Protein 7YZN (pdb70)

Foldseek 3Di:
DDFAAFEEEEFEAWPLQRVLLLCLLLVHPVQVPDVPSWDQFKWKFWAAVVSLCVLQPPVLVVFVDDQPHGTHIYIYFTNPVLLLVRLLVSLLLGLEYEYRAALVVADDDRSVSSVVSCVVNVHHYAYEHEDLVPQPPQDADASEEQVVRVVVDDPSSVVSSVVSQVVNQVVVVVVPAHEDDQSPDDDSVRHHHYFYYYSNRNYNSNVVSSCVSNVSVVSCVVVVNGDADDWWKWAWGDWDQDPPQGTKTKIWTRGHKYFQQFWKWAAFQVAIDTWTFNWKWAADHSAIPVHGPDGTHTDGMDHPGGIIMTGTPPRNGGAHGFMMTGARDPVSNVVNRVRRVVRVVPLDQDAPLLFAAEEEAHSSNQSSLSSVCVVVVGGYNYTGYAACDLVNLVSLLVSCVVPVLGSEYQYAHYHHDPNNVVVCVVSVHYYFYDPDSVVSVVVSVVVNVVVVD

Radius of gyration: 23.18 Å; Cα contacts (8 Å, |Δi|>4): 1107; chains: 1; bounding box: 35×67×63 Å

Solvent-accessible surface area: 20446 Å² total; per-residue (Å²): 184,159,44,19,18,0,0,0,0,0,0,0,28,44,97,6,11,11,11,45,0,2,13,67,6,10,176,20,69,15,36,84,155,41,46,36,53,21,19,17,47,8,5,2,1,36,1,20,17,115,34,0,80,179,62,2,30,95,20,41,167,67,21,210,53,148,8,110,3,59,0,0,2,1,0,5,0,0,3,27,49,1,1,40,32,20,0,25,62,0,0,52,19,13,15,2,0,0,0,0,0,8,4,50,113,10,22,54,82,16,0,50,26,0,0,94,12,2,114,138,75,186,9,49,18,0,0,0,0,4,58,0,30,183,3,133,46,22,69,74,77,98,93,17,20,0,45,84,0,25,173,90,17,77,140,133,0,32,106,46,0,32,76,43,0,165,116,2,23,41,73,0,153,111,38,64,48,101,8,40,25,4,62,96,17,173,57,55,86,178,33,10,2,0,0,0,0,0,1,131,55,3,0,0,7,6,0,1,0,0,2,0,0,0,17,0,5,79,45,1,83,108,103,167,114,18,78,18,124,48,77,1,79,1,10,2,14,31,47,105,124,32,131,84,42,37,58,0,0,4,0,0,0,52,64,2,24,0,71,92,89,24,40,0,0,0,0,5,92,116,146,33,23,70,12,114,1,193,21,1,6,59,10,74,70,41,3,5,2,60,58,58,132,119,206,24,62,146,38,89,61,3,34,0,0,4,7,0,5,0,10,10,85,53,0,104,84,3,6,5,17,0,16,2,11,8,2,94,63,119,109,44,24,107,104,1,80,105,63,3,76,101,40,42,112,136,36,132,30,91,57,96,131,49,0,0,0,0,8,0,42,12,9,6,1,4,37,1,0,1,58,15,0,79,87,91,155,16,27,2,45,61,22,67,20,12,67,0,38,84,78,4,0,68,29,0,22,62,3,48,130,134,64,78,75,39,1,0,0,0,0,5,74,13,161,43,60,115,69,0,100,104,32,9,164,70,104,107,7,94,36,17,71,21,78,15,0,84,108,1,3,89,43,5,63,106,37,23,143,96,115,129,181

Secondary structure (DSSP, 8-state):
-PBP--EEEEE-STTSSHHHHHHHHHT--HHHHSGGGS--S-EEEEEEHHHHHHHHGGGGGGSSSPP---EEEEEE---SGGGHHHHHHHHHH-SEEEEEEETTT---HHHHHHHHHHHHHT--EEEEEE-GGGSTT----TT--HHHHGGGS-HHHHHHHHHHHHHHHHHHHHTT-EEEEGGG-S-TTTEEEEEE-BTTTTBTHHHHHHHHHHHHHHHHHHHT--B--SB-EEEEEEEEEETTTEEEEEEEEEESEEETT-EEEE-BSSS-EEEE--EEEEPPTT--TTS-SS--EEESEEESSEEEEEE-TTGGGB-TTSEEEE--SHHHHHHHHHHHHHHHHH------SSSEEEEESSHHHHHHHHHHHHHTT--EEEEEESSBPHHHHHHHHHHHHH-GGG-EEEEES--B-HHHHHHHHHHT-EEEEESSHHHHHHHHHHHHHHHH-

B-factor: mean 44.67, std 25.59, range [15.28, 231.4]

Sequence (453 aa):
KRIRQPIIAVLGHVDHGKTTLLDRIRKTNVAAKEAGGITQHIGATEVPIEVVKKIAGPLIKLWKAEIKLPGLLFIDTPGHEAFTTSSLRARGGSLADLAVLVVVDINEGFQPQTIEESIEILRRKYRTPFVVVAANKIDRIKGWVIEEDEPFLMNIKKQDQRAVQELETKLWELIGKFYEFGFQANRFDRVQNFTRELLAIVPISAKYGIGIAELLVLIAGLSQRYLEEKLLKIEVEGPARGTTILEVREEPGLGHTIDVIIYDDGTLHKDDTIVVGGKDKAIVTKIRALLKPKPLDEIRDPRFRFDYVDEVTTAAAGVKIAAPGLEEALAGSPVIAAPTPEDVEKAKQQEILEQIERVVISTDKVGVIVKADTLGSSLEALSKELQEKEIPIRKADVGNVSKTDVMEALSVKEEEPKYGVILGFNNVKVNEDAEEVAKAKDVKIFVVGNVIYKLIEDYEEWVKEEEE

Nearest PDB structures (foldseek):
  7yzn-assembly1_A  TM=1.002E+00  e=1.350E-95  Pyrococcus abyssi GE5
  7zah-assembly1_7  TM=8.990E-01  e=1.841E-78  Pyrococcus abyssi GE5
  5fg3-assembly1_A  TM=7.135E-01  e=3.279E-57  Aeropyrum pernix K1
  4n3s-assembly2_B  TM=7.354E-01  e=9.373E-46  Saccharomyces cerevisiae S288C
  5yt0-assembly1_A  TM=8.709E-01  e=7.473E-40  Aeropyrum pernix K1

InterPro domains:
  IPR000795 Translational (tr)-type GTP-binding domain [PF00009] (425-609)
  IPR000795 Translational (tr)-type GTP-binding domain [PS51722] (399-616)
  IPR003586 Hint domain C-terminal [SM00305] (375-420)
  IPR003587 Hint domain N-terminal [SM00306] (19-131)
  IPR004042 Intein DOD homing endonuclease, central region [PS50819] (173-220)
  IPR004161 Translation elongation factor EFTu-like, domain 2 [PF03144] (642-719)
  IPR004544 Translation initiation factor aIF-2, archaea [MF_00100_A] (397-991)
  IPR004544 Translation initiation factor aIF-2, archaea [TIGR00491] (4-989)
  IPR005225 Small GTP-binding domain [TIGR00231] (415-546)
  IPR006141 Intein N-terminal splicing region [PS50817] (21-111)
  IPR006141 Intein N-terminal splicing region [TIGR01445] (21-111)
  IPR009000 Translation protein, beta-barrel domain superfamily [SSF50447] (860-987)
  IPR015760 Translation initiation factor IF- 2 [PTHR43381] (4-975)
  IPR023115 Translation initiation factor IF- 2, domain 3 [PF11987] (730-841)
  IPR027417 P-loop containing nucleoside triphosphate hydrolase [G3DSA:3.40.50.300] (415-622)
  IPR027417 P-loop containing nucleoside triphosphate hydrolase [SSF52540] (415-683)
  IPR027434 Homing endonuclease [G3DSA:3.10.28.10] (171-265)
  IPR029459 Elongation factor Tu-type domain [PF14578] (862-948)
  IPR030934 Intein C-terminal splicing region [PS50818] (394-415)
  IPR030934 Intein C-terminal splicing region [TIGR01443] (394-415)

Organism: Pyrococcus abyssi (strain GE5 / Orsay) (NCBI:txid272844)

CATH classification: 3.40.50.300

Structure (mmCIF, N/CA/C/O backbone):
data_7YZN
#
_entry.id   7YZN
#
_cell.length_a   72.260
_cell.length_b   72.260
_cell.length_c   205.820
_cell.angle_alpha   90.000
_cell.angle_beta   90.000
_cell.angle_gamma   90.000
#
_symmetry.space_group_name_H-M   'P 41 21 2'
#
loop_
_entity.id
_entity.type
_entity.pdbx_description
1 polymer 'Probable translation initiation factor IF-2'
2 non-polymer 'MAGNESIUM ION'
3 non-polymer "GUANOSINE-5'-TRIPHOSPHATE"
4 non-polymer 'SODIUM ION'
5 water water
#
loop_
_atom_site.group_PDB
_atom_site.id
_atom_site.type_symbol
_atom_site.label_atom_id
_atom_site.label_alt_id
_atom_site.label_comp_id
_atom_site.label_asym_id
_atom_site.label_entity_id
_atom_site.label_seq_id
_atom_site.pdbx_PDB_ins_code
_atom_site.Cartn_x
_atom_site.Cartn_y
_atom_site.Cartn_z
_atom_site.occupancy
_atom_site.B_iso_or_equiv
_atom_site.auth_seq_id
_atom_site.auth_comp_id
_atom_site.auth_asym_id
_atom_site.auth_atom_id
_atom_site.pdbx_PDB_model_num
ATOM 1 N N . LYS A 1 22 ? -14.52396 -38.36512 -39.49818 1.000 185.70572 3 LYS A N 1
ATOM 2 C CA . LYS A 1 22 ? -14.72401 -37.33325 -38.48298 1.000 166.54644 3 LYS A CA 1
ATOM 3 C C . LYS A 1 22 ? -13.56596 -37.29578 -37.47877 1.000 159.45964 3 LYS A C 1
ATOM 4 O O . LYS A 1 22 ? -13.44549 -38.17017 -36.61648 1.000 149.44161 3 LYS A O 1
ATOM 22 N N . ARG A 1 23 ? -12.73005 -36.26663 -37.58084 1.000 143.79778 4 ARG A N 1
ATOM 23 C CA . ARG A 1 23 ? -11.60973 -36.11179 -36.66440 1.000 99.21871 4 ARG A CA 1
ATOM 24 C C . ARG A 1 23 ? -12.05442 -35.47393 -35.34516 1.000 69.67637 4 ARG A C 1
ATOM 25 O O . ARG A 1 23 ? -13.00863 -34.69099 -35.29111 1.000 68.75058 4 ARG A O 1
ATOM 46 N N . ILE A 1 24 ? -11.38433 -35.88364 -34.25754 1.000 36.63129 5 ILE A N 1
ATOM 47 C CA . ILE A 1 24 ? -11.68702 -35.37864 -32.92877 1.000 30.39039 5 ILE A CA 1
ATOM 48 C C . ILE A 1 24 ? -11.08268 -33.98686 -32.79843 1.000 30.55416 5 ILE A C 1
ATOM 49 O O . ILE A 1 24 ? -9.92923 -33.73835 -33.19207 1.000 26.93772 5 ILE A O 1
ATOM 65 N N . ARG A 1 25 ? -11.88342 -33.07687 -32.25406 1.000 28.37468 6 ARG A N 1
ATOM 66 C CA . ARG A 1 25 ? -11.42668 -31.72616 -31.95467 1.000 22.42953 6 ARG A CA 1
ATOM 67 C C . ARG A 1 25 ? -10.26877 -31.71621 -30.96910 1.000 24.25451 6 ARG A C 1
ATOM 68 O O . ARG A 1 25 ? -10.28894 -32.39432 -29.93845 1.000 24.63769 6 ARG A O 1
ATOM 89 N N . GLN A 1 26 ? -9.28111 -30.87489 -31.25422 1.000 23.02615 7 GLN A N 1
ATOM 90 C CA . GLN A 1 26 ? -8.29429 -30.50096 -30.26421 1.000 21.40695 7 GLN A CA 1
ATOM 91 C C . GLN A 1 26 ? -8.78964 -29.22542 -29.57717 1.000 20.24482 7 GLN A C 1
ATOM 92 O O . GLN A 1 26 ? -8.91850 -28.18041 -30.25107 1.000 22.06369 7 GLN A O 1
ATOM 106 N N . PRO A 1 27 ? -9.15415 -29.27524 -28.28960 1.000 19.63525 8 PRO A N 1
ATOM 107 C CA . PRO A 1 27 ? -9.75736 -28.09856 -27.63834 1.000 20.99532 8 PRO A CA 1
ATOM 108 C C . PRO A 1 27 ? -8.77850 -26.95943 -27.45674 1.000 17.64774 8 PRO A C 1
ATOM 109 O O . PRO A 1 27 ? -7.57613 -27.16668 -27.30546 1.000 19.12903 8 PRO A O 1
ATOM 120 N N . ILE A 1 28 ? -9.32929 -25.74869 -27.44237 1.000 18.57674 9 ILE A N 1
ATOM 121 C CA . ILE A 1 28 ? -8.56756 -24.55102 -27.12014 1.000 16.49369 9 ILE A CA 1
ATOM 122 C C . ILE A 1 28 ? -8.63286 -24.36806 -25.61927 1.000 17.66689 9 ILE A C 1
ATOM 123 O O . ILE A 1 28 ? -9.71773 -24.30121 -25.03962 1.000 19.28152 9 ILE A O 1
ATOM 139 N N . ILE A 1 29 ? -7.46824 -24.26359 -25.00508 1.000 19.40578 10 ILE A N 1
ATOM 140 C CA . ILE A 1 29 ? -7.34566 -24.02184 -23.57742 1.000 18.26050 10 ILE A CA 1
ATOM 141 C C . ILE A 1 29 ? -6.71744 -22.64459 -23.42614 1.000 20.70912 10 ILE A C 1
ATOM 142 O O . ILE A 1 29 ? -5.51335 -22.50320 -23.63670 1.000 20.22965 10 ILE A O 1
ATOM 158 N N . ALA A 1 30 ? -7.49930 -21.62639 -23.05717 1.000 18.26918 11 ALA A N 1
ATOM 159 C CA . ALA A 1 30 ? -6.94909 -20.29114 -22.83089 1.000 17.66147 11 ALA A CA 1
ATOM 160 C C . ALA A 1 30 ? -6.40803 -20.15176 -21.41888 1.000 22.60948 11 ALA A C 1
ATOM 161 O O . ALA A 1 30 ? -7.02090 -20.62516 -20.46125 1.000 22.03949 11 ALA A O 1
ATOM 168 N N . VAL A 1 31 ? -5.25165 -19.49541 -21.29048 1.000 18.84484 12 VAL A N 1
ATOM 169 C CA . VAL A 1 31 ? -4.62217 -19.24179 -20.00258 1.000 18.75764 12 VAL A CA 1
ATOM 170 C C . VAL A 1 31 ? -4.79301 -17.75725 -19.70868 1.000 18.94603 12 VAL A C 1
ATOM 171 O O . VAL A 1 31 ? -4.30894 -16.91732 -20.47925 1.000 20.02284 12 VAL A O 1
ATOM 184 N N . LEU A 1 32 ? -5.48666 -17.43385 -18.60687 1.000 17.38145 13 LEU A N 1
ATOM 185 C CA . LEU A 1 32 ? -5.82576 -16.06157 -18.23232 1.000 19.21164 13 LEU A CA 1
ATOM 186 C C . LEU A 1 32 ? -5.38844 -15.79422 -16.80342 1.000 20.31480 13 LEU A C 1
ATOM 187 O O . LEU A 1 32 ? -5.29615 -16.71724 -15.99069 1.000 20.15848 13 LEU A O 1
ATOM 203 N N . GLY A 1 33 ? -5.19578 -14.51722 -16.49300 1.000 19.52807 14 GLY A N 1
ATOM 204 C CA . GLY A 1 33 ? -4.94939 -14.08950 -15.13138 1.000 20.03085 14 GLY A CA 1
ATOM 205 C C . GLY A 1 33 ? -4.15493 -12.80248 -15.08512 1.000 17.30673 14 GLY A C 1
ATOM 206 O O . GLY A 1 33 ? -3.69517 -12.27238 -16.09365 1.000 20.52493 14 GLY A O 1
ATOM 210 N N . HIS A 1 34 ? -3.97482 -12.32375 -13.86019 1.000 19.15692 15 HIS A N 1
ATOM 211 C CA . HIS A 1 34 ? -3.35933 -11.03686 -13.59536 1.000 19.76701 15 HIS A CA 1
ATOM 212 C C . HIS A 1 34 ? -1.88976 -11.03895 -14.01235 1.000 20.59443 15 HIS A C 1
ATOM 213 O O . HIS A 1 34 ? -1.23407 -12.08678 -14.10941 1.000 19.17562 15 HIS A O 1
ATOM 227 N N . VAL A 1 35 ? -1.38106 -9.82987 -14.26067 1.000 19.98011 16 VAL A N 1
ATOM 228 C CA . VAL A 1 35 ? -0.01453 -9.67277 -14.74394 1.000 19.97629 16 VAL A CA 1
ATOM 229 C C . VAL A 1 35 ? 0.96076 -10.32150 -13.77070 1.000 23.40396 16 VAL A C 1
ATOM 230 O O . VAL A 1 35 ? 0.83440 -10.20372 -12.54339 1.000 22.36110 16 VAL A O 1
ATOM 243 N N . ASP A 1 36 ? 1.90750 -11.07321 -14.33000 1.000 18.93941 17 ASP A N 1
ATOM 244 C CA . ASP A 1 36 ? 2.99887 -11.75457 -13.64122 1.000 20.37172 17 ASP A CA 1
ATOM 245 C C . ASP A 1 36 ? 2.55172 -12.96404 -12.80614 1.000 22.76761 17 ASP A C 1
ATOM 246 O O . ASP A 1 36 ? 3.37916 -13.52505 -12.07559 1.000 21.44085 17 ASP A O 1
ATOM 255 N N . HIS A 1 37 ? 1.27485 -13.34146 -12.80097 1.000 20.56295 18 HIS A N 1
ATOM 256 C CA . HIS A 1 37 ? 0.90164 -14.44245 -11.91470 1.000 17.20917 18 HIS A CA 1
ATOM 257 C C . HIS A 1 37 ? 1.40393 -15.79711 -12.39536 1.000 19.51650 18 HIS A C 1
ATOM 258 O O . HIS A 1 37 ? 1.39120 -16.74859 -11.60151 1.000 20.78125 18 HIS A O 1
ATOM 272 N N . GLY A 1 38 ? 1.92873 -15.88099 -13.62146 1.000 18.94115 19 GLY A N 1
ATOM 273 C CA . GLY A 1 38 ? 2.68770 -17.03769 -14.08122 1.000 18.46852 19 GLY A CA 1
ATOM 274 C C . GLY A 1 38 ? 2.23403 -17.83191 -15.28453 1.000 19.32258 19 GLY A C 1
ATOM 275 O O . GLY A 1 38 ? 2.65974 -18.98494 -15.46963 1.000 19.97348 19 GLY A O 1
ATOM 279 N N . LYS A 1 39 ? 1.37554 -17.21254 -16.09021 1.000 17.57710 20 LYS A N 1
ATOM 280 C CA . LYS A 1 39 ? 0.77443 -17.87076 -17.25374 1.000 17.94152 20 LYS A CA 1
ATOM 281 C C . LYS A 1 39 ? 1.82477 -18.43750 -18.21325 1.000 21.18476 20 LYS A C 1
ATOM 282 O O . LYS A 1 39 ? 1.78214 -19.61860 -18.58713 1.000 18.45052 20 LYS A O 1
ATOM 301 N N . THR A 1 40 ? 2.73818 -17.57916 -18.67654 1.000 19.04040 21 THR A N 1
ATOM 302 C CA . THR A 1 40 ? 3.73594 -18.00244 -19.66290 1.000 20.27715 21 THR A CA 1
ATOM 303 C C . THR A 1 40 ? 4.74914 -18.97913 -19.07483 1.000 16.57253 21 THR A C 1
ATOM 304 O O . THR A 1 40 ? 5.13974 -19.94403 -19.75141 1.000 21.73398 21 THR A O 1
ATOM 314 N N . THR A 1 41 ? 5.12788 -18.78641 -17.80714 1.000 20.63284 22 THR A N 1
ATOM 315 C CA . THR A 1 41 ? 5.98706 -19.75330 -17.12886 1.000 18.86193 22 THR A CA 1
ATOM 316 C C . THR A 1 41 ? 5.36615 -21.14621 -17.10964 1.000 17.64345 22 THR A C 1
ATOM 317 O O . THR A 1 41 ? 6.06188 -22.14284 -17.32586 1.000 19.97897 22 THR A O 1
ATOM 328 N N . LEU A 1 42 ? 4.07281 -21.23544 -16.80956 1.000 17.87193 23 LEU A N 1
ATOM 329 C CA . LEU A 1 42 ? 3.37796 -22.51955 -16.84333 1.000 19.82932 23 LEU A CA 1
ATOM 330 C C . LEU A 1 42 ? 3.53540 -23.18117 -18.20426 1.000 22.92806 23 LEU A C 1
ATOM 331 O O . LEU A 1 42 ? 3.95037 -24.33331 -18.28747 1.000 20.25610 23 LEU A O 1
ATOM 347 N N . LEU A 1 43 ? 3.22939 -22.45201 -19.28108 1.000 21.43104 24 LEU A N 1
ATOM 348 C CA . LEU A 1 43 ? 3.34679 -23.01707 -20.62380 1.000 21.92109 24 LEU A CA 1
ATOM 349 C C . LEU A 1 43 ? 4.79825 -23.35356 -20.95788 1.000 20.29953 24 LEU A C 1
ATOM 350 O O . LEU A 1 43 ? 5.06386 -24.40351 -21.55240 1.000 21.37030 24 LEU A O 1
ATOM 366 N N . ASP A 1 44 ? 5.75790 -22.50434 -20.54504 1.000 20.16619 25 ASP A N 1
ATOM 367 C CA . ASP A 1 44 ? 7.17355 -22.80206 -20.76187 1.000 20.38581 25 ASP A CA 1
ATOM 368 C C . ASP A 1 44 ? 7.60010 -24.09805 -20.07395 1.000 20.86422 25 ASP A C 1
ATOM 369 O O . ASP A 1 44 ? 8.45075 -24.82356 -20.59632 1.000 22.77000 25 ASP A O 1
ATOM 378 N N . ARG A 1 45 ? 7.04489 -24.38843 -18.89196 1.000 20.46817 26 ARG A N 1
ATOM 379 C CA . ARG A 1 45 ? 7.42826 -25.60055 -18.17622 1.000 20.11706 26 ARG A CA 1
ATOM 380 C C . ARG A 1 45 ? 6.90728 -26.82698 -18.90967 1.000 24.48347 26 ARG A C 1
ATOM 381 O O . ARG A 1 45 ? 7.59589 -27.85152 -18.99657 1.000 24.64914 26 ARG A O 1
ATOM 402 N N . ILE A 1 46 ? 5.68421 -26.72345 -19.44936 1.000 23.01937 27 ILE A N 1
ATOM 403 C CA . ILE A 1 46 ? 5.09009 -27.80400 -20.23745 1.000 22.03967 27 ILE A CA 1
ATOM 404 C C . ILE A 1 46 ? 5.84618 -28.02288 -21.55687 1.000 22.53992 27 ILE A C 1
ATOM 405 O O . ILE A 1 46 ? 6.09710 -29.16321 -21.97037 1.000 26.60194 27 ILE A O 1
ATOM 421 N N . ARG A 1 47 ? 6.23057 -26.93877 -22.23820 1.000 19.85082 28 ARG A N 1
ATOM 422 C CA . ARG A 1 47 ? 6.92118 -27.00031 -23.52323 1.000 23.82420 28 ARG A CA 1
ATOM 423 C C . ARG A 1 47 ? 8.42504 -27.26405 -23.39983 1.000 24.91525 28 ARG A C 1
ATOM 424 O O . ARG A 1 47 ? 9.05915 -27.67168 -24.38315 1.000 24.92647 28 ARG A O 1
ATOM 445 N N . LYS A 1 48 ? 9.00859 -26.98104 -22.23320 1.000 22.71417 29 LYS A N 1
ATOM 446 C CA . LYS A 1 48 ? 10.45742 -26.88784 -22.04709 1.000 21.59409 29 LYS A CA 1
ATOM 447 C C . LYS A 1 48 ? 11.03186 -25.78385 -22.93116 1.000 26.73132 29 LYS A C 1
ATOM 448 O O . LYS A 1 48 ? 12.01423 -25.96764 -23.66366 1.000 26.99355 29 LYS A O 1
ATOM 467 N N . THR A 1 49 ? 10.39168 -24.62183 -22.86027 1.000 24.01508 30 THR A N 1
ATOM 468 C CA . THR A 1 49 ? 10.79807 -23.45301 -23.62354 1.000 21.46387 30 THR A CA 1
ATOM 469 C C . THR A 1 49 ? 11.13062 -22.27143 -22.70706 1.000 24.44554 30 THR A C 1
ATOM 470 O O . THR A 1 49 ? 11.04877 -22.35647 -21.48342 1.000 23.41996 30 THR A O 1
ATOM 481 N N . ASN A 1 50 ? 11.53348 -21.15153 -23.31257 1.000 24.50219 31 ASN A N 1
ATOM 482 C CA . ASN A 1 50 ? 11.86412 -19.96206 -22.53272 1.000 22.89640 31 ASN A CA 1
ATOM 483 C C . ASN A 1 50 ? 11.24824 -18.71807 -23.17723 1.000 24.78678 31 ASN A C 1
ATOM 484 O O . ASN A 1 50 ? 11.89275 -17.67599 -23.31408 1.000 24.98643 31 ASN A O 1
ATOM 495 N N . VAL A 1 51 ? 9.97148 -18.82580 -23.56128 1.000 21.71336 32 VAL A N 1
ATOM 496 C CA . VAL A 1 51 ? 9.26240 -17.67819 -24.14325 1.000 21.33880 32 VAL A CA 1
ATOM 497 C C . VAL A 1 51 ? 9.30737 -16.48514 -23.18680 1.000 22.98938 32 VAL A C 1
ATOM 498 O O . VAL A 1 51 ? 9.59230 -15.34877 -23.58977 1.000 21.91410 32 VAL A O 1
ATOM 511 N N . ALA A 1 52 ? 9.05798 -16.72180 -21.90056 1.000 23.04698 33 ALA A N 1
ATOM 512 C CA . ALA A 1 52 ? 8.98647 -15.59674 -20.97064 1.000 22.11330 33 ALA A CA 1
ATOM 513 C C . ALA A 1 52 ? 10.33190 -14.86338 -20.90084 1.000 24.21416 33 ALA A C 1
ATOM 514 O O . ALA A 1 52 ? 10.37706 -13.62832 -20.88141 1.000 27.18995 33 ALA A O 1
ATOM 521 N N . ALA A 1 53 ? 11.44006 -15.59917 -20.93521 1.000 23.04164 34 ALA A N 1
ATOM 522 C CA . ALA A 1 53 ? 12.74187 -14.95355 -20.80478 1.000 27.74126 34 ALA A CA 1
ATOM 523 C C . ALA A 1 53 ? 13.05287 -14.02626 -21.97419 1.000 30.35014 34 ALA A C 1
ATOM 524 O O . ALA A 1 53 ? 13.88479 -13.12374 -21.82869 1.000 33.08267 34 ALA A O 1
ATOM 531 N N . LYS A 1 54 ? 12.39470 -14.20658 -23.11825 1.000 26.58194 35 LYS A N 1
ATOM 532 C CA . LYS A 1 54 ? 12.69903 -13.45733 -24.33360 1.000 28.68453 35 LYS A CA 1
ATOM 533 C C . LYS A 1 54 ? 11.64946 -12.41380 -24.67790 1.000 27.55142 35 LYS A C 1
ATOM 534 O O . LYS A 1 54 ? 11.79995 -11.69162 -25.67837 1.000 27.16320 35 LYS A O 1
ATOM 553 N N . GLU A 1 55 ? 10.59218 -12.30701 -23.88766 1.000 22.43871 36 GLU A N 1
ATOM 554 C CA . GLU A 1 55 ? 9.58191 -11.29892 -24.17182 1.000 24.35986 36 GLU A CA 1
ATOM 555 C C . GLU A 1 55 ? 10.12945 -9.89827 -23.94474 1.000 23.26975 36 GLU A C 1
ATOM 556 O O . GLU A 1 55 ? 10.63387 -9.57913 -22.86572 1.000 25.41148 36 GLU A O 1
ATOM 568 N N . ALA A 1 56 ? 9.93318 -9.03388 -24.93037 1.000 21.35662 37 ALA A N 1
ATOM 569 C CA . ALA A 1 56 ? 10.32008 -7.63147 -24.77936 1.000 23.73476 37 ALA A CA 1
ATOM 570 C C . ALA A 1 56 ? 9.57355 -6.98181 -23.62837 1.000 23.80774 37 ALA A C 1
ATOM 571 O O . ALA A 1 56 ? 8.36081 -7.16031 -23.49122 1.000 24.25727 37 ALA A O 1
ATOM 578 N N . GLY A 1 57 ? 10.31386 -6.27987 -22.75960 1.000 21.70885 38 GLY A N 1
ATOM 579 C CA . GLY A 1 57 ? 9.71579 -5.65542 -21.58943 1.000 26.76172 38 GLY A CA 1
ATOM 580 C C . GLY A 1 57 ? 9.20469 -6.59913 -20.52641 1.000 25.36753 38 GLY A C 1
ATOM 581 O O . GLY A 1 57 ? 8.58367 -6.14564 -19.54952 1.000 24.63331 38 GLY A O 1
ATOM 585 N N . GLY A 1 58 ? 9.49835 -7.89044 -20.64969 1.000 25.01673 39 GLY A N 1
ATOM 586 C CA . GLY A 1 58 ? 9.17853 -8.82859 -19.59114 1.000 25.44974 39 GLY A CA 1
ATOM 587 C C . GLY A 1 58 ? 7.70405 -9.05311 -19.32152 1.000 22.52114 39 GLY A C 1
ATOM 588 O O . GLY A 1 58 ? 7.33589 -9.44765 -18.20538 1.000 24.17159 39 GLY A O 1
ATOM 592 N N . ILE A 1 59 ? 6.85664 -8.80513 -20.32481 1.000 22.22371 40 ILE A N 1
ATOM 593 C CA . ILE A 1 59 ? 5.41614 -9.03755 -20.27972 1.000 21.08673 40 ILE A CA 1
ATOM 594 C C . ILE A 1 59 ? 4.92723 -9.64067 -21.60078 1.000 23.17819 40 ILE A C 1
ATOM 595 O O . ILE A 1 59 ? 5.41947 -9.30869 -22.6789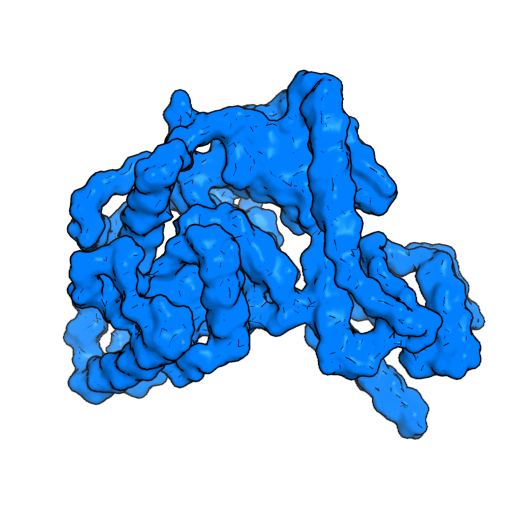1 1.000 21.89472 40 ILE A O 1
ATOM 611 N N . THR A 1 60 ? 3.86140 -10.43717 -21.52240 1.000 18.92844 41 THR A N 1
ATOM 612 C CA . THR A 1 60 ? 3.15776 -10.86919 -22.70945 1.000 19.30271 41 THR A CA 1
ATOM 613 C C . THR A 1 60 ? 2.32297 -9.71940 -23.26330 1.000 19.87451 41 THR A C 1
ATOM 614 O O . THR A 1 60 ? 1.62347 -9.03744 -22.51599 1.000 22.43548 41 THR A O 1
ATOM 624 N N . GLN A 1 61 ? 2.36955 -9.54209 -24.59207 1.000 19.82241 42 GLN A N 1
ATOM 625 C CA . GLN A 1 61 ? 1.63641 -8.46845 -25.25866 1.000 20.89893 42 GLN A CA 1
ATOM 626 C C . GLN A 1 61 ? 0.82491 -8.97260 -26.44764 1.000 23.59006 42 GLN A C 1
ATOM 627 O O . GLN A 1 61 ? 0.32146 -8.15352 -27.20830 1.000 23.44386 42 GLN A O 1
ATOM 641 N N . HIS A 1 62 ? 0.70071 -10.28766 -26.64594 1.000 22.21570 43 HIS A N 1
ATOM 642 C CA . HIS A 1 62 ? 0.02359 -10.85691 -27.81282 1.000 22.56850 43 HIS A CA 1
ATOM 643 C C . HIS A 1 62 ? -0.57125 -12.18352 -27.37819 1.000 28.32253 43 HIS A C 1
ATOM 644 O O . HIS A 1 62 ? -0.19918 -12.73044 -26.34400 1.000 25.23820 43 HIS A O 1
ATOM 658 N N . ILE A 1 63 ? -1.47127 -12.70922 -28.17416 1.000 18.57693 44 ILE A N 1
ATOM 659 C CA . ILE A 1 63 ? -1.97670 -14.06631 -27.97879 1.000 19.55487 44 ILE A CA 1
ATOM 660 C C . ILE A 1 63 ? -1.01518 -15.05570 -28.61767 1.000 22.19266 44 ILE A C 1
ATOM 661 O O . ILE A 1 63 ? -0.47383 -14.81837 -29.70553 1.000 21.92014 44 ILE A O 1
ATOM 677 N N . GLY A 1 64 ? -0.76289 -16.16713 -27.92508 1.000 23.03200 45 GLY A N 1
ATOM 678 C CA . GLY A 1 64 ? 0.09747 -17.21132 -28.43265 1.000 21.97486 45 GLY A CA 1
ATOM 679 C C . GLY A 1 64 ? -0.69891 -18.49348 -28.59509 1.000 26.35930 45 GLY A C 1
ATOM 680 O O . GLY A 1 64 ? -1.82030 -18.62183 -28.10487 1.000 29.66240 45 GLY A O 1
ATOM 684 N N . ALA A 1 65 ? -0.11762 -19.43598 -29.32868 1.000 20.71142 46 ALA A N 1
ATOM 685 C CA . ALA A 1 65 ? -0.77182 -20.72709 -29.49844 1.000 22.24702 46 ALA A CA 1
ATOM 686 C C . ALA A 1 65 ? 0.27615 -21.82601 -29.51216 1.000 22.50227 46 ALA A C 1
ATOM 687 O O . ALA A 1 65 ? 1.26112 -21.73222 -30.25418 1.000 22.71282 46 ALA A O 1
ATOM 694 N N . THR A 1 66 ? 0.03472 -22.88277 -28.73280 1.000 19.49927 47 THR A N 1
ATOM 695 C CA . THR A 1 66 ? 0.93175 -24.03284 -28.66113 1.000 18.94928 47 THR A CA 1
ATOM 696 C C . THR A 1 66 ? 0.14631 -25.33231 -28.67998 1.000 18.61284 47 THR A C 1
ATOM 697 O O . THR A 1 66 ? -0.75100 -25.52916 -27.84760 1.000 20.07540 47 THR A O 1
ATOM 708 N N . GLU A 1 67 ? 0.53465 -26.24920 -29.57994 1.000 21.44139 48 GLU A N 1
ATOM 709 C CA . GLU A 1 67 ? 0.01494 -27.61567 -29.59564 1.000 19.24291 48 GLU A CA 1
ATOM 710 C C . GLU A 1 67 ? 0.72246 -28.48495 -28.56195 1.000 20.00595 48 GLU A C 1
ATOM 711 O O . GLU A 1 67 ? 1.95165 -28.61950 -28.58703 1.000 23.71272 48 GLU A O 1
ATOM 723 N N . VAL A 1 68 ? -0.04080 -29.09644 -27.67126 1.000 20.32506 49 VAL A N 1
ATOM 724 C CA . VAL A 1 68 ? 0.48611 -30.04166 -26.70098 1.000 19.32579 49 VAL A CA 1
ATOM 725 C C . VAL A 1 68 ? -0.15687 -31.38098 -26.99495 1.000 20.80531 49 VAL A C 1
ATOM 726 O O . VAL A 1 68 ? -1.33254 -31.59203 -26.69303 1.000 24.83679 49 VAL A O 1
ATOM 739 N N . PRO A 1 69 ? 0.56400 -32.30203 -27.63294 1.000 25.60527 50 PRO A N 1
ATOM 740 C CA . PRO A 1 69 ? -0.06798 -33.57591 -28.00275 1.000 23.22833 50 PRO A CA 1
ATOM 741 C C . PRO A 1 69 ? -0.47562 -34.37913 -26.77344 1.000 22.15067 50 PRO A C 1
ATOM 742 O O . PRO A 1 69 ? 0.08723 -34.24386 -25.68679 1.000 25.41022 50 PRO A O 1
ATOM 753 N N . ILE A 1 70 ? -1.48828 -35.23279 -26.94784 1.000 25.52604 51 ILE A N 1
ATOM 754 C CA . ILE A 1 70 ? -1.96790 -35.98965 -25.79600 1.000 25.54708 51 ILE A CA 1
ATOM 755 C C . ILE A 1 70 ? -0.88915 -36.93210 -25.26543 1.000 24.42763 51 ILE A C 1
ATOM 756 O O . ILE A 1 70 ? -0.86256 -37.22154 -24.06312 1.000 26.19363 51 ILE A O 1
ATOM 772 N N . GLU A 1 71 ? 0.02931 -37.39293 -26.12519 1.000 24.87440 52 GLU A N 1
ATOM 773 C CA . GLU A 1 71 ? 1.14643 -38.21017 -25.65247 1.000 31.61398 52 GLU A CA 1
ATOM 774 C C . GLU A 1 71 ? 1.97068 -37.45010 -24.61209 1.000 26.95091 52 GLU A C 1
ATOM 775 O O . GLU A 1 71 ? 2.46801 -38.05622 -23.64744 1.000 29.06165 52 GLU A O 1
ATOM 787 N N . VAL A 1 72 ? 2.08760 -36.12140 -24.76871 1.000 24.98937 53 VAL A N 1
ATOM 788 C CA . VAL A 1 72 ? 2.86023 -35.30980 -23.82453 1.000 29.00676 53 VAL A CA 1
ATOM 789 C C . VAL A 1 72 ? 2.10055 -35.19137 -22.51579 1.000 28.35955 53 VAL A C 1
ATOM 790 O O . VAL A 1 72 ? 2.66203 -35.37934 -21.43050 1.000 28.51247 53 VAL A O 1
ATOM 803 N N . VAL A 1 73 ? 0.80510 -34.87664 -22.60398 1.000 24.58492 54 VAL A N 1
ATOM 804 C CA . VAL A 1 73 ? -0.05602 -34.87077 -21.42934 1.000 26.04469 54 VAL A CA 1
ATOM 805 C C . VAL A 1 73 ? 0.09247 -36.16937 -20.65002 1.000 26.78968 54 VAL A C 1
ATOM 806 O O . VAL A 1 73 ? 0.22446 -36.15981 -19.42095 1.000 29.27389 54 VAL A O 1
ATOM 819 N N . LYS A 1 74 ? 0.03047 -37.31413 -21.34641 1.000 26.29712 55 LYS A N 1
ATOM 820 C CA . LYS A 1 74 ? 0.05535 -38.58402 -20.62997 1.000 28.74212 55 LYS A CA 1
ATOM 821 C C . LYS A 1 74 ? 1.42803 -38.86133 -20.04207 1.000 32.77823 55 LYS A C 1
ATOM 822 O O . LYS A 1 74 ? 1.52207 -39.46560 -18.96635 1.000 31.94525 55 LYS A O 1
ATOM 841 N N . LYS A 1 75 ? 2.49285 -38.37618 -20.69105 1.000 28.39419 56 LYS A N 1
ATOM 842 C CA . LYS A 1 75 ? 3.82568 -38.56556 -20.12813 1.000 30.38168 56 LYS A CA 1
ATOM 843 C C . LYS A 1 75 ? 4.00696 -37.72287 -18.87550 1.000 32.92374 56 LYS A C 1
ATOM 844 O O . LYS A 1 75 ? 4.54462 -38.20035 -17.86907 1.000 34.41534 56 LYS A O 1
ATOM 863 N N . ILE A 1 76 ? 3.58340 -36.46063 -18.92272 1.000 31.72509 57 ILE A N 1
ATOM 864 C CA . ILE A 1 76 ? 3.69926 -35.60401 -17.75146 1.000 28.99460 57 ILE A CA 1
ATOM 865 C C . ILE A 1 76 ? 2.84430 -36.14841 -16.61788 1.000 38.46190 57 ILE A C 1
ATOM 866 O O . ILE A 1 76 ? 3.27478 -36.19918 -15.46048 1.000 34.38746 57 ILE A O 1
ATOM 882 N N . ALA A 1 77 ? 1.62932 -36.58337 -16.93571 1.000 32.94630 58 ALA A N 1
ATOM 883 C CA . ALA A 1 77 ? 0.70399 -37.02137 -15.89974 1.000 31.97801 58 ALA A CA 1
ATOM 884 C C . ALA A 1 77 ? 1.12043 -38.35145 -15.28924 1.000 35.32746 58 ALA A C 1
ATOM 885 O O . ALA A 1 77 ? 0.92616 -38.56794 -14.08743 1.000 37.12850 58 ALA A O 1
ATOM 892 N N . GLY A 1 78 ? 1.65472 -39.26596 -16.09947 1.000 36.50984 59 GLY A N 1
ATOM 893 C CA . GLY A 1 78 ? 1.97647 -40.59708 -15.64112 1.000 36.00197 59 GLY A CA 1
ATOM 894 C C . GLY A 1 78 ? 0.78199 -41.29517 -15.00900 1.000 41.32990 59 GLY A C 1
ATOM 895 O O . GLY A 1 78 ? -0.33373 -41.29457 -15.54154 1.000 37.05444 59 GLY A O 1
ATOM 899 N N . PRO A 1 79 ? 0.98092 -41.89207 -13.83378 1.000 44.80211 60 PRO A N 1
ATOM 900 C CA . PRO A 1 79 ? -0.13031 -42.64030 -13.21762 1.000 42.97121 60 PRO A CA 1
ATOM 901 C C . PRO A 1 79 ? -1.27976 -41.75195 -12.74697 1.000 36.00815 60 PRO A C 1
ATOM 902 O O . PRO A 1 79 ? -2.38159 -42.26074 -12.46478 1.000 39.22515 60 PRO A O 1
ATOM 913 N N . LEU A 1 80 ? -1.05696 -40.44555 -12.63057 1.000 33.57748 61 LEU A N 1
ATOM 914 C CA . LEU A 1 80 ? -2.11857 -39.55873 -12.19074 1.000 40.32012 61 LEU A CA 1
ATOM 915 C C . LEU A 1 80 ? -3.19079 -39.37064 -13.24303 1.000 32.86242 61 LEU A C 1
ATOM 916 O O . LEU A 1 80 ? -4.20503 -38.73561 -12.94280 1.000 35.15787 61 LEU A O 1
ATOM 932 N N . ILE A 1 81 ? -3.02597 -39.94314 -14.43988 1.000 36.69772 62 ILE A N 1
ATOM 933 C CA . ILE A 1 81 ? -4.12521 -39.92807 -15.40381 1.000 33.49092 62 ILE A CA 1
ATOM 934 C C . ILE A 1 81 ? -5.36021 -40.62092 -14.82957 1.000 34.26104 62 ILE A C 1
ATOM 935 O O . ILE A 1 81 ? -6.49300 -40.32779 -15.23720 1.000 36.86727 62 ILE A O 1
ATOM 951 N N . LYS A 1 82 ? -5.16579 -41.56652 -13.90227 1.000 36.29424 63 LYS A N 1
ATOM 952 C CA . LYS A 1 82 ? -6.27073 -42.26600 -13.25253 1.000 36.96343 63 LYS A CA 1
ATOM 953 C C . LYS A 1 82 ? -7.06695 -41.35520 -12.33086 1.000 40.78609 63 LYS A C 1
ATOM 954 O O . LYS A 1 82 ? -8.16121 -41.72861 -11.89932 1.000 43.05777 63 LYS A O 1
ATOM 973 N N . LEU A 1 83 ? -6.54441 -40.16403 -12.04228 1.000 41.43737 64 LEU A N 1
ATOM 974 C CA . LEU A 1 83 ? -7.31264 -39.14844 -11.33644 1.000 40.30661 64 LEU A CA 1
ATOM 975 C C . LEU A 1 83 ? -8.66436 -38.91651 -11.99637 1.000 45.84196 64 LEU A C 1
ATOM 976 O O . LEU A 1 83 ? -9.64665 -38.60176 -11.32020 1.000 47.98189 64 LEU A O 1
ATOM 992 N N . TRP A 1 84 ? -8.71782 -39.01641 -13.32223 1.000 39.17096 65 TRP A N 1
ATOM 993 C CA . TRP A 1 84 ? -9.93119 -38.78813 -14.10136 1.000 35.45167 65 TRP A CA 1
ATOM 994 C C . TRP A 1 84 ? -10.45788 -40.14044 -14.57088 1.000 38.74907 65 TRP A C 1
ATOM 995 O O . TRP A 1 84 ? -9.75819 -40.86658 -15.28697 1.000 39.30122 65 TRP A O 1
ATOM 1016 N N . LYS A 1 85 ? -11.70362 -40.45088 -14.19416 1.000 41.11516 66 LYS A N 1
ATOM 1017 C CA . LYS A 1 85 ? -12.25834 -41.78056 -14.43033 1.000 47.12438 66 LYS A CA 1
ATOM 1018 C C . LYS A 1 85 ? -12.26499 -42.11928 -15.91206 1.000 44.61062 66 LYS A C 1
ATOM 1019 O O . LYS A 1 85 ? -11.83036 -43.20045 -16.32124 1.000 56.54322 66 LYS A O 1
ATOM 1038 N N . ALA A 1 86 ? -12.72754 -41.19492 -16.73364 1.000 41.42239 67 ALA A N 1
ATOM 1039 C CA . ALA A 1 86 ? -12.95910 -41.49440 -18.13276 1.000 33.75545 67 ALA A CA 1
ATOM 1040 C C . ALA A 1 86 ? -11.65531 -41.52362 -18.91321 1.000 33.23676 67 ALA A C 1
ATOM 1041 O O . ALA A 1 86 ? -10.73433 -40.74353 -18.65484 1.000 36.13539 67 ALA A O 1
ATOM 1048 N N . GLU A 1 87 ? -11.61607 -42.39164 -19.91845 1.000 35.30153 68 GLU A N 1
ATOM 1049 C CA . GLU A 1 87 ? -10.49669 -42.42986 -20.84393 1.000 37.51162 68 GLU A CA 1
ATOM 1050 C C . GLU A 1 87 ? -10.45277 -41.13681 -21.65635 1.000 33.40888 68 GLU A C 1
ATOM 1051 O O . GLU A 1 87 ? -11.47549 -40.68985 -22.17954 1.000 31.75266 68 GLU A O 1
ATOM 1063 N N . ILE A 1 88 ? -9.27505 -40.52521 -21.74352 1.000 27.10594 69 ILE A N 1
ATOM 1064 C CA . ILE A 1 88 ? -9.08688 -39.31398 -22.54277 1.000 28.69809 69 ILE A CA 1
ATOM 1065 C C . ILE A 1 88 ? -8.81486 -39.70188 -23.99116 1.000 33.41157 69 ILE A C 1
ATOM 1066 O O . ILE A 1 88 ? -7.80892 -40.35219 -24.28834 1.000 36.86827 69 ILE A O 1
ATOM 1082 N N . LYS A 1 89 ? -9.71226 -39.29891 -24.89268 1.000 28.61426 70 LYS A N 1
ATOM 1083 C CA . LYS A 1 89 ? -9.62403 -39.61653 -26.31362 1.000 33.85967 70 LYS A CA 1
ATOM 1084 C C . LYS A 1 89 ? -9.26432 -38.40912 -27.16650 1.000 29.12986 70 LYS A C 1
ATOM 1085 O O . LYS A 1 89 ? -9.24883 -38.51306 -28.39617 1.000 29.03511 70 LYS A O 1
ATOM 1104 N N . LEU A 1 90 ? -9.01792 -37.26243 -26.54323 1.000 26.69233 71 LEU A N 1
ATOM 1105 C CA . LEU A 1 90 ? -8.59020 -36.07835 -27.25893 1.000 22.90563 71 LEU A CA 1
ATOM 1106 C C . LEU A 1 90 ? -7.22876 -36.31205 -27.90914 1.000 27.45357 71 LEU A C 1
ATOM 1107 O O . LEU A 1 90 ? -6.40769 -37.07875 -27.38457 1.000 27.21793 71 LEU A O 1
ATOM 1123 N N . PRO A 1 91 ? -6.96280 -35.65446 -29.05443 1.000 24.55963 72 PRO A N 1
ATOM 1124 C CA . PRO A 1 91 ? -5.63842 -35.78824 -29.69733 1.000 27.98883 72 PRO A CA 1
ATOM 1125 C C . PRO A 1 91 ? -4.55870 -34.96145 -29.03049 1.000 25.10743 72 PRO A C 1
ATOM 1126 O O . PRO A 1 91 ? -3.37011 -35.24530 -29.23417 1.000 24.90456 72 PRO A O 1
ATOM 1137 N N . GLY A 1 92 ? -4.94475 -33.99355 -28.21543 1.000 24.10589 73 GLY A N 1
ATOM 1138 C CA . GLY A 1 92 ? -4.03173 -33.00930 -27.67842 1.000 21.34473 73 GLY A CA 1
ATOM 1139 C C . GLY A 1 92 ? -4.83372 -31.80780 -27.22088 1.000 24.10139 73 GLY A C 1
ATOM 1140 O O . GLY A 1 92 ? -6.06180 -31.81860 -27.22756 1.000 24.11027 73 GLY A O 1
ATOM 1144 N N . LEU A 1 93 ? -4.10526 -30.77545 -26.82993 1.000 21.74031 74 LEU A N 1
ATOM 1145 C CA . LEU A 1 93 ? -4.65316 -29.50976 -26.35908 1.000 22.28987 74 LEU A CA 1
ATOM 1146 C C . LEU A 1 93 ? -3.92302 -28.38488 -27.06216 1.000 22.74300 74 LEU A C 1
ATOM 1147 O O . LEU A 1 93 ? -2.69637 -28.43922 -27.20666 1.000 21.55330 74 LEU A O 1
ATOM 1163 N N . LEU A 1 94 ? -4.66471 -27.35636 -27.47732 1.000 20.24975 75 LEU A N 1
ATOM 1164 C CA . LEU A 1 94 ? -4.07952 -26.13921 -28.03719 1.000 19.49972 75 LEU A CA 1
ATOM 1165 C C . LEU A 1 94 ? -4.15742 -25.05224 -26.97051 1.000 21.41250 75 LEU A C 1
ATOM 1166 O O . LEU A 1 94 ? -5.23591 -24.52608 -26.67342 1.000 20.50469 75 LEU A O 1
ATOM 1182 N N . PHE A 1 95 ? -3.01614 -24.70342 -26.39930 1.000 19.21617 76 PHE A N 1
ATOM 1183 C CA . PHE A 1 95 ? -2.98632 -23.70092 -25.35356 1.000 18.73024 76 PHE A CA 1
ATOM 1184 C C . PHE A 1 95 ? -2.79605 -22.32260 -25.96011 1.000 22.67518 76 PHE A C 1
ATOM 1185 O O . PHE A 1 95 ? -1.86539 -22.09952 -26.74186 1.000 21.92698 76 PHE A O 1
ATOM 1202 N N . ILE A 1 96 ? -3.65751 -21.39576 -25.56230 1.000 17.05116 77 ILE A N 1
ATOM 1203 C CA . ILE A 1 96 ? -3.59160 -20.00559 -25.98098 1.000 19.56599 77 ILE A CA 1
ATOM 1204 C C . ILE A 1 96 ? -3.13452 -19.17015 -24.78533 1.000 23.89955 77 ILE A C 1
ATOM 1205 O O . ILE A 1 96 ? -3.82266 -19.09226 -23.76365 1.000 23.22757 77 ILE A O 1
ATOM 1221 N N . ASP A 1 97 ? -1.97264 -18.54564 -24.91296 1.000 17.69106 78 ASP A N 1
ATOM 1222 C CA . ASP A 1 97 ? -1.43814 -17.63092 -23.91290 1.000 18.82182 78 ASP A CA 1
ATOM 1223 C C . ASP A 1 97 ? -2.01318 -16.24983 -24.16167 1.000 21.17653 78 ASP A C 1
ATOM 1224 O O . ASP A 1 97 ? -2.30314 -15.89217 -25.30222 1.000 21.81652 78 ASP A O 1
ATOM 1233 N N . THR A 1 98 ? -2.23679 -15.49625 -23.08501 1.000 20.82719 79 THR A N 1
ATOM 1234 C CA . THR A 1 98 ? -2.82703 -14.16761 -23.17247 1.000 18.44128 79 THR A CA 1
ATOM 1235 C C . THR A 1 98 ? -2.07075 -13.20772 -22.27146 1.000 19.40015 79 THR A C 1
ATOM 1236 O O . THR A 1 98 ? -1.45517 -13.62225 -21.27384 1.000 19.81540 79 THR A O 1
ATOM 1247 N N . PRO A 1 99 ? -2.13526 -11.90853 -22.56439 1.000 19.87257 80 PRO A N 1
ATOM 1248 C CA . PRO A 1 99 ? -1.49742 -10.92207 -21.68641 1.000 19.75282 80 PRO A CA 1
ATOM 1249 C C . PRO A 1 99 ? -2.28101 -10.71798 -20.39704 1.000 18.98214 80 PRO A C 1
ATOM 1250 O O . PRO A 1 99 ? -3.51174 -10.71453 -20.39516 1.000 22.29812 80 PRO A O 1
ATOM 1261 N N . GLY A 1 100 ? -1.54450 -10.48430 -19.30658 1.000 21.00823 81 GLY A N 1
ATOM 1262 C CA . GLY A 1 100 ? -2.11519 -10.03044 -18.04537 1.000 21.02729 81 GLY A CA 1
ATOM 1263 C C . GLY A 1 100 ? -2.13533 -8.52545 -17.85032 1.000 19.78293 81 GLY A C 1
ATOM 1264 O O . GLY A 1 100 ? -2.94397 -8.00972 -17.07275 1.000 22.27413 81 GLY A O 1
ATOM 1268 N N . HIS A 1 101 ? -1.23258 -7.81625 -18.51771 1.000 20.15213 82 HIS A N 1
ATOM 1269 C CA . HIS A 1 101 ? -1.15737 -6.37452 -18.34919 1.000 20.86648 82 HIS A CA 1
ATOM 1270 C C . HIS A 1 101 ? -2.52657 -5.74535 -18.59447 1.000 23.15204 82 HIS A C 1
ATOM 1271 O O . HIS A 1 101 ? -3.22920 -6.09017 -19.54983 1.000 22.99231 82 HIS A O 1
ATOM 1285 N N . GLU A 1 102 ? -2.89058 -4.79234 -17.72369 1.000 24.25887 83 GLU A N 1
ATOM 1286 C CA . GLU A 1 102 ? -4.27638 -4.31942 -17.68649 1.000 21.69398 83 GLU A CA 1
ATOM 1287 C C . GLU A 1 102 ? -4.73611 -3.72811 -19.00480 1.000 25.07025 83 GLU A C 1
ATOM 1288 O O . GLU A 1 102 ? -5.93873 -3.71562 -19.28428 1.000 25.56647 83 GLU A O 1
ATOM 1300 N N . ALA A 1 103 ? -3.82645 -3.23713 -19.83339 1.000 24.63348 84 ALA A N 1
ATOM 1301 C CA . ALA A 1 103 ? -4.27812 -2.58044 -21.04953 1.000 27.23644 84 ALA A CA 1
ATOM 1302 C C . ALA A 1 103 ? -4.92027 -3.53717 -22.05058 1.000 25.03399 84 ALA A C 1
ATOM 1303 O O . ALA A 1 103 ? -5.70977 -3.08437 -22.88492 1.000 25.83936 84 ALA A O 1
ATOM 1310 N N . PHE A 1 104 ? -4.62257 -4.83676 -21.97198 1.000 26.82870 85 PHE A N 1
ATOM 1311 C CA . PHE A 1 104 ? -4.92285 -5.78614 -23.04726 1.000 21.32109 85 PHE A CA 1
ATOM 1312 C C . PHE A 1 104 ? -6.23968 -6.49659 -22.82764 1.000 21.23908 85 PHE A C 1
ATOM 1313 O O . PHE A 1 104 ? -6.35066 -7.68525 -23.08645 1.000 23.08948 85 PHE A O 1
ATOM 1330 N N . THR A 1 105 ? -7.25568 -5.77398 -22.36272 1.000 23.89680 86 THR A N 1
ATOM 1331 C CA A THR A 1 105 ? -8.56784 -6.37295 -22.13063 0.770 22.82229 86 THR A CA 1
ATOM 1332 C CA B THR A 1 105 ? -8.56104 -6.38090 -22.12954 0.230 27.44756 86 THR A CA 1
ATOM 1333 C C . THR A 1 105 ? -9.09753 -7.07269 -23.37917 1.000 22.74606 86 THR A C 1
ATOM 1334 O O . THR A 1 105 ? -9.65165 -8.17577 -23.29779 1.000 24.05314 86 THR A O 1
ATOM 1355 N N . SER A 1 106 ? -8.95381 -6.44522 -24.54037 1.000 25.91512 87 SER A N 1
ATOM 1356 C CA A SER A 1 106 ? -9.50907 -7.02966 -25.75724 0.500 23.66932 87 SER A CA 1
ATOM 1357 C CA B SER A 1 106 ? -9.52712 -7.04039 -25.74326 0.500 24.49559 87 SER A CA 1
ATOM 1358 C C . SER A 1 106 ? -8.82781 -8.34409 -26.12292 1.000 26.38520 87 SER A C 1
ATOM 1359 O O . SER A 1 106 ? -9.48905 -9.26312 -26.61549 1.000 23.78865 87 SER A O 1
ATOM 1374 N N . LEU A 1 107 ? -7.50765 -8.47278 -25.89333 1.000 22.23938 88 LEU A N 1
ATOM 1375 C CA . LEU A 1 107 ? -6.89857 -9.78609 -26.15178 1.000 24.82272 88 LEU A CA 1
ATOM 1376 C C . LEU A 1 107 ? -7.33459 -10.84940 -25.13331 1.000 24.64269 88 LEU A C 1
ATOM 1377 O O . LEU A 1 107 ? -7.44269 -12.03009 -25.49150 1.000 22.44787 88 LEU A O 1
ATOM 1393 N N . ARG A 1 108 ? -7.55008 -10.48442 -23.85660 1.000 21.65831 89 ARG A N 1
ATOM 1394 C CA . ARG A 1 108 ? -8.08379 -11.45961 -22.90221 1.000 19.49556 89 ARG A CA 1
ATOM 1395 C C . ARG A 1 108 ? -9.48708 -11.88357 -23.29548 1.000 22.84600 89 ARG A C 1
ATOM 1396 O O . ARG A 1 108 ? -9.84167 -13.06297 -23.19893 1.000 23.48284 89 ARG A O 1
ATOM 1417 N N . ALA A 1 109 ? -10.29342 -10.93195 -23.76233 1.000 22.24035 90 ALA A N 1
ATOM 1418 C CA . ALA A 1 109 ? -11.63412 -11.28357 -24.22731 1.000 21.64523 90 ALA A CA 1
ATOM 1419 C C . ALA A 1 109 ? -11.57770 -12.22219 -25.42300 1.000 23.39089 90 ALA A C 1
ATOM 1420 O O . ALA A 1 109 ? -12.36135 -13.18031 -25.49680 1.000 23.74821 90 ALA A O 1
ATOM 1427 N N . ARG A 1 110 ? -10.63575 -11.98018 -26.36021 1.000 20.94374 91 ARG A N 1
ATOM 1428 C CA . ARG A 1 110 ? -10.52311 -12.82917 -27.54325 1.000 22.20036 91 ARG A CA 1
ATOM 1429 C C . ARG A 1 110 ? -10.11626 -14.22873 -27.12162 1.000 25.13616 91 ARG A C 1
ATOM 1430 O O . ARG A 1 110 ? -10.67921 -15.22328 -27.58863 1.000 22.82104 91 ARG A O 1
ATOM 1451 N N . GLY A 1 111 ? -9.12470 -14.31606 -26.23190 1.000 24.04146 92 GLY A N 1
ATOM 1452 C CA . GLY A 1 111 ? -8.71843 -15.60985 -25.72337 1.000 24.05665 92 GLY A CA 1
ATOM 1453 C C . GLY A 1 111 ? -9.85698 -16.33623 -25.03001 1.000 24.50775 92 GLY A C 1
ATOM 1454 O O . GLY A 1 111 ? -10.06630 -17.52688 -25.25252 1.000 23.51619 92 GLY A O 1
ATOM 1458 N N . GLY A 1 112 ? -10.60319 -15.63234 -24.15549 1.000 23.02861 93 GLY A N 1
ATOM 1459 C CA . GLY A 1 112 ? -11.72626 -16.27033 -23.47281 1.000 24.10195 93 GLY A CA 1
ATOM 1460 C C . GLY A 1 112 ? -12.81396 -16.72115 -24.43573 1.000 22.94305 93 GLY A C 1
ATOM 1461 O O . GLY A 1 112 ? -13.43216 -17.77287 -24.24608 1.000 27.15243 93 GLY A O 1
ATOM 1465 N N . SER A 1 113 ? -13.04498 -15.93607 -25.49021 1.000 22.10648 94 SER A N 1
ATOM 1466 C CA . SER A 1 113 ? -14.08046 -16.25447 -26.47024 1.000 24.16787 94 SER A CA 1
ATOM 1467 C C . SER A 1 113 ? -13.70918 -17.45913 -27.31997 1.000 27.17920 94 SER A C 1
ATOM 1468 O O . SER A 1 113 ? -14.59111 -18.18592 -27.78152 1.000 27.19874 94 SER A O 1
ATOM 1476 N N . LEU A 1 114 ? -12.42773 -17.70563 -27.50488 1.000 21.37420 95 LEU A N 1
ATOM 1477 C CA . LEU A 1 114 ? -11.98624 -18.85055 -28.28629 1.000 21.45339 95 LEU A CA 1
ATOM 1478 C C . LEU A 1 114 ? -12.00879 -20.14775 -27.49334 1.000 25.09451 95 LEU A C 1
ATOM 1479 O O . LEU A 1 114 ? -12.09734 -21.23184 -28.08040 1.000 23.18129 95 LEU A O 1
ATOM 1495 N N . ALA A 1 115 ? -11.91386 -20.04967 -26.17416 1.000 23.38712 96 ALA A N 1
ATOM 1496 C CA . ALA A 1 115 ? -11.61826 -21.20566 -25.35107 1.000 20.33394 96 ALA A CA 1
ATOM 1497 C C . ALA A 1 115 ? -12.79599 -22.16855 -25.24561 1.000 20.11713 96 ALA A C 1
ATOM 1498 O O . ALA A 1 115 ? -13.94853 -21.78280 -25.01245 1.000 22.47836 96 ALA A O 1
ATOM 1505 N N . ASP A 1 116 ? -12.45980 -23.44716 -25.35073 1.000 20.21103 97 ASP A N 1
ATOM 1506 C CA . ASP A 1 116 ? -13.33209 -24.49818 -24.86647 1.000 18.63286 97 ASP A CA 1
ATOM 1507 C C . ASP A 1 116 ? -13.29031 -24.61274 -23.35968 1.000 20.18913 97 ASP A C 1
ATOM 1508 O O . ASP A 1 116 ? -14.30731 -24.91337 -22.74196 1.000 21.80632 97 ASP A O 1
ATOM 1517 N N . LEU A 1 117 ? -12.12026 -24.41370 -22.75918 1.000 17.49592 98 LEU A N 1
ATOM 1518 C CA . LEU A 1 117 ? -11.92663 -24.43988 -21.32668 1.000 19.16504 98 LEU A CA 1
ATOM 1519 C C . LEU A 1 117 ? -10.79139 -23.47975 -21.06666 1.000 20.35442 98 LEU A C 1
ATOM 1520 O O . LEU A 1 117 ? -9.93499 -23.29176 -21.93932 1.000 21.03708 98 LEU A O 1
ATOM 1536 N N . ALA A 1 118 ? -10.80093 -22.84210 -19.89307 1.000 19.55270 99 ALA A N 1
ATOM 1537 C CA . ALA A 1 118 ? -9.70842 -21.95385 -19.51107 1.000 17.13343 99 ALA A CA 1
ATOM 1538 C C . ALA A 1 118 ? -9.02635 -22.42530 -18.23812 1.000 18.51099 99 ALA A C 1
ATOM 1539 O O . ALA A 1 118 ? -9.58253 -23.17523 -17.43113 1.000 18.72626 99 ALA A O 1
ATOM 1546 N N . VAL A 1 119 ? -7.76538 -21.99812 -18.11640 1.000 19.13781 100 VAL A N 1
ATOM 1547 C CA . VAL A 1 119 ? -7.00056 -22.06260 -16.88202 1.000 18.68661 100 VAL A CA 1
ATOM 1548 C C . VAL A 1 119 ? -6.86712 -20.64723 -16.35955 1.000 18.64126 100 VAL A C 1
ATOM 1549 O O . VAL A 1 119 ? -6.26294 -19.78451 -17.01512 1.000 21.01279 100 VAL A O 1
ATOM 1562 N N . LEU A 1 120 ? -7.43185 -20.41042 -15.18271 1.000 19.24665 101 LEU A N 1
ATOM 1563 C CA . LEU A 1 120 ? -7.31130 -19.13348 -14.49820 1.000 17.08065 101 LEU A CA 1
ATOM 1564 C C . LEU A 1 120 ? -6.12716 -19.24539 -13.56014 1.000 16.44390 101 LEU A C 1
ATOM 1565 O O . LEU A 1 120 ? -6.17047 -20.00422 -12.58216 1.000 19.33029 101 LEU A O 1
ATOM 1581 N N . VAL A 1 121 ? -5.05063 -18.54770 -13.86769 1.000 20.86306 102 VAL A N 1
ATOM 1582 C CA . VAL A 1 121 ? -3.84835 -18.60719 -13.05041 1.000 18.79956 102 VAL A CA 1
ATOM 1583 C C . VAL A 1 121 ? -3.92877 -17.49127 -12.02689 1.000 21.55284 102 VAL A C 1
ATOM 1584 O O . VAL A 1 121 ? -4.14853 -16.32708 -12.38497 1.000 21.46992 102 VAL A O 1
ATOM 1597 N N . VAL A 1 122 ? -3.76192 -17.82762 -10.75298 1.000 21.13522 103 VAL A N 1
ATOM 1598 C CA A VAL A 1 122 ? -3.81312 -16.84843 -9.67542 0.520 22.46609 103 VAL A CA 1
ATOM 1599 C CA B VAL A 1 122 ? -3.79353 -16.83428 -9.68746 0.480 22.87849 103 VAL A CA 1
ATOM 1600 C C . VAL A 1 122 ? -2.67039 -17.14496 -8.70665 1.000 22.81148 103 VAL A C 1
ATOM 1601 O O . VAL A 1 122 ? -2.51745 -18.28551 -8.26408 1.000 22.45822 103 VAL A O 1
ATOM 1626 N N . ASP A 1 123 ? -1.85540 -16.13325 -8.40388 1.000 23.49161 104 ASP A N 1
ATOM 1627 C CA . ASP A 1 123 ? -0.78191 -16.24554 -7.41371 1.000 23.05218 104 ASP A CA 1
ATOM 1628 C C . ASP A 1 123 ? -1.38114 -16.52073 -6.02859 1.000 22.35501 104 ASP A C 1
ATOM 1629 O O . ASP A 1 123 ? -2.19376 -15.73892 -5.51905 1.000 25.18801 104 ASP A O 1
ATOM 1638 N N . ILE A 1 124 ? -1.06788 -17.68574 -5.45853 1.000 25.54849 105 ILE A N 1
ATOM 1639 C CA . ILE A 1 124 ? -1.61934 -18.04696 -4.14536 1.000 25.00121 105 ILE A CA 1
ATOM 1640 C C . ILE A 1 124 ? -1.20883 -17.06739 -3.05594 1.000 26.04582 105 ILE A C 1
ATOM 1641 O O . ILE A 1 124 ? -1.89902 -16.93621 -2.03042 1.000 26.48491 105 ILE A O 1
ATOM 1657 N N . ASN A 1 125 ? -0.07813 -16.39836 -3.22486 1.000 25.23108 106 ASN A N 1
ATOM 1658 C CA . ASN A 1 125 ? 0.40544 -15.47251 -2.20641 1.000 29.93777 106 ASN A CA 1
ATOM 1659 C C . ASN A 1 125 ? -0.19420 -14.08410 -2.35045 1.000 31.71020 106 ASN A C 1
ATOM 1660 O O . ASN A 1 125 ? -0.55046 -13.46146 -1.35211 1.000 35.25586 106 ASN A O 1
ATOM 1671 N N . GLU A 1 126 ? -0.38414 -13.60733 -3.57094 1.000 29.06757 107 GLU A N 1
ATOM 1672 C CA . GLU A 1 126 ? -0.96139 -12.28435 -3.80233 1.000 27.66099 107 GLU A CA 1
ATOM 1673 C C . GLU A 1 126 ? -2.47995 -12.31184 -3.88800 1.000 30.92716 107 GLU A C 1
ATOM 1674 O O . GLU A 1 126 ? -3.14793 -11.29096 -3.61313 1.000 32.21737 107 GLU A O 1
ATOM 1686 N N . GLY A 1 127 ? -3.03410 -13.46917 -4.20814 1.000 28.37013 108 GLY A N 1
ATOM 1687 C CA . GLY A 1 127 ? -4.47097 -13.60334 -4.28367 1.000 33.97195 108 GLY A CA 1
ATOM 1688 C C . GLY A 1 127 ? -5.07851 -12.83692 -5.45135 1.000 27.60731 108 GLY A C 1
ATOM 1689 O O . GLY A 1 127 ? -4.40251 -12.38388 -6.37616 1.000 26.59513 108 GLY A O 1
ATOM 1693 N N . PHE A 1 128 ? -6.39590 -12.65512 -5.37151 1.000 27.05240 109 PHE A N 1
ATOM 1694 C CA . PHE A 1 128 ? -7.11033 -11.97022 -6.43228 1.000 24.11515 109 PHE A CA 1
ATOM 1695 C C . PHE A 1 128 ? -6.60308 -10.54905 -6.62009 1.000 28.17447 109 PHE A C 1
ATOM 1696 O O . PHE A 1 128 ? -6.45999 -9.78255 -5.65563 1.000 28.67355 109 PHE A O 1
ATOM 1713 N N . GLN A 1 129 ? -6.42823 -10.17100 -7.87604 1.000 24.80809 110 GLN A N 1
ATOM 1714 C CA . GLN A 1 129 ? -6.09322 -8.81910 -8.28972 1.000 22.27430 110 GLN A CA 1
ATOM 1715 C C . GLN A 1 129 ? -6.97385 -8.40786 -9.45471 1.000 26.12258 110 GLN A C 1
ATOM 1716 O O . GLN A 1 129 ? -7.79540 -9.19403 -9.93512 1.000 25.26032 110 GLN A O 1
ATOM 1730 N N . PRO A 1 130 ? -6.87823 -7.15071 -9.89810 1.000 27.04086 111 PRO A N 1
ATOM 1731 C CA . PRO A 1 130 ? -7.88393 -6.64978 -10.85236 1.000 26.78582 111 PRO A CA 1
ATOM 1732 C C . PRO A 1 130 ? -8.08144 -7.48310 -12.11023 1.000 28.01276 111 PRO A C 1
ATOM 1733 O O . PRO A 1 130 ? -9.23215 -7.62783 -12.56095 1.000 24.68265 111 PRO A O 1
ATOM 1744 N N . GLN A 1 131 ? -7.01432 -8.04190 -12.68968 1.000 23.06215 112 GLN A N 1
ATOM 1745 C CA . GLN A 1 131 ? -7.20502 -8.83294 -13.90049 1.000 21.79733 112 GLN A CA 1
ATOM 1746 C C . GLN A 1 131 ? -7.57660 -10.27608 -13.59836 1.000 22.28308 112 GLN A C 1
ATOM 1747 O O . GLN A 1 131 ? -8.04655 -10.95998 -14.51642 1.000 24.08781 112 GLN A O 1
ATOM 1761 N N . THR A 1 132 ? -7.48369 -10.71753 -12.32865 1.000 21.53118 113 THR A N 1
ATOM 1762 C CA . THR A 1 132 ? -8.14093 -11.95644 -11.92482 1.000 23.82935 113 THR A CA 1
ATOM 1763 C C . THR A 1 132 ? -9.64495 -11.79273 -12.06801 1.000 24.10818 113 THR A C 1
ATOM 1764 O O . THR A 1 132 ? -10.32835 -12.63840 -12.64962 1.000 22.72281 113 THR A O 1
ATOM 1775 N N . ILE A 1 133 ? -10.16837 -10.69625 -11.50071 1.000 23.21905 114 ILE A N 1
ATOM 1776 C CA . ILE A 1 133 ? -11.58645 -10.37370 -11.55045 1.000 23.87517 114 ILE A CA 1
ATOM 1777 C C . ILE A 1 133 ? -12.04289 -10.16268 -12.98499 1.000 25.98768 114 ILE A C 1
ATOM 1778 O O . ILE A 1 133 ? -13.07769 -10.70036 -13.39354 1.000 21.75083 114 ILE A O 1
ATOM 1794 N N . GLU A 1 134 ? -11.28528 -9.39389 -13.77422 1.000 23.04391 115 GLU A N 1
ATOM 1795 C CA A GLU A 1 134 ? -11.65425 -9.16927 -15.16712 0.590 21.14464 115 GLU A CA 1
ATOM 1796 C CA B GLU A 1 134 ? -11.67740 -9.17397 -15.15888 0.410 23.07736 115 GLU A CA 1
ATOM 1797 C C . GLU A 1 134 ? -11.70660 -10.48256 -15.93773 1.000 22.74430 115 GLU A C 1
ATOM 1798 O O . GLU A 1 134 ? -12.58145 -10.68220 -16.78605 1.000 23.16356 115 GLU A O 1
ATOM 1821 N N . SER A 1 135 ? -10.73084 -11.36995 -15.69695 1.000 23.28413 116 SER A N 1
ATOM 1822 C CA . SER A 1 135 ? -10.72572 -12.66813 -16.37132 1.000 21.80502 116 SER A CA 1
ATOM 1823 C C . SER A 1 135 ? -11.96516 -13.48268 -16.01495 1.000 21.95768 116 SER A C 1
ATOM 1824 O O . SER A 1 135 ? -12.55228 -14.14573 -16.88415 1.000 20.99145 116 SER A O 1
ATOM 1832 N N . ILE A 1 136 ? -12.38245 -13.44380 -14.74507 1.000 22.34708 117 ILE A N 1
ATOM 1833 C CA . ILE A 1 136 ? -13.58691 -14.15783 -14.33737 1.000 22.61106 117 ILE A CA 1
ATOM 1834 C C . ILE A 1 136 ? -14.79341 -13.58842 -15.05263 1.000 21.09349 117 ILE A C 1
ATOM 1835 O O . ILE A 1 136 ? -15.68396 -14.33263 -15.47376 1.000 23.33622 117 ILE A O 1
ATOM 1851 N N . GLU A 1 137 ? -14.87132 -12.26546 -15.16449 1.000 22.66072 118 GLU A N 1
ATOM 1852 C CA . GLU A 1 137 ? -16.00128 -11.67315 -15.86742 1.000 23.84291 118 GLU A CA 1
ATOM 1853 C C . GLU A 1 137 ? -16.04065 -12.10468 -17.33609 1.000 23.08404 118 GLU A C 1
ATOM 1854 O O . GLU A 1 137 ? -17.12267 -12.30918 -17.89769 1.000 23.11355 118 GLU A O 1
ATOM 1866 N N . ILE A 1 138 ? -14.86909 -12.21226 -17.98228 1.000 22.65332 119 ILE A N 1
ATOM 1867 C CA . ILE A 1 138 ? -14.77965 -12.71429 -19.35968 1.000 20.78268 119 ILE A CA 1
ATOM 1868 C C . ILE A 1 138 ? -15.28031 -14.15366 -19.44606 1.000 20.69639 119 ILE A C 1
ATOM 1869 O O . ILE A 1 138 ? -16.01660 -14.51755 -20.37453 1.000 20.60921 119 ILE A O 1
ATOM 1885 N N . LEU A 1 139 ? -14.82643 -15.00843 -18.51615 1.000 20.50818 120 LEU A N 1
ATOM 1886 C CA . LEU A 1 139 ? -15.21770 -16.42026 -18.54363 1.000 21.40853 120 LEU A CA 1
ATOM 1887 C C . LEU A 1 139 ? -16.70804 -16.56478 -18.29466 1.000 22.55055 120 LEU A C 1
ATOM 1888 O O . LEU A 1 139 ? -17.36105 -17.41048 -18.91059 1.000 22.02323 120 LEU A O 1
ATOM 1904 N N . ARG A 1 140 ? -17.26811 -15.72805 -17.42306 1.000 23.82485 121 ARG A N 1
ATOM 1905 C CA A ARG A 1 140 ? -18.71250 -15.73249 -17.23396 0.460 24.78471 121 ARG A CA 1
ATOM 1906 C CA B ARG A 1 140 ? -18.71329 -15.74929 -17.23821 0.540 25.07900 121 ARG A CA 1
ATOM 1907 C C . ARG A 1 140 ? -19.42390 -15.29113 -18.50412 1.000 25.17546 121 ARG A C 1
ATOM 1908 O O . ARG A 1 140 ? -20.42109 -15.89951 -18.91697 1.000 24.52561 121 ARG A O 1
ATOM 1949 N N . LYS A 1 141 ? -18.90269 -14.23673 -19.14116 1.000 22.07987 122 LYS A N 1
ATOM 1950 C CA . LYS A 1 141 ? -19.50837 -13.68710 -20.34138 1.000 20.50857 122 LYS A CA 1
ATOM 1951 C C . LYS A 1 141 ? -19.56257 -14.70807 -21.46367 1.000 25.88613 122 LYS A C 1
ATOM 1952 O O . LYS A 1 141 ? -20.57771 -14.80712 -22.15088 1.000 22.12935 122 LYS A O 1
ATOM 1971 N N . TYR A 1 142 ? -18.48221 -15.45480 -21.69091 1.000 22.05029 123 TYR A N 1
ATOM 1972 C CA . TYR A 1 142 ? -18.45015 -16.45956 -22.74223 1.000 21.93820 123 TYR A CA 1
ATOM 1973 C C . TYR A 1 142 ? -18.86165 -17.85168 -22.26703 1.000 21.28224 123 TYR A C 1
ATOM 1974 O O . TYR A 1 142 ? -18.89358 -18.77944 -23.09708 1.000 22.46506 123 TYR A O 1
ATOM 1992 N N . ARG A 1 143 ? -19.33031 -17.97577 -21.01426 1.000 20.76495 124 ARG A N 1
ATOM 1993 C CA . ARG A 1 143 ? -19.77156 -19.24277 -20.44405 1.000 21.38183 124 ARG A CA 1
ATOM 1994 C C . ARG A 1 143 ? -18.74051 -20.32896 -20.73141 1.000 24.22856 124 ARG A C 1
ATOM 1995 O O . ARG A 1 143 ? -19.05377 -21.42958 -21.18368 1.000 24.66088 124 ARG A O 1
ATOM 2016 N N . THR A 1 144 ? -17.49002 -19.99160 -20.42017 1.000 21.69478 125 THR A N 1
ATOM 2017 C CA . THR A 1 144 ? -16.33912 -20.85642 -20.58469 1.000 21.33129 125 THR A CA 1
ATOM 2018 C C . THR A 1 144 ? -16.07025 -21.56826 -19.27121 1.000 23.22707 125 THR A C 1
ATOM 2019 O O . THR A 1 144 ? -15.79005 -20.88500 -18.27057 1.000 22.41498 125 THR A O 1
ATOM 2030 N N . PRO A 1 145 ? -16.14840 -22.89375 -19.19898 1.000 20.88635 126 PRO A N 1
ATOM 2031 C CA . PRO A 1 145 ? -15.70292 -23.58257 -17.97689 1.000 22.17676 126 PRO A CA 1
ATOM 2032 C C . PRO A 1 145 ? -14.21394 -23.36702 -17.74850 1.000 20.59841 126 PRO A C 1
ATOM 2033 O O . PRO A 1 145 ? -13.44681 -23.08503 -18.67820 1.000 20.86263 126 PRO A O 1
ATOM 2044 N N . PHE A 1 146 ? -13.80353 -23.46779 -16.48449 1.000 21.09471 127 PHE A N 1
ATOM 2045 C CA . PHE A 1 146 ? -12.39727 -23.25281 -16.18566 1.000 19.01904 127 PHE A CA 1
ATOM 2046 C C . PHE A 1 146 ? -11.96489 -24.00829 -14.94197 1.000 22.25480 127 PHE A C 1
ATOM 2047 O O . PHE A 1 146 ? -12.77424 -24.48192 -14.13657 1.000 21.82593 127 PHE A O 1
ATOM 2064 N N . VAL A 1 147 ? -10.65535 -24.20014 -14.89405 1.000 20.36452 128 VAL A N 1
ATOM 2065 C CA A VAL A 1 147 ? -9.95760 -24.72892 -13.74035 0.590 24.58969 128 VAL A CA 1
ATOM 2066 C CA B VAL A 1 147 ? -9.95178 -24.73651 -13.74661 0.410 24.89627 128 VAL A CA 1
ATOM 2067 C C . VAL A 1 147 ? -9.05320 -23.61829 -13.24571 1.000 23.04183 128 VAL A C 1
ATOM 2068 O O . VAL A 1 147 ? -8.65678 -22.72560 -14.00104 1.000 21.21053 128 VAL A O 1
ATOM 2093 N N . VAL A 1 148 ? -8.72724 -23.67034 -11.95477 1.000 20.60031 129 VAL A N 1
ATOM 2094 C CA . VAL A 1 148 ? -7.87242 -22.66614 -11.33174 1.000 19.69903 129 VAL A CA 1
ATOM 2095 C C . VAL A 1 148 ? -6.51044 -23.26471 -11.03640 1.000 23.66182 129 VAL A C 1
ATOM 2096 O O . VAL A 1 148 ? -6.40543 -24.33909 -10.42501 1.000 20.89677 129 VAL A O 1
ATOM 2109 N N . ALA A 1 149 ? -5.47751 -22.54486 -11.42705 1.000 22.39277 130 ALA A N 1
ATOM 2110 C CA . ALA A 1 149 ? -4.11867 -22.87956 -11.04800 1.000 20.24633 130 ALA A CA 1
ATOM 2111 C C . ALA A 1 149 ? -3.67714 -21.85506 -10.01432 1.000 22.91220 130 ALA A C 1
ATOM 2112 O O . ALA A 1 149 ? -3.45606 -20.69120 -10.36110 1.000 22.94211 130 ALA A O 1
ATOM 2119 N N . ALA A 1 150 ? -3.55177 -22.29209 -8.75410 1.000 22.07031 131 ALA A N 1
ATOM 2120 C CA . ALA A 1 150 ? -3.12757 -21.45102 -7.64107 1.000 20.74634 131 ALA A CA 1
ATOM 2121 C C . ALA A 1 150 ? -1.61448 -21.58330 -7.59990 1.000 23.78904 131 ALA A C 1
ATOM 2122 O O . ALA A 1 150 ? -1.07200 -22.55733 -7.06739 1.000 23.43482 131 ALA A O 1
ATOM 2129 N N . ASN A 1 151 ? -0.94537 -20.62795 -8.22509 1.000 24.08579 132 ASN A N 1
ATOM 2130 C CA . ASN A 1 151 ? 0.45758 -20.70639 -8.57341 1.000 19.00171 132 ASN A CA 1
ATOM 2131 C C . ASN A 1 151 ? 1.37530 -20.08408 -7.51072 1.000 20.04668 132 ASN A C 1
ATOM 2132 O O . ASN A 1 151 ? 0.96218 -19.30983 -6.64807 1.000 23.06908 132 ASN A O 1
ATOM 2143 N N . LYS A 1 152 ? 2.66119 -20.42697 -7.61494 1.000 21.36263 133 LYS A N 1
ATOM 2144 C CA . LYS A 1 152 ? 3.73494 -19.92279 -6.75080 1.000 24.30891 133 LYS A CA 1
ATOM 2145 C C . LYS A 1 152 ? 3.67822 -20.46750 -5.31736 1.000 22.70448 133 LYS A C 1
ATOM 2146 O O . LYS A 1 152 ? 4.12114 -19.80231 -4.37498 1.000 24.94411 133 LYS A O 1
ATOM 2165 N N . ILE A 1 153 ? 3.24045 -21.72368 -5.16227 1.000 25.95810 134 ILE A N 1
ATOM 2166 C CA . ILE A 1 153 ? 3.23207 -22.33801 -3.84599 1.000 23.48409 134 ILE A CA 1
ATOM 2167 C C . ILE A 1 153 ? 4.64129 -22.47555 -3.30324 1.000 23.02796 134 ILE A C 1
ATOM 2168 O O . ILE A 1 153 ? 4.81141 -22.52881 -2.08306 1.000 26.43712 134 ILE A O 1
ATOM 2184 N N . ASP A 1 154 ? 5.66346 -22.47881 -4.18058 1.000 25.94244 135 ASP A N 1
ATOM 2185 C CA . ASP A 1 154 ? 7.06286 -22.60184 -3.76728 1.000 28.26238 135 ASP A CA 1
ATOM 2186 C C . ASP A 1 154 ? 7.53821 -21.38100 -2.99389 1.000 28.00391 135 ASP A C 1
ATOM 2187 O O . ASP A 1 154 ? 8.61736 -21.42238 -2.39301 1.000 26.35443 135 ASP A O 1
ATOM 2196 N N . ARG A 1 155 ? 6.75153 -20.31001 -2.94877 1.000 25.47315 136 ARG A N 1
ATOM 2197 C CA . ARG A 1 155 ? 7.11663 -19.16286 -2.11922 1.000 30.18951 136 ARG A CA 1
ATOM 2198 C C . ARG A 1 155 ? 6.52181 -19.19949 -0.70898 1.000 34.49824 136 ARG A C 1
ATOM 2199 O O . ARG A 1 155 ? 6.86149 -18.33287 0.10476 1.000 34.96647 136 ARG A O 1
ATOM 2220 N N . ILE A 1 156 ? 5.66489 -20.17529 -0.39727 1.000 26.44455 137 ILE A N 1
ATOM 2221 C CA . ILE A 1 156 ? 5.22618 -20.39463 0.97518 1.000 28.56421 137 ILE A CA 1
ATOM 2222 C C . ILE A 1 156 ? 6.43838 -20.69796 1.83753 1.000 30.99006 137 ILE A C 1
ATOM 2223 O O . ILE A 1 156 ? 7.36718 -21.38980 1.40522 1.000 31.35161 137 ILE A O 1
ATOM 2239 N N . LYS A 1 157 ? 6.48058 -20.09788 3.02994 1.000 33.67797 138 LYS A N 1
ATOM 2240 C CA . LYS A 1 157 ? 7.67950 -20.17829 3.84803 1.000 43.98256 138 LYS A CA 1
ATOM 2241 C C . LYS A 1 157 ? 8.02810 -21.63364 4.10463 1.000 33.51152 138 LYS A C 1
ATOM 2242 O O . LYS A 1 157 ? 7.16605 -22.43027 4.49421 1.000 36.12492 138 LYS A O 1
ATOM 2261 N N . GLY A 1 158 ? 9.28401 -21.97748 3.83668 1.000 36.94434 139 GLY A N 1
ATOM 2262 C CA . GLY A 1 158 ? 9.81249 -23.29154 4.10139 1.000 36.62634 139 GLY A CA 1
ATOM 2263 C C . GLY A 1 158 ? 9.40593 -24.36694 3.13198 1.000 37.32377 139 GLY A C 1
ATOM 2264 O O . GLY A 1 158 ? 9.64072 -25.54375 3.42751 1.000 36.60431 139 GLY A O 1
ATOM 2268 N N . TRP A 1 159 ? 8.84354 -24.00210 1.97348 1.000 32.49175 140 TRP A N 1
ATOM 2269 C CA . TRP A 1 159 ? 8.38672 -25.00081 1.02128 1.000 30.13360 140 TRP A CA 1
ATOM 2270 C C . TRP A 1 159 ? 9.55269 -25.84909 0.54723 1.000 32.91533 140 TRP A C 1
ATOM 2271 O O . TRP A 1 159 ? 10.65562 -25.34374 0.30227 1.000 36.29145 140 TRP A O 1
ATOM 2292 N N . VAL A 1 160 ? 9.30901 -27.15203 0.44422 1.000 31.38177 141 VAL A N 1
ATOM 2293 C CA . VAL A 1 160 ? 10.30672 -28.10279 -0.02716 1.000 30.31297 141 VAL A CA 1
ATOM 2294 C C . VAL A 1 160 ? 10.03530 -28.32379 -1.51033 1.000 34.05984 141 VAL A C 1
ATOM 2295 O O . VAL A 1 160 ? 8.99767 -28.88953 -1.87487 1.000 33.93072 141 VAL A O 1
ATOM 2308 N N . ILE A 1 161 ? 10.95257 -27.87616 -2.37922 1.000 28.48055 142 ILE A N 1
ATOM 2309 C CA . ILE A 1 161 ? 10.74085 -27.95690 -3.81949 1.000 28.23510 142 ILE A CA 1
ATOM 2310 C C . ILE A 1 161 ? 11.34768 -29.25148 -4.34552 1.000 32.87764 142 ILE A C 1
ATOM 2311 O O . ILE A 1 161 ? 12.52278 -29.54244 -4.10224 1.000 33.97451 142 ILE A O 1
ATOM 2327 N N . GLU A 1 162 ? 10.57035 -29.99820 -5.12237 1.000 32.52767 143 GLU A N 1
ATOM 2328 C CA . GLU A 1 162 ? 11.09582 -31.07621 -5.95423 1.000 40.68225 143 GLU A CA 1
ATOM 2329 C C . GLU A 1 162 ? 10.55351 -30.86600 -7.35633 1.000 40.83539 143 GLU A C 1
ATOM 2330 O O . GLU A 1 162 ? 9.34227 -30.74054 -7.52852 1.000 34.59719 143 GLU A O 1
ATOM 2342 N N . GLU A 1 163 ? 11.42697 -30.79681 -8.35384 1.000 30.85648 144 GLU A N 1
ATOM 2343 C CA . GLU A 1 163 ? 10.97178 -30.35487 -9.66543 1.000 31.60432 144 GLU A CA 1
ATOM 2344 C C . GLU A 1 163 ? 10.12720 -31.42573 -10.35550 1.000 32.21669 144 GLU A C 1
ATOM 2345 O O . GLU A 1 163 ? 10.38242 -32.62453 -10.23200 1.000 35.13769 144 GLU A O 1
ATOM 2357 N N . ASP A 1 164 ? 9.10192 -30.96138 -11.07083 1.000 28.76333 145 ASP A N 1
ATOM 2358 C CA . ASP A 1 164 ? 8.19674 -31.78150 -11.88111 1.000 40.62191 145 ASP A CA 1
ATOM 2359 C C . ASP A 1 164 ? 7.53948 -32.90973 -11.09141 1.000 33.60302 145 ASP A C 1
ATOM 2360 O O . ASP A 1 164 ? 7.29857 -33.99144 -11.62346 1.000 40.60362 145 ASP A O 1
ATOM 2369 N N . GLU A 1 165 ? 7.26618 -32.67267 -9.82129 1.000 38.06339 146 GLU A N 1
ATOM 2370 C CA . GLU A 1 165 ? 6.59216 -33.62145 -8.95663 1.000 29.92699 146 GLU A CA 1
ATOM 2371 C C . GLU A 1 165 ? 5.10132 -33.31669 -8.88806 1.000 28.13544 146 GLU A C 1
ATOM 2372 O O . GLU A 1 165 ? 4.70372 -32.15099 -8.77628 1.000 28.98137 146 GLU A O 1
ATOM 2384 N N . PRO A 1 166 ? 4.25182 -34.32919 -8.94407 1.000 33.73309 147 PRO A N 1
ATOM 2385 C CA . PRO A 1 166 ? 2.82014 -34.07005 -8.75715 1.000 32.99584 147 PRO A CA 1
ATOM 2386 C C . PRO A 1 166 ? 2.56160 -33.39750 -7.41063 1.000 28.09639 147 PRO A C 1
ATOM 2387 O O . PRO A 1 166 ? 3.24991 -33.65824 -6.42261 1.000 30.24529 147 PRO A O 1
ATOM 2398 N N . PHE A 1 167 ? 1.54762 -32.52358 -7.36432 1.000 26.67459 148 PHE A N 1
ATOM 2399 C CA . PHE A 1 167 ? 1.23297 -31.85861 -6.09930 1.000 34.16912 148 PHE A CA 1
ATOM 2400 C C . PHE A 1 167 ? 0.96499 -32.87802 -4.99355 1.000 35.12127 148 PHE A C 1
ATOM 2401 O O . PHE A 1 167 ? 1.40318 -32.70653 -3.84780 1.000 31.50040 148 PHE A O 1
ATOM 2418 N N . LEU A 1 168 ? 0.22993 -33.94064 -5.31026 1.000 27.75148 149 LEU A N 1
ATOM 2419 C CA . LEU A 1 168 ? -0.16134 -34.85531 -4.24560 1.000 30.07141 149 LEU A CA 1
ATOM 2420 C C . LEU A 1 168 ? 1.02917 -35.63348 -3.71034 1.000 37.67957 149 LEU A C 1
ATOM 2421 O O . LEU A 1 168 ? 0.93830 -36.20772 -2.62069 1.000 35.77569 149 LEU A O 1
ATOM 2437 N N . MET A 1 169 ? 2.13627 -35.66366 -4.44779 1.000 33.15073 150 MET A N 1
ATOM 2438 C CA . MET A 1 169 ? 3.37731 -36.22425 -3.93081 1.000 31.32889 150 MET A CA 1
ATOM 2439 C C . MET A 1 169 ? 4.18479 -35.16551 -3.18751 1.000 37.86314 150 MET A C 1
ATOM 2440 O O . MET A 1 169 ? 4.67836 -35.41422 -2.07661 1.000 33.03934 150 MET A O 1
ATOM 2454 N N . ASN A 1 170 ? 4.26393 -33.95954 -3.75384 1.000 32.74875 151 ASN A N 1
ATOM 2455 C CA . ASN A 1 170 ? 5.05737 -32.89963 -3.14239 1.000 35.84735 151 ASN A CA 1
ATOM 2456 C C . ASN A 1 170 ? 4.47929 -32.44780 -1.79906 1.000 31.01130 151 ASN A C 1
ATOM 2457 O O . ASN A 1 170 ? 5.23327 -32.06017 -0.89858 1.000 31.75593 151 ASN A O 1
ATOM 2468 N N . ILE A 1 171 ? 3.15765 -32.46716 -1.63954 1.000 29.42313 152 ILE A N 1
ATOM 2469 C CA . ILE A 1 171 ? 2.56650 -31.95444 -0.40728 1.000 28.31849 152 ILE A CA 1
ATOM 2470 C C . ILE A 1 171 ? 3.00327 -32.78627 0.79719 1.000 33.14121 152 ILE A C 1
ATOM 2471 O O . ILE A 1 171 ? 3.06366 -32.29063 1.93318 1.000 34.55543 152 ILE A O 1
ATOM 2487 N N . LYS A 1 172 ? 3.31064 -34.05480 0.57288 1.000 32.89933 153 LYS A N 1
ATOM 2488 C CA . LYS A 1 172 ? 3.74675 -34.90979 1.66603 1.000 34.38079 153 LYS A CA 1
ATOM 2489 C C . LYS A 1 172 ? 5.11385 -34.53227 2.20769 1.000 49.06407 153 LYS A C 1
ATOM 2490 O O . LYS A 1 172 ? 5.49738 -35.04909 3.25800 1.000 39.22508 153 LYS A O 1
ATOM 2509 N N . LYS A 1 173 ? 5.86169 -33.67396 1.52378 1.000 41.48299 154 LYS A N 1
ATOM 2510 C CA . LYS A 1 173 ? 7.19489 -33.28438 1.96174 1.000 38.21375 154 LYS A CA 1
ATOM 2511 C C . LYS A 1 173 ? 7.18467 -32.01733 2.80288 1.000 34.74210 154 LYS A C 1
ATOM 2512 O O . LYS A 1 173 ? 8.23903 -31.59967 3.29098 1.000 39.31418 154 LYS A O 1
ATOM 2531 N N . GLN A 1 174 ? 6.02435 -31.38885 2.96061 1.000 34.19259 155 GLN A N 1
ATOM 2532 C CA . GLN A 1 174 ? 5.93285 -30.10637 3.63057 1.000 31.73334 155 GLN A CA 1
ATOM 2533 C C . GLN A 1 174 ? 5.70044 -30.27410 5.12725 1.000 38.55293 155 GLN A C 1
ATOM 2534 O O . GLN A 1 174 ? 5.01574 -31.20040 5.58062 1.000 38.56995 155 GLN A O 1
ATOM 2548 N N . ASP A 1 175 ? 6.27780 -29.36345 5.89317 1.000 39.34153 156 ASP A N 1
ATOM 2549 C CA . ASP A 1 175 ? 6.00347 -29.40058 7.31465 1.000 41.74065 156 ASP A CA 1
ATOM 2550 C C . ASP A 1 175 ? 4.64215 -28.77326 7.59238 1.000 43.25975 156 ASP A C 1
ATOM 2551 O O . ASP A 1 175 ? 4.02682 -28.12039 6.73528 1.000 38.76396 156 ASP A O 1
ATOM 2560 N N . GLN A 1 176 ? 4.16480 -28.99451 8.81942 1.000 39.09986 157 GLN A N 1
ATOM 2561 C CA . GLN A 1 176 ? 2.80259 -28.60152 9.14725 1.000 39.39087 157 GLN A CA 1
ATOM 2562 C C . GLN A 1 176 ? 2.60608 -27.10495 8.96938 1.000 35.09837 157 GLN A C 1
ATOM 2563 O O . GLN A 1 176 ? 1.50747 -26.65846 8.61515 1.000 38.23955 157 GLN A O 1
ATOM 2577 N N . ARG A 1 177 ? 3.62577 -26.30454 9.25342 1.000 37.41515 158 ARG A N 1
ATOM 2578 C CA . ARG A 1 177 ? 3.46089 -24.86724 9.06736 1.000 33.71163 158 ARG A CA 1
ATOM 2579 C C . ARG A 1 177 ? 3.20953 -24.50591 7.59941 1.000 33.97150 158 ARG A C 1
ATOM 2580 O O . ARG A 1 177 ? 2.38075 -23.63350 7.30219 1.000 35.39437 158 ARG A O 1
ATOM 2601 N N . ALA A 1 178 ? 3.92092 -25.15193 6.67346 1.000 39.73564 159 ALA A N 1
ATOM 2602 C CA . ALA A 1 178 ? 3.71732 -24.87730 5.24890 1.000 41.84187 159 ALA A CA 1
ATOM 2603 C C . ALA A 1 178 ? 2.35262 -25.36154 4.78316 1.000 32.94431 159 ALA A C 1
ATOM 2604 O O . ALA A 1 178 ? 1.67410 -24.67131 4.01338 1.000 30.58971 159 ALA A O 1
ATOM 2611 N N . VAL A 1 179 ? 1.93467 -26.53966 5.26009 1.000 31.56306 160 VAL A N 1
ATOM 2612 C CA . VAL A 1 179 ? 0.63364 -27.09202 4.90112 1.000 30.71544 160 VAL A CA 1
ATOM 2613 C C . VAL A 1 179 ? -0.47697 -26.18026 5.39633 1.000 33.49563 160 VAL A C 1
ATOM 2614 O O . VAL A 1 179 ? -1.45372 -25.90290 4.67901 1.000 32.06360 160 VAL A O 1
ATOM 2627 N N . GLN A 1 180 ? -0.33465 -25.68087 6.62394 1.000 31.73827 161 GLN A N 1
ATOM 2628 C CA . GLN A 1 180 ? -1.36216 -24.81406 7.17171 1.000 36.57933 161 GLN A CA 1
ATOM 2629 C C . GLN A 1 180 ? -1.39671 -23.48890 6.42723 1.000 35.95721 161 GLN A C 1
ATOM 2630 O O . GLN A 1 180 ? -2.47794 -22.94682 6.18211 1.000 33.13603 161 GLN A O 1
ATOM 2644 N N . GLU A 1 181 ? -0.23247 -22.98469 5.99596 1.000 33.76158 162 GLU A N 1
ATOM 2645 C CA . GLU A 1 181 ? -0.21420 -21.73026 5.24165 1.000 32.69096 162 GLU A CA 1
ATOM 2646 C C . GLU A 1 181 ? -0.87278 -21.88784 3.87155 1.000 28.23955 162 GLU A C 1
ATOM 2647 O O . GLU A 1 181 ? -1.63846 -21.01790 3.44036 1.000 30.31116 162 GLU A O 1
ATOM 2659 N N . LEU A 1 182 ? -0.59649 -22.99356 3.17941 1.000 30.75425 163 LEU A N 1
ATOM 2660 C CA . LEU A 1 182 ? -1.27964 -23.27011 1.92054 1.000 29.90423 163 LEU A CA 1
ATOM 2661 C C . LEU A 1 182 ? -2.79311 -23.32432 2.12007 1.000 28.17178 163 LEU A C 1
ATOM 2662 O O . LEU A 1 182 ? -3.55047 -22.72029 1.35400 1.000 27.36029 163 LEU A O 1
ATOM 2678 N N . GLU A 1 183 ? -3.26627 -24.02062 3.15722 1.000 27.65920 164 GLU A N 1
ATOM 2679 C CA . GLU A 1 183 ? -4.71687 -24.13374 3.30785 1.000 29.00183 164 GLU A CA 1
ATOM 2680 C C . GLU A 1 183 ? -5.33700 -22.77637 3.63228 1.000 26.26928 164 GLU A C 1
ATOM 2681 O O . GLU A 1 183 ? -6.44294 -22.45237 3.18208 1.000 27.74702 164 GLU A O 1
ATOM 2693 N N . THR A 1 184 ? -4.64375 -21.97501 4.43227 1.000 28.69484 165 THR A N 1
ATOM 2694 C CA . THR A 1 184 ? -5.14616 -20.64272 4.74486 1.000 27.48910 165 THR A CA 1
ATOM 2695 C C . THR A 1 184 ? -5.28413 -19.80343 3.48120 1.000 25.04046 165 THR A C 1
ATOM 2696 O O . THR A 1 184 ? -6.31475 -19.14789 3.25927 1.000 28.53340 165 THR A O 1
ATOM 2707 N N . LYS A 1 185 ? -4.24378 -19.80362 2.64891 1.000 26.28511 166 LYS A N 1
ATOM 2708 C CA . LYS A 1 185 ? -4.30358 -19.08029 1.37870 1.000 23.51078 166 LYS A CA 1
ATOM 2709 C C . LYS A 1 185 ? -5.35761 -19.66208 0.43426 1.000 26.84562 166 LYS A C 1
ATOM 2710 O O . LYS A 1 185 ? -6.01177 -18.90598 -0.30087 1.000 27.34438 166 LYS A O 1
ATOM 2729 N N . LEU A 1 186 ? -5.52196 -20.99228 0.40653 1.000 26.69312 167 LEU A N 1
ATOM 2730 C CA . LEU A 1 186 ? -6.57430 -21.58286 -0.42289 1.000 23.54293 167 LEU A CA 1
ATOM 2731 C C . LEU A 1 186 ? -7.95224 -21.11861 0.02635 1.000 23.86132 167 LEU A C 1
ATOM 2732 O O . LEU A 1 186 ? -8.81270 -20.82628 -0.80796 1.000 25.97031 167 LEU A O 1
ATOM 2748 N N . TRP A 1 187 ? -8.18444 -21.05307 1.34063 1.000 22.36164 168 TRP A N 1
ATOM 2749 C CA . TRP A 1 187 ? -9.48037 -20.58080 1.81373 1.000 21.92875 168 TRP A CA 1
ATOM 2750 C C . TRP A 1 187 ? -9.73800 -19.13666 1.38182 1.000 24.39192 168 TRP A C 1
ATOM 2751 O O . TRP A 1 187 ? -10.87790 -18.76769 1.08115 1.000 24.45548 168 TRP A O 1
ATOM 2772 N N . GLU A 1 188 ? -8.69731 -18.29572 1.37619 1.000 25.46568 169 GLU A N 1
ATOM 2773 C CA . GLU A 1 188 ? -8.88210 -16.93577 0.87678 1.000 26.80925 169 GLU A CA 1
ATOM 2774 C C . GLU A 1 188 ? -9.35565 -16.94965 -0.57015 1.000 24.59009 169 GLU A C 1
ATOM 2775 O O . GLU A 1 188 ? -10.29434 -16.22341 -0.93340 1.000 26.97745 169 GLU A O 1
ATOM 2787 N N . LEU A 1 189 ? -8.73973 -17.78959 -1.40803 1.000 26.02786 170 LEU A N 1
ATOM 2788 C CA . LEU A 1 189 ? -9.19063 -17.91504 -2.79282 1.000 25.92142 170 LEU A CA 1
ATOM 2789 C C . LEU A 1 189 ? -10.63264 -18.41173 -2.87769 1.000 23.16898 170 LEU A C 1
ATOM 2790 O O . LEU A 1 189 ? -11.42254 -17.90831 -3.68621 1.000 23.46447 170 LEU A O 1
ATOM 2806 N N . ILE A 1 190 ? -10.97589 -19.43941 -2.08488 1.000 22.23115 171 ILE A N 1
ATOM 2807 C CA . ILE A 1 190 ? -12.33366 -19.98436 -2.06716 1.000 22.38182 171 ILE A CA 1
ATOM 2808 C C . ILE A 1 190 ? -13.35012 -18.91017 -1.68302 1.000 22.64184 171 ILE A C 1
ATOM 2809 O O . ILE A 1 190 ? -14.42031 -18.82229 -2.28752 1.000 24.83115 171 ILE A O 1
ATOM 2825 N N . GLY A 1 191 ? -13.00544 -18.03337 -0.73463 1.000 23.51097 172 GLY A N 1
ATOM 2826 C CA . GLY A 1 191 ? -13.93599 -16.97534 -0.36364 1.000 24.59243 172 GLY A CA 1
ATOM 2827 C C . GLY A 1 191 ? -14.11480 -15.98282 -1.49170 1.000 23.02761 172 GLY A C 1
ATOM 2828 O O . GLY A 1 191 ? -15.23190 -15.53511 -1.78430 1.000 24.16778 172 GLY A O 1
ATOM 2832 N N . LYS A 1 192 ? -13.02142 -15.66274 -2.16620 1.000 25.65685 173 LYS A N 1
ATOM 2833 C CA . LYS A 1 192 ? -13.11146 -14.76355 -3.30561 1.000 25.27722 173 LYS A CA 1
ATOM 2834 C C . LYS A 1 192 ? -13.95471 -15.36113 -4.42317 1.000 27.68022 173 LYS A C 1
ATOM 2835 O O . LYS A 1 192 ? -14.76160 -14.65840 -5.04301 1.000 26.34954 173 LYS A O 1
ATOM 2854 N N . PHE A 1 193 ? -13.79852 -16.65896 -4.70180 1.000 22.91414 174 PHE A N 1
ATOM 2855 C CA . PHE A 1 193 ? -14.63625 -17.26531 -5.72051 1.000 23.80607 174 PHE A CA 1
ATOM 2856 C C . PHE A 1 193 ? -16.09888 -17.21357 -5.30780 1.000 26.61913 174 PHE A C 1
ATOM 2857 O O . PHE A 1 193 ? -16.97139 -17.01047 -6.15319 1.000 24.57394 174 PHE A O 1
ATOM 2874 N N . TYR A 1 194 ? -16.38612 -17.34479 -4.01267 1.000 24.03911 175 TYR A N 1
ATOM 2875 C CA . TYR A 1 194 ? -17.77772 -17.30068 -3.57550 1.000 23.90538 175 TYR A CA 1
ATOM 2876 C C . TYR A 1 194 ? -18.34262 -15.90202 -3.77128 1.000 23.32067 175 TYR A C 1
ATOM 2877 O O . TYR A 1 194 ? -19.50152 -15.74055 -4.16228 1.000 26.69851 175 TYR A O 1
ATOM 2895 N N . GLU A 1 195 ? -17.52797 -14.88309 -3.47278 1.000 27.83606 176 GLU A N 1
ATOM 2896 C CA . GLU A 1 195 ? -17.91397 -13.49936 -3.72408 1.000 28.64747 176 GLU A CA 1
ATOM 2897 C C . GLU A 1 195 ? -18.42080 -13.32807 -5.15241 1.000 27.75954 176 GLU A C 1
ATOM 2898 O O . GLU A 1 195 ? -19.38552 -12.59591 -5.38710 1.000 26.65439 176 GLU A O 1
ATOM 2910 N N . PHE A 1 196 ? -17.75541 -13.97089 -6.11979 1.000 25.72839 177 PH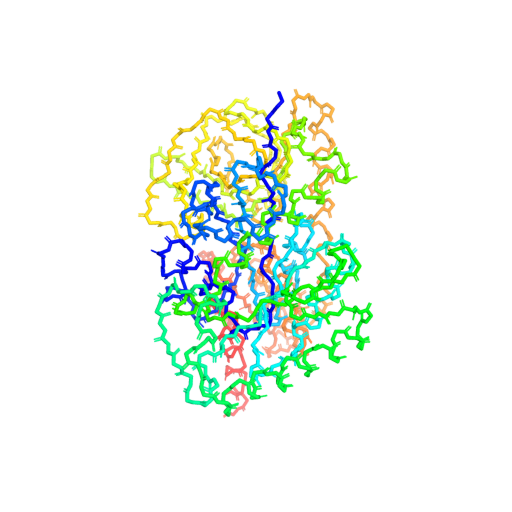E A N 1
ATOM 2911 C CA . PHE A 1 196 ? -18.09703 -13.89187 -7.54661 1.000 26.22475 177 PHE A CA 1
ATOM 2912 C C . PHE A 1 196 ? -19.02660 -14.99993 -8.02777 1.000 27.23044 177 PHE A C 1
ATOM 2913 O O . PHE A 1 196 ? -19.25042 -15.11338 -9.23889 1.000 29.67659 177 PHE A O 1
ATOM 2930 N N . GLY A 1 197 ? -19.66915 -15.72877 -7.11935 1.000 28.90499 178 GLY A N 1
ATOM 2931 C CA . GLY A 1 197 ? -20.69465 -16.67982 -7.47736 1.000 30.55872 178 GLY A CA 1
ATOM 2932 C C . GLY A 1 197 ? -20.25109 -18.07875 -7.83321 1.000 33.67266 178 GLY A C 1
ATOM 2933 O O . GLY A 1 197 ? -21.01696 -18.79706 -8.47136 1.000 31.83278 178 GLY A O 1
ATOM 2937 N N . PHE A 1 198 ? -19.07676 -18.51892 -7.41598 1.000 25.96558 179 PHE A N 1
ATOM 2938 C CA . PHE A 1 198 ? -18.62206 -19.87622 -7.69099 1.000 23.66560 179 PHE A CA 1
ATOM 2939 C C . PHE A 1 198 ? -18.39090 -20.64299 -6.39299 1.000 29.38486 179 PHE A C 1
ATOM 2940 O O . PHE A 1 198 ? -17.86149 -20.08956 -5.43461 1.000 30.36447 179 PHE A O 1
ATOM 2957 N N . GLN A 1 199 ? -18.74022 -21.92657 -6.38940 1.000 25.65056 180 GLN A N 1
ATOM 2958 C CA . GLN A 1 199 ? -18.30407 -22.89270 -5.38620 1.000 28.75135 180 GLN A CA 1
ATOM 2959 C C . GLN A 1 199 ? -16.97015 -23.51449 -5.79432 1.000 34.20692 180 GLN A C 1
ATOM 2960 O O . GLN A 1 199 ? -16.86199 -24.12203 -6.86842 1.000 42.02699 180 GLN A O 1
ATOM 2974 N N . ALA A 1 200 ? -15.94727 -23.32725 -4.96510 1.000 27.13861 181 ALA A N 1
ATOM 2975 C CA . ALA A 1 200 ? -14.60336 -23.78740 -5.29135 1.000 24.12610 181 ALA A CA 1
ATOM 2976 C C . ALA A 1 200 ? -13.98337 -24.61977 -4.17530 1.000 25.49438 181 ALA A C 1
ATOM 2977 O O . ALA A 1 200 ? -14.28568 -24.45156 -2.98231 1.000 27.69098 181 ALA A O 1
ATOM 2984 N N . ASN A 1 201 ? -13.10525 -25.53749 -4.57168 1.000 24.45333 182 ASN A N 1
ATOM 2985 C CA . ASN A 1 201 ? -12.37291 -26.31709 -3.57591 1.000 26.08707 182 ASN A CA 1
ATOM 2986 C C . ASN A 1 201 ? -11.04947 -26.78066 -4.17036 1.000 25.93406 182 ASN A C 1
ATOM 2987 O O . ASN A 1 201 ? -10.85163 -26.73493 -5.38595 1.000 23.47189 182 ASN A O 1
ATOM 2998 N N . ARG A 1 202 ? -10.14058 -27.22892 -3.30509 1.000 26.96830 183 ARG A N 1
ATOM 2999 C CA . ARG A 1 202 ? -8.96116 -27.93118 -3.80786 1.000 24.72098 183 ARG A CA 1
ATOM 3000 C C . ARG A 1 202 ? -9.43125 -29.10347 -4.66915 1.000 26.25340 183 ARG A C 1
ATOM 3001 O O . ARG A 1 202 ? -10.40130 -29.79109 -4.32678 1.000 26.76125 183 ARG A O 1
ATOM 3022 N N . PHE A 1 203 ? -8.73414 -29.32527 -5.79180 1.000 24.74622 184 PHE A N 1
ATOM 3023 C CA . PHE A 1 203 ? -9.22468 -30.23513 -6.82577 1.000 24.24389 184 PHE A CA 1
ATOM 3024 C C . PHE A 1 203 ? -9.48475 -31.63580 -6.28131 1.000 25.66923 184 PHE A C 1
ATOM 3025 O O . PHE A 1 203 ? -10.39443 -32.31247 -6.75447 1.000 26.55691 184 PHE A O 1
ATOM 3042 N N . ASP A 1 204 ? -8.66900 -32.11520 -5.32641 1.000 25.90043 185 ASP A N 1
ATOM 3043 C CA . ASP A 1 204 ? -8.84369 -33.47765 -4.82082 1.000 28.66201 185 ASP A CA 1
ATOM 3044 C C . ASP A 1 204 ? -9.95038 -33.59855 -3.77689 1.000 31.46239 185 ASP A C 1
ATOM 3045 O O . ASP A 1 204 ? -10.19684 -34.70616 -3.27792 1.000 31.79509 185 ASP A O 1
ATOM 3054 N N . ARG A 1 205 ? -10.68050 -32.52133 -3.51486 1.000 28.23697 186 ARG A N 1
ATOM 3055 C CA . ARG A 1 205 ? -11.80150 -32.54219 -2.59584 1.000 31.16627 186 ARG A CA 1
ATOM 3056 C C . ARG A 1 205 ? -13.11278 -32.25214 -3.28884 1.000 26.95166 186 ARG A C 1
ATOM 3057 O O . ARG A 1 205 ? -14.16251 -32.31151 -2.64930 1.000 29.43778 186 ARG A O 1
ATOM 3078 N N . VAL A 1 206 ? -13.06742 -31.92812 -4.58229 1.000 26.99158 187 VAL A N 1
ATOM 3079 C CA . VAL A 1 206 ? -14.26843 -31.59187 -5.32431 1.000 27.00631 187 VAL A CA 1
ATOM 3080 C C . VAL A 1 206 ? -15.15285 -32.81591 -5.42469 1.000 24.46111 187 VAL A C 1
ATOM 3081 O O . VAL A 1 206 ? -14.68065 -33.92681 -5.69804 1.000 29.95548 187 VAL A O 1
ATOM 3094 N N . GLN A 1 207 ? -16.45055 -32.61178 -5.22237 1.000 28.58105 188 GLN A N 1
ATOM 3095 C CA . GLN A 1 207 ? -17.42476 -33.68484 -5.34234 1.000 33.54669 188 GLN A CA 1
ATOM 3096 C C . GLN A 1 207 ? -18.18269 -33.63812 -6.65919 1.000 33.46840 188 GLN A C 1
ATOM 3097 O O . GLN A 1 207 ? -18.60209 -34.68614 -7.15980 1.000 46.09566 188 GLN A O 1
ATOM 3111 N N . ASN A 1 208 ? -18.36194 -32.46131 -7.24086 1.000 31.38448 189 ASN A N 1
ATOM 3112 C CA . ASN A 1 208 ? -19.10841 -32.33343 -8.48888 1.000 32.42101 189 ASN A CA 1
ATOM 3113 C C . ASN A 1 208 ? -18.34965 -31.36829 -9.37605 1.000 29.72686 189 ASN A C 1
ATOM 3114 O O . ASN A 1 208 ? -18.37150 -30.15639 -9.13523 1.000 32.17793 189 ASN A O 1
ATOM 3125 N N . PHE A 1 209 ? -17.68080 -31.90643 -10.40037 1.000 31.11650 190 PHE A N 1
ATOM 3126 C CA . PHE A 1 209 ? -16.83409 -31.11962 -11.28604 1.000 30.38313 190 PHE A CA 1
ATOM 3127 C C . PHE A 1 209 ? -17.58888 -30.28412 -12.31039 1.000 29.20298 190 PHE A C 1
ATOM 3128 O O . PHE A 1 209 ? -16.93721 -29.54640 -13.06120 1.000 39.89315 190 PHE A O 1
ATOM 3145 N N . THR A 1 210 ? -18.91465 -30.37653 -12.37871 1.000 37.64435 191 THR A N 1
ATOM 3146 C CA . THR A 1 210 ? -19.67130 -29.43612 -13.19295 1.000 47.34332 191 THR A CA 1
ATOM 3147 C C . THR A 1 210 ? -20.12421 -28.21932 -12.39534 1.000 43.53211 191 THR A C 1
ATOM 3148 O O . THR A 1 210 ? -20.15599 -27.10753 -12.93254 1.000 65.19985 191 THR A O 1
ATOM 3159 N N . ARG A 1 211 ? -20.43985 -28.39677 -11.11818 1.000 36.37637 192 ARG A N 1
ATOM 3160 C CA . ARG A 1 211 ? -20.93067 -27.30840 -10.28449 1.000 49.36690 192 ARG A CA 1
ATOM 3161 C C . ARG A 1 211 ? -19.84787 -26.66161 -9.43091 1.000 52.27822 192 ARG A C 1
ATOM 3162 O O . ARG A 1 211 ? -20.06707 -25.56630 -8.90286 1.000 40.75002 192 ARG A O 1
ATOM 3183 N N . GLU A 1 212 ? -18.70402 -27.30670 -9.25870 1.000 31.43094 193 GLU A N 1
ATOM 3184 C CA . GLU A 1 212 ? -17.64853 -26.75766 -8.42389 1.000 27.40324 193 GLU A CA 1
ATOM 3185 C C . GLU A 1 212 ? -16.42673 -26.43980 -9.26398 1.000 30.51076 193 GLU A C 1
ATOM 3186 O O . GLU A 1 212 ? -16.15468 -27.10438 -10.26291 1.000 33.42179 193 GLU A O 1
ATOM 3198 N N . LEU A 1 213 ? -15.71851 -25.39365 -8.85813 1.000 24.27624 194 LEU A N 1
ATOM 3199 C CA A LEU A 1 213 ? -14.44855 -25.02289 -9.45047 0.490 23.77020 194 LEU A CA 1
ATOM 3200 C CA B LEU A 1 213 ? -14.44538 -25.02647 -9.45953 0.510 21.90793 194 LEU A CA 1
ATOM 3201 C C . LEU A 1 213 ? -13.33191 -25.76376 -8.73050 1.000 25.96810 194 LEU A C 1
ATOM 3202 O O . LEU A 1 213 ? -13.25663 -25.72352 -7.49938 1.000 25.11089 194 LEU A O 1
ATOM 3233 N N . ALA A 1 214 ? -12.46014 -26.40956 -9.50229 1.000 22.36276 195 ALA A N 1
ATOM 3234 C CA . ALA A 1 214 ? -11.31641 -27.14358 -8.97719 1.000 22.42709 195 ALA A CA 1
ATOM 3235 C C . ALA A 1 214 ? -10.11402 -26.21364 -8.95256 1.000 22.50527 195 ALA A C 1
ATOM 3236 O O . ALA A 1 214 ? -9.80536 -25.55311 -9.95400 1.000 24.13073 195 ALA A O 1
ATOM 3243 N N . ILE A 1 215 ? -9.44597 -26.16059 -7.80999 1.000 21.77575 196 ILE A N 1
ATOM 3244 C CA . ILE A 1 215 ? -8.20725 -25.40557 -7.64132 1.000 23.95020 196 ILE A CA 1
ATOM 3245 C C . ILE A 1 215 ? -7.04338 -26.37286 -7.48725 1.000 20.52283 196 ILE A C 1
ATOM 3246 O O . ILE A 1 215 ? -7.00053 -27.14135 -6.51630 1.000 23.42388 196 ILE A O 1
ATOM 3262 N N . VAL A 1 216 ? -6.06170 -26.26973 -8.37871 1.000 20.80226 197 VAL A N 1
ATOM 3263 C CA . VAL A 1 216 ? -4.82427 -27.04590 -8.29460 1.000 21.86806 197 VAL A CA 1
ATOM 3264 C C . VAL A 1 216 ? -3.72164 -26.12544 -7.78236 1.000 22.23920 197 VAL A C 1
ATOM 3265 O O . VAL A 1 216 ? -3.40290 -25.12660 -8.45888 1.000 22.17920 197 VAL A O 1
ATOM 3278 N N . PRO A 1 217 ? -3.12818 -26.40850 -6.61270 1.000 22.88918 198 PRO A N 1
ATOM 3279 C CA . PRO A 1 217 ? -1.94124 -25.66696 -6.17512 1.000 25.09914 198 PRO A CA 1
ATOM 3280 C C . PRO A 1 217 ? -0.76413 -26.11606 -7.01799 1.000 23.91651 198 PRO A C 1
ATOM 3281 O O . PRO A 1 217 ? -0.50771 -27.31907 -7.15535 1.000 24.86502 198 PRO A O 1
ATOM 3292 N N . ILE A 1 218 ? -0.07799 -25.14792 -7.62507 1.000 22.12559 199 ILE A N 1
ATOM 3293 C CA . ILE A 1 218 ? 1.05996 -25.47055 -8.47382 1.000 24.83688 199 ILE A CA 1
ATOM 3294 C C . ILE A 1 218 ? 2.23392 -24.53519 -8.19851 1.000 23.68834 199 ILE A C 1
ATOM 3295 O O . ILE A 1 218 ? 2.09262 -23.43660 -7.64824 1.000 21.99622 199 ILE A O 1
ATOM 3311 N N . SER A 1 219 ? 3.40333 -24.98910 -8.64969 1.000 22.96007 200 SER A N 1
ATOM 3312 C CA . SER A 1 219 ? 4.54859 -24.13470 -8.94171 1.000 24.23536 200 SER A CA 1
ATOM 3313 C C . SER A 1 219 ? 4.83251 -24.27416 -10.43934 1.000 22.82145 200 SER A C 1
ATOM 3314 O O . SER A 1 219 ? 5.37727 -25.28718 -10.88762 1.000 23.65536 200 SER A O 1
ATOM 3322 N N . ALA A 1 220 ? 4.39793 -23.28484 -11.22673 1.000 23.45216 201 ALA A N 1
ATOM 3323 C CA . ALA A 1 220 ? 4.69776 -23.29582 -12.65659 1.000 22.50734 201 ALA A CA 1
ATOM 3324 C C . ALA A 1 220 ? 6.19247 -23.30897 -12.88874 1.000 25.40078 201 ALA A C 1
ATOM 3325 O O . ALA A 1 220 ? 6.67804 -23.95140 -13.82053 1.000 23.06136 201 ALA A O 1
ATOM 3332 N N . LYS A 1 221 ? 6.94050 -22.59805 -12.04633 1.000 21.13544 202 LYS A N 1
ATOM 3333 C CA . LYS A 1 221 ? 8.36269 -22.40591 -12.30710 1.000 22.01100 202 LYS A CA 1
ATOM 3334 C C . LYS A 1 221 ? 9.15381 -23.68726 -12.06216 1.000 28.20175 202 LYS A C 1
ATOM 3335 O O . LYS A 1 221 ? 10.08063 -23.98790 -12.83424 1.000 27.57398 202 LYS A O 1
ATOM 3354 N N . TYR A 1 222 ? 8.73923 -24.50011 -11.08358 1.000 25.71488 203 TYR A N 1
ATOM 3355 C CA . TYR A 1 222 ? 9.43389 -25.74221 -10.73390 1.000 24.90313 203 TYR A CA 1
ATOM 3356 C C . TYR A 1 222 ? 8.67349 -27.00213 -11.14661 1.000 26.30585 203 TYR A C 1
ATOM 3357 O O . TYR A 1 222 ? 9.18896 -28.11729 -10.97554 1.000 31.75600 203 TYR A O 1
ATOM 3375 N N . GLY A 1 223 ? 7.51945 -26.84955 -11.78280 1.000 23.57117 204 GLY A N 1
ATOM 3376 C CA . GLY A 1 223 ? 6.76865 -27.97520 -12.30910 1.000 26.96582 204 GLY A CA 1
ATOM 3377 C C . GLY A 1 223 ? 5.98734 -28.78210 -11.29024 1.000 28.96462 204 GLY A C 1
ATOM 3378 O O . GLY A 1 223 ? 5.58117 -29.91261 -11.58895 1.000 34.71345 204 GLY A O 1
ATOM 3382 N N . ILE A 1 224 ? 5.68807 -28.21909 -10.12565 1.000 22.96779 205 ILE A N 1
ATOM 3383 C CA . ILE A 1 224 ? 4.92045 -28.94411 -9.12540 1.000 22.37083 205 ILE A CA 1
ATOM 3384 C C . ILE A 1 224 ? 3.44517 -28.82883 -9.46138 1.000 25.39506 205 ILE A C 1
ATOM 3385 O O . ILE A 1 224 ? 2.93725 -27.71982 -9.62915 1.000 25.01641 205 ILE A O 1
ATOM 3401 N N . GLY A 1 225 ? 2.73875 -29.96235 -9.47764 1.000 25.08271 206 GLY A N 1
ATOM 3402 C CA . GLY A 1 225 ? 1.30067 -29.96620 -9.68401 1.000 22.11655 206 GLY A CA 1
ATOM 3403 C C . GLY A 1 225 ? 0.88008 -29.82603 -11.12973 1.000 26.00327 206 GLY A C 1
ATOM 3404 O O . GLY A 1 225 ? -0.31995 -29.79071 -11.41310 1.000 24.62779 206 GLY A O 1
ATOM 3408 N N . ILE A 1 226 ? 1.82264 -29.71857 -12.06327 1.000 26.17371 207 ILE A N 1
ATOM 3409 C CA . ILE A 1 226 ? 1.42727 -29.65188 -13.46992 1.000 23.73977 207 ILE A CA 1
ATOM 3410 C C . ILE A 1 226 ? 0.77119 -30.95628 -13.91952 1.000 26.42289 207 ILE A C 1
ATOM 3411 O O . ILE A 1 226 ? -0.15261 -30.94044 -14.74699 1.000 24.15219 207 ILE A O 1
ATOM 3427 N N . ALA A 1 227 ? 1.19846 -32.08926 -13.36938 1.000 26.11572 208 ALA A N 1
ATOM 3428 C CA . ALA A 1 227 ? 0.57181 -33.36175 -13.71073 1.000 25.29256 208 ALA A CA 1
ATOM 3429 C C . ALA A 1 227 ? -0.93323 -33.33004 -13.45204 1.000 28.57956 208 ALA A C 1
ATOM 3430 O O . ALA A 1 227 ? -1.73027 -33.64315 -14.34172 1.000 24.48471 208 ALA A O 1
ATOM 3437 N N . GLU A 1 228 ? -1.34742 -32.98074 -12.22995 1.000 24.68601 209 GLU A N 1
ATOM 3438 C CA . GLU A 1 228 ? -2.77504 -32.99525 -11.90654 1.000 26.06712 209 GLU A CA 1
ATOM 3439 C C . GLU A 1 228 ? -3.52683 -31.93550 -12.70149 1.000 24.72462 209 GLU A C 1
ATOM 3440 O O . GLU A 1 228 ? -4.65173 -32.16441 -13.17710 1.000 24.81835 209 GLU A O 1
ATOM 3452 N N . LEU A 1 229 ? -2.91535 -30.76824 -12.86252 1.000 22.75088 210 LEU A N 1
ATOM 3453 C CA . LEU A 1 229 ? -3.54882 -29.71933 -13.65000 1.000 21.75237 210 LEU A CA 1
ATOM 3454 C C . LEU A 1 229 ? -3.84557 -30.19644 -15.07642 1.000 22.96206 210 LEU A C 1
ATOM 3455 O O . LEU A 1 229 ? -4.92747 -29.94353 -15.60974 1.000 22.84651 210 LEU A O 1
ATOM 3471 N N . LEU A 1 230 ? -2.88042 -30.83323 -15.73855 1.000 22.25579 211 LEU A N 1
ATOM 3472 C CA . LEU A 1 230 ? -3.10614 -31.28305 -17.11450 1.000 22.95043 211 LEU A CA 1
ATOM 3473 C C . LEU A 1 230 ? -4.16372 -32.37988 -17.20483 1.000 23.61071 211 LEU A C 1
ATOM 3474 O O . LEU A 1 230 ? -4.95002 -32.41521 -18.15867 1.000 22.85420 211 LEU A O 1
ATOM 3490 N N . VAL A 1 231 ? -4.17054 -33.30951 -16.25211 1.000 23.55034 212 VAL A N 1
ATOM 3491 C CA . VAL A 1 231 ? -5.20961 -34.33986 -16.24531 1.000 26.30442 212 VAL A CA 1
ATOM 3492 C C . VAL A 1 231 ? -6.58322 -33.69046 -16.18036 1.000 27.30369 212 VAL A C 1
ATOM 3493 O O . VAL A 1 231 ? -7.50390 -34.04948 -16.93179 1.000 26.16888 212 VAL A O 1
ATOM 3506 N N . LEU A 1 232 ? -6.73698 -32.70962 -15.28812 1.000 23.86933 213 LEU A N 1
ATOM 3507 C CA . LEU A 1 232 ? -8.03157 -32.04862 -15.15453 1.000 21.68198 213 LEU A CA 1
ATOM 3508 C C . LEU A 1 232 ? -8.37999 -31.24956 -16.40300 1.000 20.82520 213 LEU A C 1
ATOM 3509 O O . LEU A 1 232 ? -9.53376 -31.24973 -16.82660 1.000 22.74504 213 LEU A O 1
ATOM 3525 N N . ILE A 1 233 ? -7.41469 -30.53358 -16.98135 1.000 19.41370 214 ILE A N 1
ATOM 3526 C CA . ILE A 1 233 ? -7.68775 -29.80123 -18.21576 1.000 21.15399 214 ILE A CA 1
ATOM 3527 C C . ILE A 1 233 ? -8.19466 -30.74802 -19.28932 1.000 22.17505 214 ILE A C 1
ATOM 3528 O O . ILE A 1 233 ? -9.17401 -30.45285 -19.98116 1.000 20.41577 214 ILE A O 1
ATOM 3544 N N . ALA A 1 234 ? -7.49210 -31.86098 -19.50041 1.000 21.37202 215 ALA A N 1
ATOM 3545 C CA . ALA A 1 234 ? -7.92002 -32.81240 -20.52308 1.000 21.03582 215 ALA A CA 1
ATOM 3546 C C . ALA A 1 234 ? -9.27944 -33.40994 -20.19304 1.000 24.62828 215 ALA A C 1
ATOM 3547 O O . ALA A 1 234 ? -10.16018 -33.49108 -21.05506 1.000 22.51941 215 ALA A O 1
ATOM 3554 N N . GLY A 1 235 ? -9.47886 -33.82280 -18.94007 1.000 24.20308 216 GLY A N 1
ATOM 3555 C CA . GLY A 1 235 ? -10.74109 -34.44956 -18.57870 1.000 23.90594 216 GLY A CA 1
ATOM 3556 C C . GLY A 1 235 ? -11.91510 -33.49992 -18.70033 1.000 22.22305 216 GLY A C 1
ATOM 3557 O O . GLY A 1 235 ? -12.96166 -33.85575 -19.25038 1.000 24.66531 216 GLY A O 1
ATOM 3561 N N . LEU A 1 236 ? -11.75089 -32.27787 -18.20375 1.000 21.18437 217 LEU A N 1
ATOM 3562 C CA . LEU A 1 236 ? -12.86502 -31.33809 -18.16927 1.000 21.64610 217 LEU A CA 1
ATOM 3563 C C . LEU A 1 236 ? -13.15866 -30.77270 -19.54845 1.000 25.26255 217 LEU A C 1
ATOM 3564 O O . LEU A 1 236 ? -14.32541 -30.51140 -19.87343 1.000 22.55600 217 LEU A O 1
ATOM 3580 N N . SER A 1 237 ? -12.12259 -30.57182 -20.37085 1.000 23.27635 218 SER A N 1
ATOM 3581 C CA . SER A 1 237 ? -12.37726 -30.05224 -21.70494 1.000 23.16371 218 SER A CA 1
ATOM 3582 C C . SER A 1 237 ? -13.03157 -31.11898 -22.55373 1.000 27.90931 218 SER A C 1
ATOM 3583 O O . SER A 1 237 ? -13.95337 -30.82628 -23.31906 1.000 25.00970 218 SER A O 1
ATOM 3591 N N . GLN A 1 238 ? -12.61519 -32.37566 -22.38660 1.000 23.64733 219 GLN A N 1
ATOM 3592 C CA . GLN A 1 238 ? -13.32394 -33.45106 -23.06048 1.000 24.18924 219 GLN A CA 1
ATOM 3593 C C . GLN A 1 238 ? -14.77906 -33.49995 -22.63296 1.000 23.85190 219 GLN A C 1
ATOM 3594 O O . GLN A 1 238 ? -15.66609 -33.67166 -23.48077 1.000 25.08606 219 GLN A O 1
ATOM 3608 N N . ARG A 1 239 ? -15.03833 -33.38178 -21.31823 1.000 23.41483 220 ARG A N 1
ATOM 3609 C CA . ARG A 1 239 ? -16.40732 -33.45888 -20.80884 1.000 25.80439 220 ARG A CA 1
ATOM 3610 C C . ARG A 1 239 ? -17.25862 -32.33119 -21.38489 1.000 24.17538 220 ARG A C 1
ATOM 3611 O O . ARG A 1 239 ? -18.41092 -32.55352 -21.78434 1.000 27.64374 220 ARG A O 1
ATOM 3632 N N . TYR A 1 240 ? -16.69130 -31.12213 -21.46408 1.000 25.29740 221 TYR A N 1
ATOM 3633 C CA . TYR A 1 240 ? -17.41070 -29.99412 -22.04554 1.000 24.65035 221 TYR A CA 1
ATOM 3634 C C . TYR A 1 240 ? -17.80157 -30.30366 -23.48120 1.000 27.01214 221 TYR A C 1
ATOM 3635 O O . TYR A 1 240 ? -18.95994 -30.11813 -23.88337 1.000 24.62433 221 TYR A O 1
ATOM 3653 N N . LEU A 1 241 ? -16.84556 -30.80104 -24.26934 1.000 25.55638 222 LEU A N 1
ATOM 3654 C CA . LEU A 1 241 ? -17.11950 -31.08466 -25.66956 1.000 25.32824 222 LEU A CA 1
ATOM 3655 C C . LEU A 1 241 ? -18.13816 -32.20796 -25.81449 1.000 24.48344 222 LEU A C 1
ATOM 3656 O O . LEU A 1 241 ? -18.98440 -32.16181 -26.71428 1.000 24.91024 222 LEU A O 1
ATOM 3672 N N . GLU A 1 242 ? -18.09665 -33.20535 -24.92388 1.000 24.64044 223 GLU A N 1
ATOM 3673 C CA . GLU A 1 242 ? -19.10344 -34.25723 -24.98353 1.000 24.02537 223 GLU A CA 1
ATOM 3674 C C . GLU A 1 242 ? -20.47363 -33.71899 -24.61580 1.000 20.72575 223 GLU A C 1
ATOM 3675 O O . GLU A 1 242 ? -21.47111 -34.11712 -25.21945 1.000 27.18659 223 GLU A O 1
ATOM 3687 N N . GLU A 1 243 ? -20.53423 -32.84549 -23.60894 1.000 25.91081 224 GLU A N 1
ATOM 3688 C CA . GLU A 1 243 ? -21.81612 -32.32463 -23.15302 1.000 26.48359 224 GLU A CA 1
ATOM 3689 C C . GLU A 1 243 ? -22.44532 -31.46568 -24.23550 1.000 26.80131 224 GLU A C 1
ATOM 3690 O O . GLU A 1 243 ? -23.67136 -31.43528 -24.39305 1.000 31.43188 224 GLU A O 1
ATOM 3702 N N . LYS A 1 244 ? -21.61999 -30.76761 -24.99512 1.000 24.82173 225 LYS A N 1
ATOM 3703 C CA . LYS A 1 244 ? -22.13891 -29.93248 -26.06750 1.000 30.33121 225 LYS A CA 1
ATOM 3704 C C . LYS A 1 244 ? -22.31435 -30.66032 -27.39550 1.000 32.43952 225 LYS A C 1
ATOM 3705 O O . LYS A 1 244 ? -22.90384 -30.07078 -28.31523 1.000 27.44937 225 LYS A O 1
ATOM 3724 N N . LEU A 1 245 ? -21.86877 -31.92733 -27.51380 1.000 29.30599 226 LEU A N 1
ATOM 3725 C CA A LEU A 1 245 ? -21.81338 -32.63085 -28.80046 0.440 27.42039 226 LEU A CA 1
ATOM 3726 C CA B LEU A 1 245 ? -21.81781 -32.62768 -28.79778 0.560 27.47543 226 LEU A CA 1
ATOM 3727 C C . LEU A 1 245 ? -20.99925 -31.82834 -29.81633 1.000 32.40017 226 LEU A C 1
ATOM 3728 O O . LEU A 1 245 ? -21.41540 -31.61227 -30.95777 1.000 29.41292 226 LEU A O 1
ATOM 3759 N N . LYS A 1 246 ? -19.80831 -31.38864 -29.38928 1.000 31.19937 227 LYS A N 1
ATOM 3760 C CA . LYS A 1 246 ? -18.87854 -30.60234 -30.19275 1.000 25.41025 227 LYS A CA 1
ATOM 3761 C C . LYS A 1 246 ? -17.52964 -31.30034 -30.24840 1.000 32.33908 227 LYS A C 1
ATOM 3762 O O . LYS A 1 246 ? -16.50599 -30.68422 -30.53848 1.000 29.97828 227 LYS A O 1
ATOM 3781 N N . ILE A 1 247 ? -17.51509 -32.60776 -30.02963 1.000 28.31356 228 ILE A N 1
ATOM 3782 C CA . ILE A 1 247 ? -16.22097 -33.25893 -30.03498 1.000 32.53899 228 ILE A CA 1
ATOM 3783 C C . ILE A 1 247 ? -15.72136 -33.58950 -31.44139 1.000 31.32675 228 ILE A C 1
ATOM 3784 O O . ILE A 1 247 ? -14.51682 -33.79118 -31.62336 1.000 31.34635 228 ILE A O 1
ATOM 3800 N N . GLU A 1 248 ? -16.60824 -33.71324 -32.43293 1.000 27.75167 229 GLU A N 1
ATOM 3801 C CA . GLU A 1 248 ? -16.19734 -33.96971 -33.81174 1.000 30.99111 229 GLU A CA 1
ATOM 3802 C C . GLU A 1 248 ? -16.11379 -32.65394 -34.56109 1.000 37.45570 229 GLU A C 1
ATOM 3803 O O . GLU A 1 248 ? -16.96061 -31.77688 -34.38439 1.000 35.38614 229 GLU A O 1
ATOM 3815 N N . VAL A 1 249 ? -15.07499 -32.51502 -35.37274 1.000 30.13334 230 VAL A N 1
ATOM 3816 C CA . VAL A 1 249 ? -14.85263 -31.31892 -36.17873 1.000 37.70331 230 VAL A CA 1
ATOM 3817 C C . VAL A 1 249 ? -15.64810 -31.41197 -37.47716 1.000 29.34294 230 VAL A C 1
ATOM 3818 O O . VAL A 1 249 ? -15.59028 -32.42756 -38.18313 1.000 32.71048 230 VAL A O 1
ATOM 383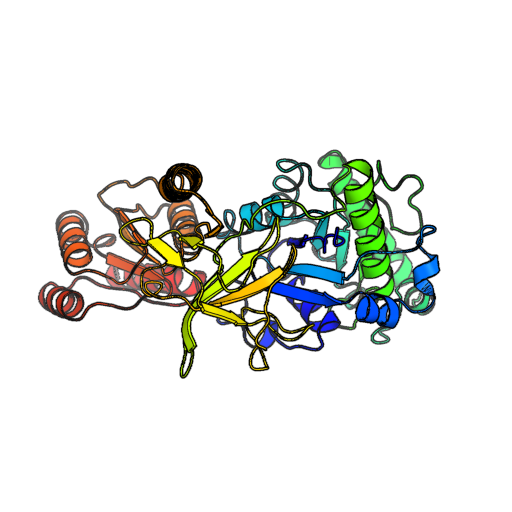1 N N . GLU A 1 250 ? -16.33487 -30.32644 -37.83171 1.000 32.19971 231 GLU A N 1
ATOM 3832 C CA . GLU A 1 250 ? -17.11520 -30.25426 -39.06131 1.000 34.05124 231 GLU A CA 1
ATOM 3833 C C . GLU A 1 250 ? -16.99172 -28.87733 -39.69696 1.000 29.04945 231 GLU A C 1
ATOM 3834 O O . GLU A 1 250 ? -16.75126 -27.88062 -39.01366 1.000 33.08767 231 GLU A O 1
ATOM 3846 N N . GLY A 1 251 ? -17.19616 -28.83461 -41.01010 1.000 29.77550 232 GLY A N 1
ATOM 3847 C CA . GLY A 1 251 ? -17.37240 -27.59276 -41.72167 1.000 41.30935 232 GLY A CA 1
ATOM 3848 C C . GLY A 1 251 ? -16.08875 -26.93463 -42.18203 1.000 35.59381 232 GLY A C 1
ATOM 3849 O O . GLY A 1 251 ? -14.97424 -27.41204 -41.93432 1.000 29.14972 232 GLY A O 1
ATOM 3853 N N . PRO A 1 252 ? -16.23133 -25.79951 -42.85631 1.000 36.95860 233 PRO A N 1
ATOM 3854 C CA . PRO A 1 252 ? -15.04382 -25.08624 -43.34016 1.000 30.40374 233 PRO A CA 1
ATOM 3855 C C . PRO A 1 252 ? -14.32522 -24.35735 -42.21517 1.000 28.91276 233 PRO A C 1
ATOM 3856 O O . PRO A 1 252 ? -14.85142 -24.07519 -41.13452 1.000 28.04867 233 PRO A O 1
ATOM 3867 N N . ALA A 1 253 ? -13.09155 -24.01143 -42.51923 1.000 26.11539 234 ALA A N 1
ATOM 3868 C CA . ALA A 1 253 ? -12.22739 -23.44683 -41.50653 1.000 23.66961 234 ALA A CA 1
ATOM 3869 C C . ALA A 1 253 ? -12.62729 -22.02241 -41.16888 1.000 21.92845 234 ALA A C 1
ATOM 3870 O O . ALA A 1 253 ? -13.00257 -21.23188 -42.04319 1.000 24.07947 234 ALA A O 1
ATOM 3877 N N . ARG A 1 254 ? -12.52358 -21.71145 -39.87975 1.000 21.61292 235 ARG A N 1
ATOM 3878 C CA . ARG A 1 254 ? -12.68040 -20.36772 -39.33476 1.000 22.79410 235 ARG A CA 1
ATOM 3879 C C . ARG A 1 254 ? -11.54326 -20.13204 -38.36061 1.000 22.34670 235 ARG A C 1
ATOM 3880 O O . ARG A 1 254 ? -11.22597 -21.01360 -37.55192 1.000 24.11485 235 ARG A O 1
ATOM 3901 N N . GLY A 1 255 ? -10.93494 -18.94734 -38.42866 1.000 22.88182 236 GLY A N 1
ATOM 3902 C CA . GLY A 1 255 ? -9.77306 -18.64511 -37.61889 1.000 20.59178 236 GLY A CA 1
ATOM 3903 C C . GLY A 1 255 ? -9.61502 -17.15621 -37.38202 1.000 24.28222 236 GLY A C 1
ATOM 3904 O O . GLY A 1 255 ? -10.41652 -16.33272 -37.82892 1.000 24.26106 236 GLY A O 1
ATOM 3908 N N . THR A 1 256 ? -8.57869 -16.83757 -36.62270 1.000 21.74325 237 THR A N 1
ATOM 3909 C CA A THR A 1 256 ? -8.19743 -15.46467 -36.33353 0.730 22.39525 237 THR A CA 1
ATOM 3910 C CA B THR A 1 256 ? -8.18882 -15.47086 -36.30663 0.270 23.27656 237 THR A CA 1
ATOM 3911 C C . THR A 1 256 ? -6.70917 -15.32403 -36.60927 1.000 24.40074 237 THR A C 1
ATOM 3912 O O . THR A 1 256 ? -5.92529 -16.23390 -36.33252 1.000 23.25171 237 THR A O 1
ATOM 3933 N N . ILE A 1 257 ? -6.33357 -14.19099 -37.15851 1.000 23.77611 238 ILE A N 1
ATOM 3934 C CA . ILE A 1 257 ? -4.95192 -13.98271 -37.57831 1.000 21.11931 238 ILE A CA 1
ATOM 3935 C C . ILE A 1 257 ? -4.14402 -13.45556 -36.40222 1.000 28.33133 238 ILE A C 1
ATOM 3936 O O . ILE A 1 257 ? -4.51181 -12.45080 -35.78377 1.000 24.17220 238 ILE A O 1
ATOM 3952 N N . LEU A 1 258 ? -3.01914 -14.10321 -36.11985 1.000 24.92997 239 LEU A N 1
ATOM 3953 C CA . LEU A 1 258 ? -2.15882 -13.67671 -35.02292 1.000 23.15402 239 LEU A CA 1
ATOM 3954 C C . LEU A 1 258 ? -1.06840 -12.71942 -35.47025 1.000 29.58719 239 LEU A C 1
ATOM 3955 O O . LEU A 1 258 ? -0.75305 -11.77107 -34.74019 1.000 26.76964 239 LEU A O 1
ATOM 3971 N N . GLU A 1 259 ? -0.48910 -12.95525 -36.65253 1.000 21.23876 240 GLU A N 1
ATOM 3972 C CA . GLU A 1 259 ? 0.69361 -12.23395 -37.09803 1.000 29.95454 240 GLU A CA 1
ATOM 3973 C C . GLU A 1 259 ? 0.83220 -12.32308 -38.60744 1.000 28.68474 240 GLU A C 1
ATOM 3974 O O . GLU A 1 259 ? 0.51041 -13.35021 -39.21139 1.000 31.33310 240 GLU A O 1
ATOM 3986 N N . VAL A 1 260 ? 1.31746 -11.22825 -39.19681 1.000 24.96841 241 VAL A N 1
ATOM 3987 C CA . VAL A 1 260 ? 1.52438 -11.07416 -40.62566 1.000 24.64989 241 VAL A CA 1
ATOM 3988 C C . VAL A 1 260 ? 3.02498 -10.96838 -40.82554 1.000 42.49482 241 VAL A C 1
ATOM 3989 O O . VAL A 1 260 ? 3.67245 -10.13092 -40.19199 1.000 34.73113 241 VAL A O 1
ATOM 4002 N N . ARG A 1 261 ? 3.59274 -11.85449 -41.64189 1.000 30.55008 242 ARG A N 1
ATOM 4003 C CA . ARG A 1 261 ? 5.04423 -11.91929 -41.77127 1.000 37.82894 242 ARG A CA 1
ATOM 4004 C C . ARG A 1 261 ? 5.43543 -12.15944 -43.22290 1.000 39.70535 242 ARG A C 1
ATOM 4005 O O . ARG A 1 261 ? 4.64908 -12.67966 -44.01244 1.000 36.22773 242 ARG A O 1
ATOM 4026 N N . GLU A 1 262 ? 6.64785 -11.73385 -43.57702 1.000 42.74258 243 GLU A N 1
ATOM 4027 C CA . GLU A 1 262 ? 7.26843 -12.04617 -44.86121 1.000 37.34567 243 GLU A CA 1
ATOM 4028 C C . GLU A 1 262 ? 8.50360 -12.87110 -44.54913 1.000 51.00618 243 GLU A C 1
ATOM 4029 O O . GLU A 1 262 ? 9.37599 -12.41574 -43.80226 1.000 50.49109 243 GLU A O 1
ATOM 4041 N N . GLU A 1 263 ? 8.55775 -14.09544 -45.07224 1.000 41.45065 244 GLU A N 1
ATOM 4042 C CA . GLU A 1 263 ? 9.60872 -15.01295 -44.66656 1.000 35.25906 244 GLU A CA 1
ATOM 4043 C C . GLU A 1 263 ? 10.37358 -15.59443 -45.84758 1.000 33.11691 244 GLU A C 1
ATOM 4044 O O . GLU A 1 263 ? 9.76970 -16.01971 -46.83911 1.000 35.23948 244 GLU A O 1
ATOM 4056 N N . PRO A 1 264 ? 11.70378 -15.64260 -45.76427 1.000 36.08607 245 PRO A N 1
ATOM 4057 C CA . PRO A 1 264 ? 12.48629 -16.15740 -46.89781 1.000 41.17068 245 PRO A CA 1
ATOM 4058 C C . PRO A 1 264 ? 12.03304 -17.55539 -47.30912 1.000 37.15338 245 PRO A C 1
ATOM 4059 O O . PRO A 1 264 ? 11.91122 -18.46338 -46.48434 1.000 46.56992 245 PRO A O 1
ATOM 4070 N N . GLY A 1 265 ? 11.76431 -17.71470 -48.60485 1.000 31.23761 246 GLY A N 1
ATOM 4071 C CA . GLY A 1 265 ? 11.35069 -18.96580 -49.18227 1.000 41.32625 246 GLY A CA 1
ATOM 4072 C C . GLY A 1 265 ? 9.86962 -19.25989 -49.08984 1.000 41.02309 246 GLY A C 1
ATOM 4073 O O . GLY A 1 265 ? 9.39794 -20.16761 -49.77563 1.000 36.77802 246 GLY A O 1
ATOM 4077 N N . LEU A 1 266 ? 9.12631 -18.52903 -48.25171 1.000 33.21718 247 LEU A N 1
ATOM 4078 C CA . LEU A 1 266 ? 7.69107 -18.74737 -48.06219 1.000 29.27238 247 LEU A CA 1
ATOM 4079 C C . LEU A 1 266 ? 6.83766 -17.61954 -48.61764 1.000 29.87505 247 LEU A C 1
ATOM 4080 O O . LEU A 1 266 ? 5.63575 -17.81707 -48.84963 1.000 32.83141 247 LEU A O 1
ATOM 4096 N N . GLY A 1 267 ? 7.41119 -16.43850 -48.77267 1.000 29.18415 248 GLY A N 1
ATOM 4097 C CA . GLY A 1 267 ? 6.66259 -15.29628 -49.24320 1.000 35.76716 248 GLY A CA 1
ATOM 4098 C C . GLY A 1 267 ? 5.96723 -14.60579 -48.07880 1.000 28.79085 248 GLY A C 1
ATOM 4099 O O . GLY A 1 267 ? 6.34506 -14.75577 -46.91343 1.000 28.15047 248 GLY A O 1
ATOM 4103 N N . HIS A 1 268 ? 4.92940 -13.83242 -48.41782 1.000 27.99993 249 HIS A N 1
ATOM 4104 C CA . HIS A 1 268 ? 4.08416 -13.18328 -47.42003 1.000 30.59225 249 HIS A CA 1
ATOM 4105 C C . HIS A 1 268 ? 3.12712 -14.21001 -46.82770 1.000 27.00582 249 HIS A C 1
ATOM 4106 O O . HIS A 1 268 ? 2.39335 -14.89012 -47.56774 1.000 30.57429 249 HIS A O 1
ATOM 4120 N N . THR A 1 269 ? 3.17109 -14.35045 -45.50123 1.000 25.29880 250 THR A N 1
ATOM 4121 C CA . THR A 1 269 ? 2.40750 -15.37143 -44.80924 1.000 24.32761 250 THR A CA 1
ATOM 4122 C C . THR A 1 269 ? 1.58515 -14.76296 -43.67821 1.000 27.61282 250 THR A C 1
ATOM 4123 O O . THR A 1 269 ? 1.78035 -13.61677 -43.26593 1.000 28.09160 250 THR A O 1
ATOM 4134 N N . ILE A 1 270 ? 0.67176 -15.56319 -43.14497 1.000 23.07559 251 ILE A N 1
ATOM 4135 C CA . ILE A 1 270 ? -0.00894 -15.22336 -41.90476 1.000 23.46754 251 ILE A CA 1
ATOM 4136 C C . ILE A 1 270 ? 0.00383 -16.42564 -40.96987 1.000 21.59972 251 ILE A C 1
ATOM 4137 O O . ILE A 1 270 ? -0.14440 -17.56671 -41.42327 1.000 25.21225 251 ILE A O 1
ATOM 4153 N N . ASP A 1 271 ? 0.22363 -16.16636 -39.67092 1.000 21.20442 252 ASP A N 1
ATOM 4154 C CA . ASP A 1 271 ? 0.16103 -17.17455 -38.61543 1.000 19.98805 252 ASP A CA 1
ATOM 4155 C C . ASP A 1 271 ? -1.21835 -17.00613 -38.00645 1.000 23.32418 252 ASP A C 1
ATOM 4156 O O . ASP A 1 271 ? -1.62412 -15.88215 -37.72315 1.000 23.92076 252 ASP A O 1
ATOM 4165 N N . VAL A 1 272 ? -1.96036 -18.10036 -37.86844 1.000 20.49967 253 VAL A N 1
ATOM 4166 C CA . VAL A 1 272 ? -3.34785 -18.01647 -37.44366 1.000 18.94711 253 VAL A CA 1
ATOM 4167 C C . VAL A 1 272 ? -3.68926 -19.09555 -36.42483 1.000 22.92673 253 VAL A C 1
ATOM 4168 O O . VAL A 1 272 ? -2.99538 -20.10718 -36.29354 1.000 21.26881 253 VAL A O 1
ATOM 4181 N N . ILE A 1 273 ? -4.79679 -18.87863 -35.70844 1.000 18.36301 254 ILE A N 1
ATOM 4182 C CA . ILE A 1 273 ? -5.44475 -19.95058 -34.97287 1.000 19.08480 254 ILE A CA 1
ATOM 4183 C C . ILE A 1 273 ? -6.69542 -20.34266 -35.73333 1.000 24.36980 254 ILE A C 1
ATOM 4184 O O . ILE A 1 273 ? -7.59213 -19.51254 -35.92473 1.000 23.43353 254 ILE A O 1
ATOM 4200 N N . ILE A 1 274 ? -6.77100 -21.60451 -36.13286 1.000 21.25825 255 ILE A N 1
ATOM 4201 C CA . ILE A 1 274 ? -7.99490 -22.16673 -36.69969 1.000 21.22070 255 ILE A CA 1
ATOM 4202 C C . ILE A 1 274 ? -8.79457 -22.75731 -35.55105 1.000 23.61006 255 ILE A C 1
ATOM 4203 O O . ILE A 1 274 ? -8.33741 -23.69347 -34.87997 1.000 22.65213 255 ILE A O 1
ATOM 4219 N N . TYR A 1 275 ? -9.96164 -22.17664 -35.27484 1.000 22.07146 256 TYR A N 1
ATOM 4220 C CA . TYR A 1 275 ? -10.72518 -22.58268 -34.11084 1.000 22.94049 256 TYR A CA 1
ATOM 4221 C C . TYR A 1 275 ? -11.95442 -23.39275 -34.45674 1.000 25.75992 256 TYR A C 1
ATOM 4222 O O . TYR A 1 275 ? -12.59087 -23.91773 -33.53970 1.000 25.48935 256 TYR A O 1
ATOM 4240 N N . ASP A 1 276 ? -12.30426 -23.51188 -35.73443 1.000 22.56270 257 ASP A N 1
ATOM 4241 C CA A ASP A 1 276 ? -13.37644 -24.41320 -36.13841 0.490 22.14873 257 ASP A CA 1
ATOM 4242 C CA B ASP A 1 276 ? -13.36708 -24.42804 -36.13127 0.510 21.52592 257 ASP A CA 1
ATOM 4243 C C . ASP A 1 276 ? -13.09807 -24.93463 -37.54104 1.000 24.85489 257 ASP A C 1
ATOM 4244 O O . ASP A 1 276 ? -12.41887 -24.28011 -38.33392 1.000 25.20710 257 ASP A O 1
ATOM 4261 N N . GLY A 1 277 ? -13.64902 -26.11956 -37.84088 1.000 24.21986 258 GLY A N 1
ATOM 4262 C CA . GLY A 1 277 ? -13.49469 -26.72456 -39.15121 1.000 25.06185 258 GLY A CA 1
ATOM 4263 C C . GLY A 1 277 ? -12.11272 -27.26971 -39.46834 1.000 23.74965 258 GLY A C 1
ATOM 4264 O O . GLY A 1 277 ? -11.25746 -27.50827 -38.60529 1.000 25.28896 258 GLY A O 1
ATOM 4268 N N . THR A 1 278 ? -11.92939 -27.52646 -40.75966 1.000 23.27573 259 THR A N 1
ATOM 4269 C CA . THR A 1 278 ? -10.69073 -28.07917 -41.28296 1.000 22.28761 259 THR A CA 1
ATOM 4270 C C . THR A 1 278 ? -10.19298 -27.15905 -42.37666 1.000 24.17594 259 THR A C 1
ATOM 4271 O O . THR A 1 278 ? -10.92259 -26.89086 -43.33355 1.000 28.04141 259 THR A O 1
ATOM 4282 N N . LEU A 1 279 ? -8.94128 -26.72341 -42.25683 1.000 24.37479 260 LEU A N 1
ATOM 4283 C CA . LEU A 1 279 ? -8.29113 -25.89363 -43.26966 1.000 23.57297 260 LEU A CA 1
ATOM 4284 C C . LEU A 1 279 ? -7.44556 -26.76744 -44.19588 1.000 23.43365 260 LEU A C 1
ATOM 4285 O O . LEU A 1 279 ? -6.67028 -27.61353 -43.73983 1.000 28.06944 260 LEU A O 1
ATOM 4301 N N . HIS A 1 280 ? -7.61066 -26.58541 -45.50174 1.000 24.87989 261 HIS A N 1
ATOM 4302 C CA . HIS A 1 280 ? -6.87066 -27.36321 -46.48048 1.000 26.47710 261 HIS A CA 1
ATOM 4303 C C . HIS A 1 280 ? -5.94598 -26.44394 -47.27005 1.000 27.75136 261 HIS A C 1
ATOM 4304 O O . HIS A 1 280 ? -6.25772 -25.27417 -47.49102 1.000 28.15411 261 HIS A O 1
ATOM 4318 N N . LYS A 1 281 ? -4.83501 -26.99995 -47.75221 1.000 24.63054 262 LYS A N 1
ATOM 4319 C CA . LYS A 1 281 ? -3.83075 -26.21366 -48.45874 1.000 30.95003 262 LYS A CA 1
ATOM 4320 C C . LYS A 1 281 ? -4.26680 -25.65317 -49.81254 1.000 33.43718 262 LYS A C 1
ATOM 4321 O O . LYS A 1 281 ? -3.50077 -24.86230 -50.38021 1.000 44.17108 262 LYS A O 1
ATOM 4340 N N . ASP A 1 282 ? -5.43915 -26.02280 -50.35389 1.000 25.06316 263 ASP A N 1
ATOM 4341 C CA . ASP A 1 282 ? -5.95400 -25.36670 -51.56002 1.000 31.56978 263 ASP A CA 1
ATOM 4342 C C . ASP A 1 282 ? -7.26445 -24.60893 -51.34738 1.000 26.35933 263 ASP A C 1
ATOM 4343 O O . ASP A 1 282 ? -7.95069 -24.27570 -52.31753 1.000 32.18065 263 ASP A O 1
ATOM 4352 N N . ASP A 1 283 ? -7.60438 -24.29841 -50.11047 1.000 29.89972 264 ASP A N 1
ATOM 4353 C CA . ASP A 1 283 ? -8.84123 -23.58641 -49.81860 1.000 29.05455 264 ASP A CA 1
ATOM 4354 C C . ASP A 1 283 ? -8.80935 -22.13817 -50.31511 1.000 33.62067 264 ASP A C 1
ATOM 4355 O O . ASP A 1 283 ? -7.81755 -21.41854 -50.15597 1.000 28.29350 264 ASP A O 1
ATOM 4364 N N . THR A 1 284 ? -9.94114 -21.67097 -50.80429 1.000 31.10467 265 THR A N 1
ATOM 4365 C CA . THR A 1 284 ? -10.15213 -20.24078 -50.94360 1.000 25.62536 265 THR A CA 1
ATOM 4366 C C . THR A 1 284 ? -10.44860 -19.65632 -49.56541 1.000 29.51304 265 THR A C 1
ATOM 4367 O O . THR A 1 284 ? -11.25086 -20.20781 -48.79634 1.000 29.12269 265 THR A O 1
ATOM 4378 N N . ILE A 1 285 ? -9.80235 -18.53853 -49.24488 1.000 24.28043 266 ILE A N 1
ATOM 4379 C CA . ILE A 1 285 ? -10.02723 -17.89193 -47.96172 1.000 22.42807 266 ILE A CA 1
ATOM 4380 C C . ILE A 1 285 ? -10.25469 -16.39928 -48.15702 1.000 21.81559 266 ILE A C 1
ATOM 4381 O O . ILE A 1 285 ? -9.79996 -15.79148 -49.13004 1.000 25.73881 266 ILE A O 1
ATOM 4397 N N . VAL A 1 286 ? -10.90278 -15.80370 -47.16218 1.000 24.57339 267 VAL A N 1
ATOM 4398 C CA . VAL A 1 286 ? -11.07035 -14.36212 -47.06810 1.000 31.89162 267 VAL A CA 1
ATOM 4399 C C . VAL A 1 286 ? -10.41717 -13.92856 -45.76742 1.000 24.08992 267 VAL A C 1
ATOM 4400 O O . VAL A 1 286 ? -10.61530 -14.56260 -44.72517 1.000 24.06503 267 VAL A O 1
ATOM 4413 N N . VAL A 1 287 ? -9.61325 -12.88397 -45.82462 1.000 24.71489 268 VAL A N 1
ATOM 4414 C CA . VAL A 1 287 ? -8.92795 -12.44553 -44.61880 1.000 23.76095 268 VAL A CA 1
ATOM 4415 C C . VAL A 1 287 ? -9.07951 -10.94357 -44.49756 1.000 27.18295 268 VAL A C 1
ATOM 4416 O O . VAL A 1 287 ? -9.22664 -10.22874 -45.49122 1.000 27.88904 268 VAL A O 1
ATOM 4429 N N . GLY A 1 288 ? -9.01882 -10.45948 -43.26655 1.000 26.66138 269 GLY A N 1
ATOM 4430 C CA . GLY A 1 288 ? -9.08041 -9.03124 -43.07288 1.000 28.00670 269 GLY A CA 1
ATOM 4431 C C . GLY A 1 288 ? -7.82828 -8.37227 -43.61586 1.000 32.25073 269 GLY A C 1
ATOM 4432 O O . GLY A 1 288 ? -6.72078 -8.90186 -43.49656 1.000 32.61272 269 GLY A O 1
ATOM 4436 N N . GLY A 1 289 ? -8.01102 -7.20297 -44.21113 1.000 35.73085 270 GLY A N 1
ATOM 4437 C CA . GLY A 1 289 ? -6.91938 -6.44928 -44.78598 1.000 44.45535 270 GLY A CA 1
ATOM 4438 C C . GLY A 1 289 ? -6.89725 -5.03342 -44.25414 1.000 47.73166 270 GLY A C 1
ATOM 4439 O O . GLY A 1 289 ? -7.89751 -4.55684 -43.71166 1.000 50.74021 270 GLY A O 1
ATOM 4443 N N . LYS A 1 290 ? -5.75768 -4.35393 -44.38750 1.000 57.87217 271 LYS A N 1
ATOM 4444 C CA . LYS A 1 290 ? -5.64795 -3.00723 -43.83985 1.000 66.74082 271 LYS A CA 1
ATOM 4445 C C . LYS A 1 290 ? -6.54158 -2.03300 -44.59638 1.000 68.18046 271 LYS A C 1
ATOM 4446 O O . LYS A 1 290 ? -7.15831 -1.14968 -43.99008 1.000 70.86797 271 LYS A O 1
ATOM 4465 N N . ASP A 1 291 ? -6.63898 -2.19138 -45.91473 1.000 71.60078 272 ASP A N 1
ATOM 4466 C CA . ASP A 1 291 ? -7.50848 -1.36064 -46.73654 1.000 82.02519 272 ASP A CA 1
ATOM 4467 C C . ASP A 1 291 ? -8.86915 -2.00862 -46.96215 1.000 86.11472 272 ASP A C 1
ATOM 4468 O O . ASP A 1 291 ? -9.90222 -1.34623 -46.81597 1.000 92.49244 272 ASP A O 1
ATOM 4477 N N . LYS A 1 292 ? -8.88882 -3.29346 -47.30705 1.000 54.16401 273 LYS A N 1
ATOM 4478 C CA . LYS A 1 292 ? -10.11780 -3.97151 -47.69701 1.000 51.34655 273 LYS A CA 1
ATOM 4479 C C . LYS A 1 292 ? -9.91536 -5.47192 -47.55721 1.000 56.01649 273 LYS A C 1
ATOM 4480 O O . LYS A 1 292 ? -8.79001 -5.95218 -47.42807 1.000 42.18664 273 LYS A O 1
ATOM 4499 N N . ALA A 1 293 ? -11.02010 -6.21283 -47.59476 1.000 43.93462 274 ALA A N 1
ATOM 4500 C CA . ALA A 1 293 ? -10.92721 -7.65958 -47.44752 1.000 42.97859 274 ALA A CA 1
ATOM 4501 C C . ALA A 1 293 ? -10.13341 -8.26132 -48.60506 1.000 41.10039 274 ALA A C 1
ATOM 4502 O O . ALA A 1 293 ? -10.14734 -7.76655 -49.73688 1.000 39.69624 274 ALA A O 1
ATOM 4509 N N . ILE A 1 294 ? -9.40573 -9.32683 -48.29879 1.000 31.46164 275 ILE A N 1
ATOM 4510 C CA . ILE A 1 294 ? -8.51849 -9.98222 -49.24238 1.000 32.96451 275 ILE A CA 1
ATOM 4511 C C . ILE A 1 294 ? -9.08747 -11.36303 -49.51216 1.000 29.51369 275 ILE A C 1
ATOM 4512 O O . ILE A 1 294 ? -9.33014 -12.12681 -48.57245 1.000 29.80925 275 ILE A O 1
ATOM 4528 N N . VAL A 1 295 ? -9.30143 -11.67785 -50.78391 1.000 31.70793 276 VAL A N 1
ATOM 4529 C CA . VAL A 1 295 ? -9.76955 -12.99205 -51.20626 1.000 24.57296 276 VAL A CA 1
ATOM 4530 C C . VAL A 1 295 ? -8.61075 -13.66199 -51.92056 1.000 26.42649 276 VAL A C 1
ATOM 4531 O O . VAL A 1 295 ? -8.11064 -13.13995 -52.92519 1.000 32.24806 276 VAL A O 1
ATOM 4544 N N . THR A 1 296 ? -8.21193 -14.82992 -51.42491 1.000 26.40044 277 THR A N 1
ATOM 4545 C CA . THR A 1 296 ? -7.06030 -15.52396 -51.98242 1.000 27.05158 277 THR A CA 1
ATOM 4546 C C . THR A 1 296 ? -7.23206 -17.03466 -51.84296 1.000 34.20846 277 THR A C 1
ATOM 4547 O O . THR A 1 296 ? -8.19228 -17.52325 -51.24689 1.000 32.85761 277 THR A O 1
ATOM 4558 N N . LYS A 1 297 ? -6.34614 -17.77313 -52.50746 1.000 31.59987 278 LYS A N 1
ATOM 4559 C CA . LYS A 1 297 ? -6.36547 -19.22969 -52.49882 1.000 27.60154 278 LYS A CA 1
ATOM 4560 C C . LYS A 1 297 ? -5.04154 -19.73815 -51.95279 1.000 25.89093 278 LYS A C 1
ATOM 4561 O O . LYS A 1 297 ? -3.98054 -19.32950 -52.43072 1.000 29.87875 278 LYS A O 1
ATOM 4580 N N . ILE A 1 298 ? -5.12131 -20.63038 -50.96090 1.000 26.92977 279 ILE A N 1
ATOM 4581 C CA . ILE A 1 298 ? -3.94303 -21.05663 -50.22213 1.000 25.99309 279 ILE A CA 1
ATOM 4582 C C . ILE A 1 298 ? -3.06116 -21.89787 -51.12925 1.000 25.87277 279 ILE A C 1
ATOM 4583 O O . ILE A 1 298 ? -3.54038 -22.67303 -51.96269 1.000 29.94683 279 ILE A O 1
ATOM 4599 N N . ARG A 1 299 ? -1.76010 -21.69879 -51.01618 1.000 24.12655 280 ARG A N 1
ATOM 4600 C CA . ARG A 1 299 ? -0.84466 -22.52193 -51.77454 1.000 28.08759 280 ARG A CA 1
ATOM 4601 C C . ARG A 1 299 ? 0.01919 -23.40695 -50.90002 1.000 27.66284 280 ARG A C 1
ATOM 4602 O O . ARG A 1 299 ? 0.56737 -24.38863 -51.40668 1.000 30.64581 280 ARG A O 1
ATOM 4623 N N . ALA A 1 300 ? 0.19167 -23.07137 -49.62423 1.000 26.11228 281 ALA A N 1
ATOM 4624 C CA . ALA A 1 300 ? 0.91192 -23.93311 -48.70030 1.000 25.59377 281 ALA A CA 1
ATOM 4625 C C . ALA A 1 300 ? 0.44120 -23.66623 -47.27541 1.000 25.05809 281 ALA A C 1
ATOM 4626 O O . ALA A 1 300 ? 0.08668 -22.53704 -46.91746 1.000 26.37934 281 ALA A O 1
ATOM 4633 N N . LEU A 1 301 ? 0.41824 -24.73528 -46.47580 1.000 21.51604 282 LEU A N 1
ATOM 4634 C CA . LEU A 1 301 ? 0.22465 -24.67383 -45.03452 1.000 20.50126 282 LEU A CA 1
ATOM 4635 C C . LEU A 1 301 ? 1.46329 -25.21627 -44.33264 1.000 23.76518 282 LEU A C 1
ATOM 4636 O O . LEU A 1 301 ? 2.03412 -26.23011 -44.75173 1.000 22.44443 282 LEU A O 1
ATOM 4652 N N . LEU A 1 302 ? 1.89725 -24.52739 -43.28247 1.000 23.47724 283 LEU A N 1
ATOM 4653 C CA . LEU A 1 302 ? 3.04151 -24.97220 -42.49299 1.000 20.18581 283 LEU A CA 1
ATOM 4654 C C . LEU A 1 302 ? 2.68329 -24.94544 -41.01915 1.000 21.82383 283 LEU A C 1
ATOM 4655 O O . LEU A 1 302 ? 2.12702 -23.95812 -40.52652 1.000 24.64800 283 LEU A O 1
ATOM 4671 N N . LYS A 1 303 ? 2.95772 -26.04839 -40.33563 1.000 20.43039 284 LYS A N 1
ATOM 4672 C CA . LYS A 1 303 ? 2.52662 -26.20344 -38.96734 1.000 23.72615 284 LYS A CA 1
ATOM 4673 C C . LYS A 1 303 ? 3.72990 -26.17800 -38.03817 1.000 18.70166 284 LYS A C 1
ATOM 4674 O O . LYS A 1 303 ? 4.73356 -26.85371 -38.30702 1.000 23.29752 284 LYS A O 1
ATOM 4693 N N . PRO A 1 304 ? 3.68124 -25.37936 -36.97394 1.000 18.39824 285 PRO A N 1
ATOM 4694 C CA . PRO A 1 304 ? 4.77089 -25.41169 -35.99969 1.000 23.05662 285 PRO A CA 1
ATOM 4695 C C . PRO A 1 304 ? 4.94047 -26.80966 -35.44045 1.000 22.19814 285 PRO A C 1
ATOM 4696 O O . PRO A 1 304 ? 3.99503 -27.59885 -35.35461 1.000 22.96291 285 PRO A O 1
ATOM 4707 N N . LYS A 1 305 ? 6.16059 -27.10442 -35.02889 1.000 22.02373 286 LYS A N 1
ATOM 4708 C CA . LYS A 1 305 ? 6.37584 -28.33237 -34.28718 1.000 22.81158 286 LYS A CA 1
ATOM 4709 C C . LYS A 1 305 ? 5.51032 -28.37861 -33.02189 1.000 21.36762 286 LYS A C 1
ATOM 4710 O O . LYS A 1 305 ? 5.23992 -27.35178 -32.38739 1.000 23.54974 286 LYS A O 1
ATOM 4729 N N . PRO A 1 306 ? 5.08719 -29.57021 -32.60702 1.000 25.57347 287 PRO A N 1
ATOM 4730 C CA . PRO A 1 306 ? 4.43795 -29.68897 -31.29117 1.000 24.40436 287 PRO A CA 1
ATOM 4731 C C . PRO A 1 306 ? 5.35019 -29.11330 -30.22683 1.000 21.98479 287 PRO A C 1
ATOM 4732 O O . PRO A 1 306 ? 6.57603 -29.26087 -30.28904 1.000 21.93423 287 PRO A O 1
ATOM 4743 N N . LEU A 1 307 ? 4.72984 -28.45370 -29.25373 1.000 20.04190 288 LEU A N 1
ATOM 4744 C CA . LEU A 1 307 ? 5.35019 -27.79032 -28.10458 1.000 22.33494 288 LEU A CA 1
ATOM 4745 C C . LEU A 1 307 ? 6.12225 -26.53831 -28.49532 1.000 23.80126 288 LEU A C 1
ATOM 4746 O O . LEU A 1 307 ? 6.88080 -26.01353 -27.67251 1.000 23.28983 288 LEU A O 1
ATOM 4762 N N . ASP A 1 308 ? 5.96798 -26.04819 -29.72307 1.000 21.02361 289 ASP A N 1
ATOM 4763 C CA . ASP A 1 308 ? 6.57784 -24.78996 -30.14773 1.000 21.19764 289 ASP A CA 1
ATOM 4764 C C . ASP A 1 308 ? 5.50394 -23.70465 -30.16256 1.000 27.17950 289 ASP A C 1
ATOM 4765 O O . ASP A 1 308 ? 4.44818 -23.87016 -30.78984 1.000 28.98590 289 ASP A O 1
ATOM 4774 N N . GLU A 1 309 ? 5.78060 -22.60241 -29.47315 1.000 22.22790 290 GLU A N 1
ATOM 4775 C CA . GLU A 1 309 ? 4.89798 -21.43607 -29.48742 1.000 22.06829 290 GLU A CA 1
ATOM 4776 C C . GLU A 1 309 ? 4.94842 -20.77128 -30.86631 1.000 21.13423 290 GLU A C 1
ATOM 4777 O O . GLU A 1 309 ? 6.01818 -20.35844 -31.34154 1.000 21.67226 290 GLU A O 1
ATOM 4789 N N . ILE A 1 310 ? 3.79125 -20.67830 -31.51752 1.000 20.63184 291 ILE A N 1
ATOM 4790 C CA . ILE A 1 310 ? 3.77808 -20.16883 -32.88883 1.000 20.24933 291 ILE A CA 1
ATOM 4791 C C . ILE A 1 310 ? 4.28545 -18.72974 -32.95003 1.000 22.02063 291 ILE A C 1
ATOM 4792 O O . ILE A 1 310 ? 4.87126 -18.30689 -33.96369 1.000 23.59762 291 ILE A O 1
ATOM 4808 N N . ARG A 1 311 ? 4.09397 -17.96501 -31.87198 1.000 21.53256 292 ARG A N 1
ATOM 4809 C CA . ARG A 1 311 ? 4.55954 -16.58500 -31.84050 1.000 21.22058 292 ARG A CA 1
ATOM 4810 C C . ARG A 1 311 ? 6.03120 -16.44956 -31.50079 1.000 25.89315 292 ARG A C 1
ATOM 4811 O O . ARG A 1 311 ? 6.58182 -15.35387 -31.65875 1.000 26.79317 292 ARG A O 1
ATOM 4832 N N . ASP A 1 312 ? 6.70783 -17.51410 -31.07903 1.000 21.35770 293 ASP A N 1
ATOM 4833 C CA . ASP A 1 312 ? 8.12339 -17.42716 -30.70771 1.000 21.43900 293 ASP A 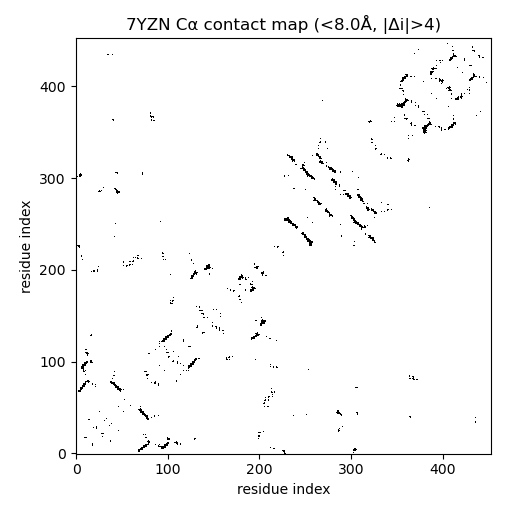CA 1
ATOM 4834 C C . ASP A 1 312 ? 8.74459 -18.79962 -30.88758 1.000 20.60867 293 ASP A C 1
ATOM 4835 O O . ASP A 1 312 ? 9.13318 -19.46908 -29.91790 1.000 23.17495 293 ASP A O 1
ATOM 4844 N N . PRO A 1 313 ? 8.81816 -19.26278 -32.13310 1.000 22.78942 294 PRO A N 1
ATOM 4845 C CA . PRO A 1 313 ? 9.19174 -20.65170 -32.40022 1.000 19.33763 294 PRO A CA 1
ATOM 4846 C C . PRO A 1 313 ? 10.69425 -20.85149 -32.38213 1.000 22.21823 294 PRO A C 1
ATOM 4847 O O . PRO A 1 313 ? 11.47063 -19.95869 -32.73061 1.000 23.00729 294 PRO A O 1
ATOM 4858 N N . ARG A 1 314 ? 11.09047 -22.03917 -31.94078 1.000 21.75775 295 ARG A N 1
ATOM 4859 C CA . ARG A 1 314 ? 12.48924 -22.45746 -31.96943 1.000 23.67792 295 ARG A CA 1
ATOM 4860 C C . ARG A 1 314 ? 12.86076 -23.17419 -33.25132 1.000 25.81197 295 ARG A C 1
ATOM 4861 O O . ARG A 1 314 ? 14.05133 -23.34636 -33.54321 1.000 23.70709 295 ARG A O 1
ATOM 4882 N N . PHE A 1 315 ? 11.86591 -23.69023 -33.96214 1.000 22.56311 296 PHE A N 1
ATOM 4883 C CA . PHE A 1 315 ? 12.09998 -24.53754 -35.11968 1.000 22.46927 296 PHE A CA 1
ATOM 4884 C C . PHE A 1 315 ? 11.33075 -24.04560 -36.33733 1.000 23.25506 296 PHE A C 1
ATOM 4885 O O . PHE A 1 315 ? 10.27099 -23.43027 -36.21926 1.000 24.14522 296 PHE A O 1
ATOM 4902 N N . ARG A 1 316 ? 11.84055 -24.38654 -37.52318 1.000 27.93177 297 ARG A N 1
ATOM 4903 C CA . ARG A 1 316 ? 11.07059 -24.12134 -38.73393 1.000 26.38214 297 ARG A CA 1
ATOM 4904 C C . ARG A 1 316 ? 9.79290 -24.96456 -38.76352 1.000 26.81882 297 ARG A C 1
ATOM 4905 O O . ARG A 1 316 ? 9.73108 -26.05398 -38.19752 1.000 27.20228 297 ARG A O 1
ATOM 4926 N N . PHE A 1 317 ? 8.78410 -24.47620 -39.47937 1.000 25.52193 298 PHE A N 1
ATOM 4927 C CA . PHE A 1 317 ? 7.51447 -25.19909 -39.47976 1.000 25.48158 298 PHE A CA 1
ATOM 4928 C C . PHE A 1 317 ? 7.55234 -26.28431 -40.55140 1.000 24.83824 298 PHE A C 1
ATOM 4929 O O . PHE A 1 317 ? 8.37692 -26.25361 -41.46762 1.000 26.42717 298 PHE A O 1
ATOM 4946 N N . ASP A 1 318 ? 6.65039 -27.25286 -40.43803 1.000 26.01917 299 ASP A N 1
ATOM 4947 C CA . ASP A 1 318 ? 6.55881 -28.34912 -41.39110 1.000 25.51514 299 ASP A CA 1
ATOM 4948 C C . ASP A 1 318 ? 5.37763 -28.19038 -42.34013 1.000 19.44526 299 ASP A C 1
ATOM 4949 O O . ASP A 1 318 ? 4.27541 -27.87425 -41.90410 1.000 24.43991 299 ASP A O 1
ATOM 4958 N N . TYR A 1 319 ? 5.60546 -28.44274 -43.63371 1.000 22.93518 300 TYR A N 1
ATOM 4959 C CA . TYR A 1 319 ? 4.48644 -28.40861 -44.57566 1.000 22.69071 300 TYR A CA 1
ATOM 4960 C C . TYR A 1 319 ? 3.47184 -29.48293 -44.24134 1.000 32.42184 300 TYR A C 1
ATOM 4961 O O . TYR A 1 319 ? 3.83642 -30.61992 -43.92239 1.000 26.41325 300 TYR A O 1
ATOM 4979 N N . VAL A 1 320 ? 2.19108 -29.11212 -44.31551 1.000 24.86513 301 VAL A N 1
ATOM 4980 C CA . VAL A 1 320 ? 1.09321 -30.04900 -44.12414 1.000 25.62919 301 VAL A CA 1
ATOM 4981 C C . VAL A 1 320 ? 0.03076 -29.81519 -45.18533 1.000 30.23848 301 VAL A C 1
ATOM 4982 O O . VAL A 1 320 ? -0.02870 -28.75915 -45.81365 1.000 26.84908 301 VAL A O 1
ATOM 4995 N N . ASP A 1 321 ? -0.81771 -30.82278 -45.37899 1.000 25.46739 302 ASP A N 1
ATOM 4996 C CA . ASP A 1 321 ? -1.89504 -30.69973 -46.34843 1.000 23.51087 302 ASP A CA 1
ATOM 4997 C C . ASP A 1 321 ? -3.15328 -30.07605 -45.75418 1.000 22.51173 302 ASP A C 1
ATOM 4998 O O . ASP A 1 321 ? -3.97555 -29.54301 -46.51228 1.000 27.42414 302 ASP A O 1
ATOM 5007 N N . GLU A 1 322 ? -3.33351 -30.17720 -44.43342 1.000 23.98974 303 GLU A N 1
ATOM 5008 C CA . GLU A 1 322 ? -4.52955 -29.71344 -43.73408 1.000 26.09250 303 GLU A CA 1
ATOM 5009 C C . GLU A 1 322 ? -4.25137 -29.67084 -42.23823 1.000 25.47970 303 GLU A C 1
ATOM 5010 O O . GLU A 1 322 ? -3.32382 -30.31996 -41.73394 1.000 27.73018 303 GLU A O 1
ATOM 5022 N N . VAL A 1 323 ? -5.04685 -28.86147 -41.54427 1.000 25.65821 304 VAL A N 1
ATOM 5023 C CA . VAL A 1 323 ? -5.11701 -28.89464 -40.09133 1.000 21.99167 304 VAL A CA 1
ATOM 5024 C C . VAL A 1 323 ? -6.57724 -28.93498 -39.67600 1.000 23.25993 304 VAL A C 1
ATOM 5025 O O . VAL A 1 323 ? -7.44377 -28.32956 -40.32331 1.000 25.48044 304 VAL A O 1
ATOM 5038 N N . THR A 1 324 ? -6.84561 -29.68714 -38.61005 1.000 26.27159 305 THR A N 1
ATOM 5039 C CA A THR A 1 324 ? -8.17687 -29.78486 -38.03316 0.550 24.58367 305 THR A CA 1
ATOM 5040 C CA B THR A 1 324 ? -8.17071 -29.79995 -38.02644 0.450 25.08282 305 THR A CA 1
ATOM 5041 C C . THR A 1 324 ? -8.23969 -28.99644 -36.73187 1.000 22.32400 305 THR A C 1
ATOM 5042 O O . THR A 1 324 ? -7.26232 -28.90315 -35.98074 1.000 24.73805 305 THR A O 1
ATOM 5063 N N . ALA A 1 325 ? -9.40029 -28.42703 -36.47529 1.000 24.37478 306 ALA A N 1
ATOM 5064 C CA . ALA A 1 325 ? -9.50399 -27.53984 -35.33254 1.000 21.88311 306 ALA A CA 1
ATOM 5065 C C . ALA A 1 325 ? -9.33269 -28.24944 -33.98959 1.000 23.45253 306 ALA A C 1
ATOM 5066 O O . ALA A 1 325 ? -9.65913 -29.42946 -33.81615 1.000 26.40834 306 ALA A O 1
ATOM 5073 N N . ALA A 1 326 ? -8.77663 -27.52134 -33.02177 1.000 22.20128 307 ALA A N 1
ATOM 5074 C CA . ALA A 1 326 ? -8.15964 -26.20719 -33.15036 1.000 19.53845 307 ALA A CA 1
ATOM 5075 C C . ALA A 1 326 ? -6.66429 -26.40523 -33.42385 1.000 23.24934 307 ALA A C 1
ATOM 5076 O O . ALA A 1 326 ? -6.06574 -27.33755 -32.88897 1.000 24.31611 307 ALA A O 1
ATOM 5083 N N . ALA A 1 327 ? -6.06313 -25.51221 -34.20144 1.000 19.74754 308 ALA A N 1
ATOM 5084 C CA . ALA A 1 327 ? -4.65050 -25.64639 -34.53851 1.000 20.63747 308 ALA A CA 1
ATOM 5085 C C . ALA A 1 327 ? -4.03094 -24.27475 -34.76298 1.000 21.05969 308 ALA A C 1
ATOM 5086 O O . ALA A 1 327 ? -4.66907 -23.38070 -35.31288 1.000 21.56276 308 ALA A O 1
ATOM 5093 N N . GLY A 1 328 ? -2.73978 -24.15008 -34.47477 1.000 21.20098 309 GLY A N 1
ATOM 5094 C CA . GLY A 1 328 ? -1.98626 -23.02338 -34.98421 1.000 19.92423 309 GLY A CA 1
ATOM 5095 C C . GLY A 1 328 ? -1.35603 -23.41897 -36.31279 1.000 22.28642 309 GLY A C 1
ATOM 5096 O O . GLY A 1 328 ? -0.88524 -24.53863 -36.47837 1.000 22.50554 309 GLY A O 1
ATOM 5100 N N . VAL A 1 329 ? -1.37205 -22.50904 -37.27875 1.000 21.25219 310 VAL A N 1
ATOM 5101 C CA . VAL A 1 329 ? -0.82670 -22.86531 -38.58357 1.000 21.31127 310 VAL A CA 1
ATOM 5102 C C . VAL A 1 329 ? -0.41895 -21.59083 -39.28977 1.000 20.54581 310 VAL A C 1
ATOM 51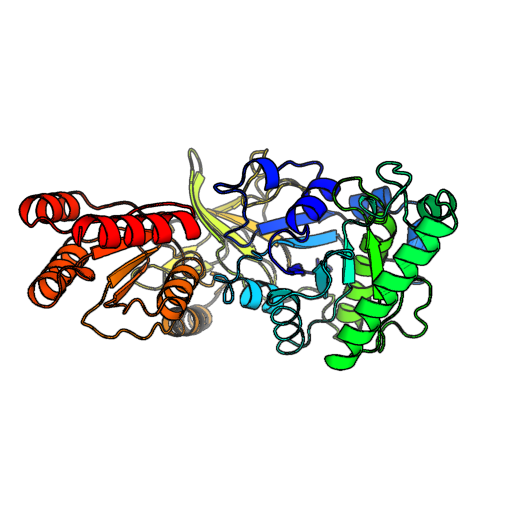03 O O . VAL A 1 329 ? -0.99270 -20.52056 -39.06217 1.000 21.17802 310 VAL A O 1
ATOM 5116 N N . LYS A 1 330 ? 0.57800 -21.70975 -40.13992 1.000 20.81562 311 LYS A N 1
ATOM 5117 C CA . LYS A 1 330 ? 1.00697 -20.65387 -41.03736 1.000 20.44871 311 LYS A CA 1
ATOM 5118 C C . LYS A 1 330 ? 0.45229 -20.90264 -42.43625 1.000 22.67870 311 LYS A C 1
ATOM 5119 O O . LYS A 1 330 ? 0.55840 -22.01286 -42.97439 1.000 24.37354 311 LYS A O 1
ATOM 5138 N N . ILE A 1 331 ? -0.04897 -19.83266 -43.05556 1.000 20.52631 312 ILE A N 1
ATOM 5139 C CA . ILE A 1 331 ? -0.68505 -19.87521 -44.36487 1.000 20.52475 312 ILE A CA 1
ATOM 5140 C C . ILE A 1 331 ? 0.12495 -19.04608 -45.35412 1.000 22.14560 312 ILE A C 1
ATOM 5141 O O . ILE A 1 331 ? 0.41133 -17.86422 -45.10873 1.000 25.17968 312 ILE A O 1
ATOM 5157 N N . ALA A 1 332 ? 0.47860 -19.67667 -46.47807 1.000 20.06023 313 ALA A N 1
ATOM 5158 C CA . ALA A 1 332 ? 1.09899 -19.03251 -47.62011 1.000 23.11969 313 ALA A CA 1
ATOM 5159 C C . ALA A 1 332 ? 0.07920 -18.94522 -48.73922 1.000 25.87363 313 ALA A C 1
ATOM 5160 O O . ALA A 1 332 ? -0.49111 -19.95867 -49.16118 1.000 27.02043 313 ALA A O 1
ATOM 5167 N N . ALA A 1 333 ? -0.08863 -17.74418 -49.25172 1.000 25.40344 314 ALA A N 1
ATOM 5168 C CA . ALA A 1 333 ? -1.00991 -17.48103 -50.33877 1.000 24.41609 314 ALA A CA 1
ATOM 5169 C C . ALA A 1 333 ? -0.63898 -16.14166 -50.92477 1.000 24.62205 314 ALA A C 1
ATOM 5170 O O . ALA A 1 333 ? -0.07199 -15.29532 -50.21273 1.000 28.75256 314 ALA A O 1
ATOM 5177 N N . PRO A 1 334 ? -0.99216 -15.89886 -52.18939 1.000 28.67448 315 PRO A N 1
ATOM 5178 C CA . PRO A 1 334 ? -0.78262 -14.57208 -52.78556 1.000 32.05643 315 PRO A CA 1
ATOM 5179 C C . PRO A 1 334 ? -1.64789 -13.52183 -52.10912 1.000 28.85026 315 PRO A C 1
ATOM 5180 O O . PRO A 1 334 ? -2.70814 -13.82166 -51.55714 1.000 31.61030 315 PRO A O 1
ATOM 5191 N N . GLY A 1 335 ? -1.14075 -12.29112 -52.10548 1.000 38.46077 316 GLY A N 1
ATOM 5192 C CA . GLY A 1 335 ? -1.91356 -11.15273 -51.64942 1.000 37.41902 316 GLY A CA 1
ATOM 5193 C C . GLY A 1 335 ? -1.97891 -10.91674 -50.16209 1.000 35.69540 316 GLY A C 1
ATOM 5194 O O . GLY A 1 335 ? -2.73096 -10.02885 -49.74072 1.000 39.54123 316 GLY A O 1
ATOM 5198 N N . LEU A 1 336 ? -1.21495 -11.65290 -49.35158 1.000 29.66467 317 LEU A N 1
ATOM 5199 C CA . LEU A 1 336 ? -1.26840 -11.54711 -47.90133 1.000 27.34739 317 LEU A CA 1
ATOM 5200 C C . LEU A 1 336 ? -0.40234 -10.43710 -47.32221 1.000 25.08041 317 LEU A C 1
ATOM 5201 O O . LEU A 1 336 ? -0.40916 -10.26659 -46.09712 1.000 28.96805 317 LEU A O 1
ATOM 5217 N N . GLU A 1 337 ? 0.31632 -9.67307 -48.15494 1.000 34.09260 318 GLU A N 1
ATOM 5218 C CA . GLU A 1 337 ? 1.14925 -8.60335 -47.61541 1.000 42.64613 318 GLU A CA 1
ATOM 5219 C C . GLU A 1 337 ? 0.32825 -7.59214 -46.83016 1.000 40.92769 318 GLU A C 1
ATOM 5220 O O . GLU A 1 337 ? 0.81162 -7.06544 -45.82114 1.000 37.37747 318 GLU A O 1
ATOM 5232 N N . GLU A 1 338 ? -0.91520 -7.33198 -47.25044 1.000 39.67739 319 GLU A N 1
ATOM 5233 C CA . GLU A 1 338 ? -1.77847 -6.34572 -46.60555 1.000 36.83810 319 GLU A CA 1
ATOM 5234 C C . GLU A 1 338 ? -2.73759 -6.95154 -45.58959 1.000 34.39802 319 GLU A C 1
ATOM 5235 O O . GLU A 1 338 ? -3.62028 -6.24792 -45.08764 1.000 32.96822 319 GLU A O 1
ATOM 5247 N N . ALA A 1 339 ? -2.55412 -8.21285 -45.22172 1.000 28.33242 320 ALA A N 1
ATOM 5248 C CA . ALA A 1 339 ? -3.41405 -8.79770 -44.21322 1.000 28.43343 320 ALA A CA 1
ATOM 5249 C C . ALA A 1 339 ? -3.28242 -8.05919 -42.87963 1.000 36.84157 320 ALA A C 1
ATOM 5250 O O . ALA A 1 339 ? -2.24220 -7.48004 -42.54792 1.000 32.68308 320 ALA A O 1
ATOM 5257 N N . LEU A 1 340 ? -4.35773 -8.09494 -42.10808 1.000 29.63347 321 LEU A N 1
ATOM 5258 C CA . LEU A 1 340 ? -4.44562 -7.37634 -40.83632 1.000 36.83603 321 LEU A CA 1
ATOM 5259 C C . LEU A 1 340 ? -4.46169 -8.35395 -39.66330 1.000 30.39783 321 LEU A C 1
ATOM 5260 O O . LEU A 1 340 ? -5.43538 -9.08689 -39.46309 1.000 27.30927 321 LEU A O 1
ATOM 5276 N N . ALA A 1 341 ? -3.42670 -8.30784 -38.82510 1.000 28.44946 322 ALA A N 1
ATOM 5277 C CA . ALA A 1 341 ? -3.44780 -9.13044 -37.62357 1.000 28.69132 322 ALA A CA 1
ATOM 5278 C C . ALA A 1 341 ? -4.57570 -8.71982 -36.68378 1.000 28.36757 322 ALA A C 1
ATOM 5279 O O . ALA A 1 341 ? -4.86580 -7.53378 -36.50179 1.000 29.19144 322 ALA A O 1
ATOM 5286 N N . GLY A 1 342 ? -5.22871 -9.72582 -36.10916 1.000 24.60920 323 GLY A N 1
ATOM 5287 C CA . GLY A 1 342 ? -6.35965 -9.55662 -35.22865 1.000 28.18421 323 GLY A CA 1
ATOM 5288 C C . GLY A 1 342 ? -7.69431 -9.72511 -35.90982 1.000 24.10345 323 GLY A C 1
ATOM 5289 O O . GLY A 1 342 ? -8.72136 -9.74792 -35.21832 1.000 30.23026 323 GLY A O 1
ATOM 5293 N N . SER A 1 343 ? -7.69542 -9.87496 -37.21943 1.000 28.58311 324 SER A N 1
ATOM 5294 C CA . SER A 1 343 ? -8.89193 -10.00275 -38.02968 1.000 28.87152 324 SER A CA 1
ATOM 5295 C C . SER A 1 343 ? -9.10526 -11.45554 -38.40288 1.000 26.17881 324 SER A C 1
ATOM 5296 O O . SER A 1 343 ? -8.21048 -12.29610 -38.25576 1.000 24.65330 324 SER A O 1
ATOM 5304 N N . PRO A 1 344 ? -10.30170 -11.79732 -38.86705 1.000 25.83851 325 PRO A N 1
ATOM 5305 C CA . PRO A 1 344 ? -10.61233 -13.20506 -39.15791 1.000 23.48875 325 PRO A CA 1
ATOM 5306 C C . PRO A 1 344 ? -9.91896 -13.72128 -40.41130 1.000 21.29176 325 PRO A C 1
ATOM 5307 O O . PRO A 1 344 ? -9.54939 -12.98300 -41.32622 1.000 22.76043 325 PRO A O 1
ATOM 5318 N N . VAL A 1 345 ? -9.79888 -15.04621 -40.45248 1.000 24.49437 326 VAL A N 1
ATOM 5319 C CA . VAL A 1 345 ? -9.54371 -15.78808 -41.67441 1.000 22.93478 326 VAL A CA 1
ATOM 5320 C C . VAL A 1 345 ? -10.67483 -16.79973 -41.80397 1.000 26.28384 326 VAL A C 1
ATOM 5321 O O . VAL A 1 345 ? -10.96252 -17.53807 -40.85784 1.000 25.56722 326 VAL A O 1
ATOM 5334 N N . ILE A 1 346 ? -11.35310 -16.79171 -42.94587 1.000 26.36632 327 ILE A N 1
ATOM 5335 C CA . ILE A 1 346 ? -12.56466 -17.58135 -43.13726 1.000 23.94276 327 ILE A CA 1
ATOM 5336 C C . ILE A 1 346 ? -12.45126 -18.29519 -44.47233 1.000 26.40076 327 ILE A C 1
ATOM 5337 O O . ILE A 1 346 ? -12.31144 -17.64514 -45.51566 1.000 24.19458 327 ILE A O 1
ATOM 5353 N N . ALA A 1 347 ? -12.49645 -19.62679 -44.44213 1.000 24.43002 328 ALA A N 1
ATOM 5354 C CA . ALA A 1 347 ? -12.55199 -20.40378 -45.67360 1.000 22.85906 328 ALA A CA 1
ATOM 5355 C C . ALA A 1 347 ? -13.92841 -20.24712 -46.32312 1.000 24.71393 328 ALA A C 1
ATOM 5356 O O . ALA A 1 347 ? -14.96624 -20.37353 -45.65511 1.000 29.37015 328 ALA A O 1
ATOM 5363 N N . ALA A 1 348 ? -13.92184 -19.99794 -47.63637 1.000 24.43983 329 ALA A N 1
ATOM 5364 C CA . ALA A 1 348 ? -15.10759 -19.55900 -48.38262 1.000 25.95608 329 ALA A CA 1
ATOM 5365 C C . ALA A 1 348 ? -15.12347 -20.26056 -49.73555 1.000 27.67977 329 ALA A C 1
ATOM 5366 O O . ALA A 1 348 ? -14.59697 -19.75537 -50.74027 1.000 31.23930 329 ALA A O 1
ATOM 5373 N N . PRO A 1 349 ? -15.68942 -21.46824 -49.78424 1.000 37.26521 330 PRO A N 1
ATOM 5374 C CA . PRO A 1 349 ? -15.57820 -22.27643 -51.00769 1.000 41.76188 330 PRO A CA 1
ATOM 5375 C C . PRO A 1 349 ? -16.51550 -21.87695 -52.13709 1.000 42.90531 330 PRO A C 1
ATOM 5376 O O . PRO A 1 349 ? -16.33673 -22.37706 -53.24652 1.000 40.03656 330 PRO A O 1
ATOM 5387 N N . THR A 1 350 ? -17.50266 -21.02906 -51.91321 1.000 34.85271 331 THR A N 1
ATOM 5388 C CA . THR A 1 350 ? -18.38862 -20.54483 -52.95744 1.000 39.19112 331 THR A CA 1
ATOM 5389 C C . THR A 1 350 ? -18.42919 -19.02814 -52.93975 1.000 40.92081 331 THR A C 1
ATOM 5390 O O . THR A 1 350 ? -18.11942 -18.40558 -51.91951 1.000 33.24119 331 THR A O 1
ATOM 5401 N N . PRO A 1 351 ? -18.90491 -18.40744 -54.02438 1.000 34.93695 332 PRO A N 1
ATOM 5402 C CA . PRO A 1 351 ? -19.11489 -16.94354 -54.00431 1.000 37.63598 332 PRO A CA 1
ATOM 5403 C C . PRO A 1 351 ? -20.03538 -16.47821 -52.88369 1.000 34.97508 332 PRO A C 1
ATOM 5404 O O . PRO A 1 351 ? -19.78191 -15.44527 -52.24786 1.000 34.89724 332 PRO A O 1
ATOM 5415 N N . GLU A 1 352 ? -21.11943 -17.20749 -52.62836 1.000 35.57306 333 GLU A N 1
ATOM 5416 C CA . GLU A 1 352 ? -21.97592 -16.83951 -51.50220 1.000 35.59049 333 GLU A CA 1
ATOM 5417 C C . GLU A 1 352 ? -21.16177 -16.75049 -50.21495 1.000 34.50858 333 GLU A C 1
ATOM 5418 O O . GLU A 1 352 ? -21.35212 -15.83314 -49.40573 1.000 34.18462 333 GLU A O 1
ATOM 5430 N N . ASP A 1 353 ? -20.28567 -17.72890 -49.99088 1.000 33.97685 334 ASP A N 1
ATOM 5431 C CA . ASP A 1 353 ? -19.49982 -17.74075 -48.76360 1.000 32.96937 334 ASP A CA 1
ATOM 5432 C C . ASP A 1 353 ? -18.53477 -16.56882 -48.73474 1.000 32.23793 334 ASP A C 1
ATOM 5433 O O . ASP A 1 353 ? -18.26424 -16.00854 -47.66768 1.000 31.56689 334 ASP A O 1
ATOM 5442 N N . VAL A 1 354 ? -17.97143 -16.20858 -49.89984 1.000 32.35161 335 VAL A N 1
ATOM 5443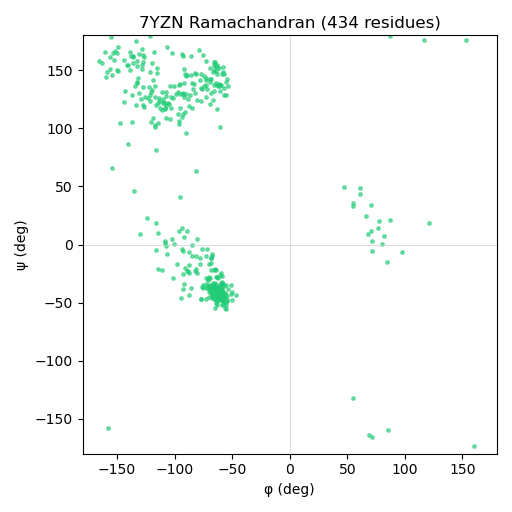 C CA . VAL A 1 354 ? -17.05537 -15.07591 -49.94417 1.000 31.70814 335 VAL A CA 1
ATOM 5444 C C . VAL A 1 354 ? -17.77546 -13.82034 -49.47984 1.000 31.83022 335 VAL A C 1
ATOM 5445 O O . VAL A 1 354 ? -17.24587 -13.03557 -48.68814 1.000 31.12219 335 VAL A O 1
ATOM 5458 N N . GLU A 1 355 ? -19.00723 -13.61710 -49.96108 1.000 32.76093 336 GLU A N 1
ATOM 5459 C CA . GLU A 1 355 ? -19.76823 -12.41991 -49.60262 1.000 32.98732 336 GLU A CA 1
ATOM 5460 C C . GLU A 1 355 ? -20.05108 -12.38049 -48.11531 1.000 32.53451 336 GLU A C 1
ATOM 5461 O O . GLU A 1 355 ? -19.94715 -11.32877 -47.48010 1.000 32.13880 336 GLU A O 1
ATOM 5473 N N . LYS A 1 356 ? -20.42267 -13.52251 -47.54887 1.000 32.60866 337 LYS A N 1
ATOM 5474 C CA . LYS A 1 356 ? -20.69251 -13.58641 -46.12002 1.000 32.17801 337 LYS A CA 1
ATOM 5475 C C . LYS A 1 356 ? -19.43839 -13.30950 -45.32536 1.000 31.05633 337 LYS A C 1
ATOM 5476 O O . LYS A 1 356 ? -19.46084 -12.55141 -44.35018 1.000 30.61102 337 LYS A O 1
ATOM 5495 N N . ALA A 1 357 ? -18.33062 -13.90664 -45.74901 1.000 30.61311 338 ALA A N 1
ATOM 5496 C CA . ALA A 1 357 ? -17.08001 -13.75078 -45.02254 1.000 32.12007 338 ALA A CA 1
ATOM 5497 C C . ALA A 1 357 ? -16.64031 -12.29272 -44.98235 1.000 29.18623 338 ALA A C 1
ATOM 5498 O O . ALA A 1 357 ? -16.13952 -11.81504 -43.95424 1.000 28.44770 338 ALA A O 1
ATOM 5505 N N . LYS A 1 358 ? -16.77640 -11.57985 -46.10660 1.000 29.68254 339 LYS A N 1
ATOM 5506 C CA . LYS A 1 358 ? -16.40877 -10.17044 -46.11834 1.000 31.82763 339 LYS A CA 1
ATOM 5507 C C . LYS A 1 358 ? -17.17784 -9.38593 -45.05796 1.000 31.63741 339 LYS A C 1
ATOM 5508 O O . LYS A 1 358 ? -16.60361 -8.52788 -44.38327 1.000 30.79202 339 LYS A O 1
ATOM 5527 N N . GLN A 1 359 ? -18.48385 -9.63743 -44.90239 1.000 30.52530 340 GLN A N 1
ATOM 5528 C CA A GLN A 1 359 ? -19.25010 -8.87140 -43.92197 0.550 35.47314 340 GLN A CA 1
ATOM 5529 C CA B GLN A 1 359 ? -19.24523 -8.86526 -43.92403 0.450 36.07182 340 GLN A CA 1
ATOM 5530 C C . GLN A 1 359 ? -18.85241 -9.23953 -42.49818 1.000 40.73479 340 GLN A C 1
ATOM 5531 O O . GLN A 1 359 ? -18.85663 -8.38758 -41.60350 1.000 34.09789 340 GLN A O 1
ATOM 5558 N N . GLU A 1 360 ? -18.51010 -10.50314 -42.26497 1.000 29.07060 341 GLU A N 1
ATOM 5559 C CA . GLU A 1 360 ? -18.11079 -10.91295 -40.92092 1.000 34.41679 341 GLU A CA 1
ATOM 5560 C C . GLU A 1 360 ? -16.77347 -10.29658 -40.55083 1.000 33.46708 341 GLU A C 1
ATOM 5561 O O . GLU A 1 360 ? -16.55440 -9.91485 -39.39248 1.000 33.92529 341 GLU A O 1
ATOM 5573 N N . ILE A 1 361 ? -15.88812 -10.16411 -41.53764 1.000 29.41008 342 ILE A N 1
ATOM 5574 C CA . ILE A 1 361 ? -14.61420 -9.48721 -41.33825 1.000 30.25177 342 ILE A CA 1
ATOM 5575 C C . ILE A 1 361 ? -14.82081 -7.99791 -41.08717 1.000 35.20912 342 ILE A C 1
ATOM 5576 O O . ILE A 1 361 ? -14.18964 -7.41251 -40.19816 1.000 37.28759 342 ILE A O 1
ATOM 5592 N N . LEU A 1 362 ? -15.66889 -7.35290 -41.88482 1.000 31.26841 343 LEU A N 1
ATOM 5593 C CA . LEU A 1 362 ? -15.93575 -5.93419 -41.67342 1.000 35.64701 343 LEU A CA 1
ATOM 5594 C C . LEU A 1 362 ? -16.52155 -5.67597 -40.28600 1.000 43.11588 343 LEU A C 1
ATOM 5595 O O . LEU A 1 362 ? -16.18184 -4.67749 -39.63660 1.000 36.79052 343 LEU A O 1
ATOM 5611 N N . GLU A 1 363 ? -17.41448 -6.55434 -39.81712 1.000 37.68230 344 GLU A N 1
ATOM 5612 C CA . GLU A 1 363 ? -18.02270 -6.34856 -38.50552 1.000 37.43162 344 GLU A CA 1
ATOM 5613 C C . GLU A 1 363 ? -16.97657 -6.41196 -37.40360 1.000 54.40978 344 GLU A C 1
ATOM 5614 O O . GLU A 1 363 ? -17.02354 -5.63479 -36.44455 1.000 46.07618 344 GLU A O 1
ATOM 5626 N N . GLN A 1 364 ? -16.03188 -7.34403 -37.51723 1.000 40.30199 345 GLN A N 1
ATOM 5627 C CA . GLN A 1 364 ? -14.96976 -7.45321 -36.52597 1.000 43.60608 345 GLN A CA 1
ATOM 5628 C C . GLN A 1 364 ? -14.06537 -6.22797 -36.54199 1.000 56.07211 345 GLN A C 1
ATOM 5629 O O . GLN A 1 364 ? -13.74747 -5.66433 -35.48781 1.000 63.51728 345 GLN A O 1
ATOM 5643 N N . ILE A 1 365 ? -13.64251 -5.79704 -37.73017 1.000 43.90456 346 ILE A N 1
ATOM 5644 C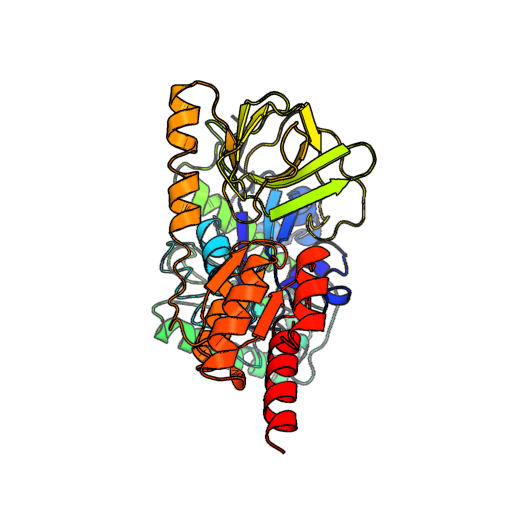 CA . ILE A 1 365 ? -12.76480 -4.63254 -37.83152 1.000 44.05277 346 ILE A CA 1
ATOM 5645 C C . ILE A 1 365 ? -13.47437 -3.38426 -37.32494 1.000 59.84478 346 ILE A C 1
ATOM 5646 O O . ILE A 1 365 ? -12.94859 -2.64717 -36.48460 1.000 68.30684 346 ILE A O 1
ATOM 5662 N N . GLU A 1 366 ? -14.67018 -3.11446 -37.84885 1.000 76.55627 347 GLU A N 1
ATOM 5663 C CA . GLU A 1 366 ? -15.35551 -1.87461 -37.50873 1.000 74.25567 347 GLU A CA 1
ATOM 5664 C C . GLU A 1 366 ? -15.61560 -1.75978 -36.01474 1.000 81.72405 347 GLU A C 1
ATOM 5665 O O . GLU A 1 366 ? -15.59953 -0.65187 -35.46668 1.000 92.35368 347 GLU A O 1
ATOM 5677 N N . ARG A 1 367 ? -15.85930 -2.88258 -35.34007 1.000 76.53797 348 ARG A N 1
ATOM 5678 C CA . ARG A 1 367 ? -16.28696 -2.82903 -33.94854 1.000 88.57595 348 ARG A CA 1
ATOM 5679 C C . ARG A 1 367 ? -15.21866 -2.27407 -33.01546 1.000 87.73121 348 ARG A C 1
ATOM 5680 O O . ARG A 1 367 ? -15.56040 -1.82251 -31.91895 1.000 98.26553 348 ARG A O 1
ATOM 5701 N N . VAL A 1 368 ? -13.94172 -2.30710 -33.39566 1.000 69.38981 349 VAL A N 1
ATOM 5702 C CA . VAL A 1 368 ? -12.93865 -1.59703 -32.60848 1.000 83.90649 349 VAL A CA 1
ATOM 5703 C C . VAL A 1 368 ? -13.36419 -0.13427 -32.64285 1.000 98.25621 349 VAL A C 1
ATOM 5704 O O . VAL A 1 368 ? -13.20205 0.54917 -33.65888 1.000 98.72222 349 VAL A O 1
ATOM 5717 N N . VAL A 1 369 ? -13.98448 0.33783 -31.56525 1.000 97.48743 350 VAL A N 1
ATOM 5718 C CA . VAL A 1 369 ? -14.41246 1.72924 -31.44987 1.000 83.30479 350 VAL A CA 1
ATOM 5719 C C . VAL A 1 369 ? -13.57864 2.38737 -30.36003 1.000 82.62639 350 VAL A C 1
ATOM 5720 O O . VAL A 1 369 ? -13.63226 1.98478 -29.19132 1.000 84.65525 350 VAL A O 1
ATOM 5733 N N . ILE A 1 370 ? -12.80288 3.39240 -30.75139 1.000 88.19072 351 ILE A N 1
ATOM 5734 C CA . ILE A 1 370 ? -11.89538 4.10977 -29.86672 1.000 88.86189 351 ILE A CA 1
ATOM 5735 C C . ILE A 1 370 ? -12.32075 5.57177 -29.89698 1.000 84.98953 351 ILE A C 1
ATOM 5736 O O . ILE A 1 370 ? -12.07541 6.27585 -30.88417 1.000 80.14227 351 ILE A O 1
ATOM 5752 N N . SER A 1 371 ? -12.97002 6.02614 -28.82791 1.000 84.01585 352 SER A N 1
ATOM 5753 C CA . SER A 1 371 ? -13.47271 7.39198 -28.79122 1.000 88.48579 352 SER A CA 1
ATOM 5754 C C . SER A 1 371 ? -12.32133 8.38337 -28.89694 1.000 81.55121 352 SER A C 1
ATOM 5755 O O . SER A 1 371 ? -11.27762 8.21979 -28.25864 1.000 72.64627 352 SER A O 1
ATOM 5763 N N . THR A 1 372 ? -12.52022 9.41377 -29.71879 1.000 101.36360 353 THR A N 1
ATOM 5764 C CA . THR A 1 372 ? -11.51571 10.43149 -29.99150 1.000 104.21271 353 THR A CA 1
ATOM 5765 C C . THR A 1 372 ? -12.06177 11.80932 -29.63849 1.000 107.96235 353 THR A C 1
ATOM 5766 O O . THR A 1 372 ? -13.20782 12.13782 -29.96143 1.000 99.01468 353 THR A O 1
ATOM 5777 N N . ASP A 1 373 ? -11.23263 12.61150 -28.97171 1.000 117.90780 354 ASP A N 1
ATOM 5778 C CA . ASP A 1 373 ? -11.61207 13.96040 -28.57610 1.000 110.48576 354 ASP A CA 1
ATOM 5779 C C . ASP A 1 373 ? -11.31819 14.99480 -29.65486 1.000 117.25920 354 ASP A C 1
ATOM 5780 O O . ASP A 1 373 ? -11.86681 16.10301 -29.59605 1.000 124.87598 354 ASP A O 1
ATOM 5789 N N . LYS A 1 374 ? -10.46315 14.65612 -30.62232 1.000 105.10582 355 LYS A N 1
ATOM 5790 C CA . LYS A 1 374 ? -10.09569 15.44438 -31.79681 1.000 113.56110 355 LYS A CA 1
ATOM 5791 C C . LYS A 1 374 ? -9.21506 16.65289 -31.48372 1.000 97.80021 355 LYS A C 1
ATOM 5792 O O . LYS A 1 374 ? -8.77964 17.32797 -32.41393 1.000 94.45871 355 LYS A O 1
ATOM 5811 N N . VAL A 1 375 ? -8.95084 16.95518 -30.21509 1.000 87.71420 356 VAL A N 1
ATOM 5812 C CA . VAL A 1 375 ? -7.73480 17.66159 -29.82688 1.000 73.06331 356 VAL A CA 1
ATOM 5813 C C . VAL A 1 375 ? -6.95580 16.68724 -28.94800 1.000 85.50819 356 VAL A C 1
ATOM 5814 O O . VAL A 1 375 ? -7.04794 16.72125 -27.71611 1.000 66.40839 356 VAL A O 1
ATOM 5827 N N . GLY A 1 376 ? -6.23007 15.77333 -29.57398 1.000 69.83858 357 GLY A N 1
ATOM 5828 C CA . GLY A 1 376 ? -5.56641 14.72711 -28.83241 1.000 72.69886 357 GLY A CA 1
ATOM 5829 C C . GLY A 1 376 ? -4.40271 14.11801 -29.58087 1.000 73.34565 357 GLY A C 1
ATOM 5830 O O . GLY A 1 376 ? -3.83423 14.72423 -30.49283 1.000 51.91552 357 GLY A O 1
ATOM 5834 N N . VAL A 1 377 ? -4.06044 12.90767 -29.18442 1.000 80.99370 358 VAL A N 1
ATOM 5835 C CA . VAL A 1 377 ? -2.87694 12.20420 -29.65579 1.000 56.60562 358 VAL A CA 1
ATOM 5836 C C . VAL A 1 377 ? -3.23735 11.35326 -30.86794 1.000 58.07006 358 VAL A C 1
ATOM 5837 O O . VAL A 1 377 ? -4.37661 10.90365 -31.01829 1.000 57.95475 358 VAL A O 1
ATOM 5850 N N . ILE A 1 378 ? -2.26294 11.14352 -31.75784 1.000 42.35973 359 ILE A N 1
ATOM 5851 C CA . ILE A 1 378 ? -2.40886 10.20326 -32.86576 1.000 50.70737 359 ILE A CA 1
ATOM 5852 C C . ILE A 1 378 ? -1.80686 8.86893 -32.44386 1.000 48.47560 359 ILE A C 1
ATOM 5853 O O . ILE A 1 378 ? -0.65681 8.81625 -31.99411 1.000 49.03779 359 ILE A O 1
ATOM 5869 N N . VAL A 1 379 ? -2.56017 7.78729 -32.62611 1.000 45.17195 360 VAL A N 1
ATOM 5870 C CA . VAL A 1 379 ? -2.14777 6.45659 -32.18781 1.000 46.30975 360 VAL A CA 1
ATOM 5871 C C . VAL A 1 379 ? -2.11439 5.51281 -33.38265 1.000 41.03694 360 VAL A C 1
ATOM 5872 O O . VAL A 1 379 ? -3.13427 5.32307 -34.05416 1.000 45.56676 360 VAL A O 1
ATOM 5885 N N . LYS A 1 380 ? -0.95397 4.89410 -33.62220 1.000 31.55254 361 LYS A N 1
ATOM 5886 C CA . LYS A 1 380 ? -0.78844 3.84993 -34.62581 1.000 42.40572 361 LYS A CA 1
ATOM 5887 C C . LYS A 1 380 ? -0.27993 2.57101 -33.96460 1.000 40.10748 361 LYS A C 1
ATOM 5888 O O . LYS A 1 380 ? 0.48752 2.62646 -32.99982 1.000 44.94397 361 LYS A O 1
ATOM 5907 N N . ALA A 1 381 ? -0.66669 1.41410 -34.51975 1.000 42.31895 362 ALA A N 1
ATOM 5908 C CA . ALA A 1 381 ? -0.23783 0.12448 -33.98584 1.000 40.98408 362 ALA A CA 1
ATOM 5909 C C . ALA A 1 381 ? -0.20575 -0.92273 -35.09301 1.000 45.26300 362 ALA A C 1
ATOM 5910 O O . ALA A 1 381 ? -0.76434 -0.73393 -36.17776 1.000 47.84082 362 ALA A O 1
ATOM 5917 N N . ASP A 1 382 ? 0.43841 -2.05497 -34.78537 1.000 34.93668 363 ASP A N 1
ATOM 5918 C CA . ASP A 1 382 ? 0.68013 -3.10135 -35.77378 1.000 47.29351 363 ASP A CA 1
ATOM 5919 C C . ASP A 1 382 ? -0.44621 -4.11835 -35.89151 1.000 48.06113 363 ASP A C 1
ATOM 5920 O O . ASP A 1 382 ? -0.55388 -4.78412 -36.92820 1.000 44.08204 363 ASP A O 1
ATOM 5929 N N . THR A 1 383 ? -1.26784 -4.27538 -34.85986 1.000 42.17277 364 THR A N 1
ATOM 5930 C CA . THR A 1 383 ? -2.36637 -5.22937 -34.88273 1.000 30.87616 364 THR A CA 1
ATOM 5931 C C . THR A 1 383 ? -3.58479 -4.57475 -34.24746 1.000 31.78605 364 THR A C 1
ATOM 5932 O O . THR A 1 383 ? -3.49104 -3.52603 -33.60474 1.000 37.33516 364 THR A O 1
ATOM 5943 N N . LEU A 1 384 ? -4.75389 -5.18339 -34.45174 1.000 39.47933 365 LEU A N 1
ATOM 5944 C CA . LEU A 1 384 ? -5.95092 -4.63116 -33.82329 1.000 40.46537 365 LEU A CA 1
ATOM 5945 C C . LEU A 1 384 ? -5.85900 -4.72749 -32.30410 1.000 33.71441 365 LEU A C 1
ATOM 5946 O O . LEU A 1 384 ? -6.25636 -3.80000 -31.58712 1.000 32.00133 365 LEU A O 1
ATOM 5962 N N . GLY A 1 385 ? -5.33668 -5.84766 -31.79550 1.000 28.44209 366 GLY A N 1
ATOM 5963 C CA . GLY A 1 385 ? -5.21291 -6.01242 -30.35587 1.000 33.16529 366 GLY A CA 1
ATOM 5964 C C . GLY A 1 385 ? -4.27706 -5.00360 -29.71504 1.000 41.57684 366 GLY A C 1
ATOM 5965 O O . GLY A 1 385 ? -4.53007 -4.53568 -28.60013 1.000 31.47074 366 GLY A O 1
ATOM 5969 N N . SER A 1 386 ? -3.17509 -4.66501 -30.40611 1.000 29.40846 367 SER A N 1
ATOM 5970 C CA A SER A 1 386 ? -2.23583 -3.65744 -29.90900 0.680 31.99297 367 SER A CA 1
ATOM 5971 C CA B SER A 1 386 ? -2.25001 -3.66472 -29.87872 0.320 33.48171 367 SER A CA 1
ATOM 5972 C C . SER A 1 386 ? -2.84016 -2.26018 -29.96139 1.000 33.29261 367 SER A C 1
ATOM 5973 O O . SER A 1 386 ? -2.62216 -1.43789 -29.05798 1.000 31.72768 367 SER A O 1
ATOM 5988 N N . LEU A 1 387 ? -3.58833 -1.96248 -31.02787 1.000 31.04618 368 LEU A N 1
ATOM 5989 C CA . LEU A 1 387 ? -4.23655 -0.66213 -31.12781 1.000 33.68102 368 LEU A CA 1
ATOM 5990 C C . LEU A 1 387 ? -5.22991 -0.46185 -29.99350 1.000 31.71501 368 LEU A C 1
ATOM 5991 O O . LEU A 1 387 ? -5.27839 0.61291 -29.37983 1.000 29.66795 368 LEU A O 1
ATOM 6007 N N . GLU A 1 388 ? -6.03200 -1.48932 -29.70620 1.000 31.89656 369 GLU A N 1
ATOM 6008 C CA . GLU A 1 388 ? -7.00279 -1.39947 -28.62660 1.000 36.22802 369 GLU A CA 1
ATOM 6009 C C . GLU A 1 388 ? -6.31385 -1.22474 -27.28198 1.000 31.36496 369 GLU A C 1
ATOM 6010 O O . GLU A 1 388 ? -6.76814 -0.44557 -26.43729 1.000 31.30126 369 GLU A O 1
ATOM 6022 N N . ALA A 1 389 ? -5.24080 -1.97603 -27.04126 1.000 26.28640 370 ALA A N 1
ATOM 6023 C CA . ALA A 1 389 ? -4.55451 -1.86372 -25.75867 1.000 26.33346 370 ALA A CA 1
ATOM 6024 C C . ALA A 1 389 ? -3.96584 -0.47524 -25.54425 1.000 33.62145 370 ALA A C 1
ATOM 6025 O O . ALA A 1 389 ? -4.10022 0.10258 -24.45947 1.000 28.73765 370 ALA A O 1
ATOM 6032 N N . LEU A 1 390 ? -3.23270 0.04647 -26.52728 1.000 31.62581 371 LEU A N 1
ATOM 6033 C CA . LEU A 1 390 ? -2.63942 1.36964 -26.33586 1.000 34.45824 371 LEU A CA 1
ATOM 6034 C C . LEU A 1 390 ? -3.72092 2.43542 -26.18042 1.000 39.63951 371 LEU A C 1
ATOM 6035 O O . LEU A 1 390 ? -3.60006 3.34489 -25.34936 1.000 32.82679 371 LEU A O 1
ATOM 6051 N N . SER A 1 391 ? -4.79262 2.32844 -26.96203 1.000 30.00593 372 SER A N 1
ATOM 6052 C CA . SER A 1 391 ? -5.91781 3.25087 -26.82265 1.000 39.20227 372 SER A CA 1
ATOM 6053 C C . SER A 1 391 ? -6.53185 3.18323 -25.42891 1.000 39.39691 372 SER A C 1
ATOM 6054 O O . SER A 1 391 ? -6.77384 4.21945 -24.79868 1.000 38.48728 372 SER A O 1
ATOM 6062 N N . LYS A 1 392 ? -6.80339 1.96859 -24.93391 1.000 29.05657 373 LYS A N 1
ATOM 6063 C CA . LYS A 1 392 ? -7.39840 1.82853 -23.60882 1.000 32.19466 373 LYS A CA 1
ATOM 6064 C C . LYS A 1 392 ? -6.49942 2.44954 -22.55065 1.000 42.02189 373 LYS A C 1
ATOM 6065 O O . LYS A 1 392 ? -6.96677 3.16003 -21.65493 1.000 38.95293 373 LYS A O 1
ATOM 6084 N N . GLU A 1 393 ? -5.19733 2.21303 -22.65226 1.000 34.93664 374 GLU A N 1
ATOM 6085 C CA . GLU A 1 393 ? -4.28495 2.72662 -21.63992 1.000 32.10866 374 GLU A CA 1
ATOM 6086 C C . GLU A 1 393 ? -4.24364 4.25112 -21.65419 1.000 35.42894 374 GLU A C 1
ATOM 6087 O O . GLU A 1 393 ? -4.21599 4.89217 -20.59460 1.000 44.55246 374 GLU A O 1
ATOM 6099 N N . LEU A 1 394 ? -4.24390 4.85087 -22.84098 1.000 37.86689 375 LEU A N 1
ATOM 6100 C CA . LEU A 1 394 ? -4.29014 6.30763 -22.91902 1.000 41.17472 375 LEU A CA 1
ATOM 6101 C C . LEU A 1 394 ? -5.57857 6.86115 -22.31419 1.000 54.55974 375 LEU A C 1
ATOM 6102 O O . LEU A 1 394 ? -5.54705 7.85964 -21.58553 1.000 47.01190 375 LEU A O 1
ATOM 6118 N N . GLN A 1 395 ? -6.72377 6.24260 -22.61840 1.000 51.53491 376 GLN A N 1
ATOM 6119 C CA . GLN A 1 395 ? -7.98792 6.70086 -22.04120 1.000 62.98988 376 GLN A CA 1
ATOM 6120 C C . GLN A 1 395 ? -7.94137 6.66029 -20.51491 1.000 57.95776 376 GLN A C 1
ATOM 6121 O O . GLN A 1 395 ? -8.35045 7.61153 -19.83749 1.000 64.17641 376 GLN A O 1
ATOM 6135 N N . GLU A 1 396 ? -7.45528 5.55219 -19.95569 1.000 41.98550 377 GLU A N 1
ATOM 6136 C CA . GLU A 1 396 ? -7.32803 5.44071 -18.50640 1.000 53.89237 377 GLU A CA 1
ATOM 6137 C C . GLU A 1 396 ? -6.45827 6.54620 -17.92877 1.000 68.25488 377 GLU A C 1
ATOM 6138 O O . GLU A 1 396 ? -6.69943 7.00357 -16.80603 1.000 57.48078 377 GLU A O 1
ATOM 6150 N N . LYS A 1 397 ? -5.44719 6.98348 -18.66970 1.000 51.04572 378 LYS A N 1
ATOM 6151 C CA . LYS A 1 397 ? -4.58308 8.06789 -18.23557 1.000 59.90751 378 LYS A CA 1
ATOM 6152 C C . LYS A 1 397 ? -5.10681 9.43060 -18.66369 1.000 54.68456 378 LYS A C 1
ATOM 6153 O O . LYS A 1 397 ? -4.37717 10.42272 -18.56069 1.000 60.29131 378 LYS A O 1
ATOM 6172 N N . GLU A 1 398 ? -6.35126 9.49528 -19.14047 1.000 51.40992 379 GLU A N 1
ATOM 6173 C CA . GLU A 1 398 ? -6.99167 10.75939 -19.50858 1.000 70.99791 379 GLU A CA 1
ATOM 6174 C C . GLU A 1 398 ? -6.14504 11.53642 -20.51026 1.000 69.54773 379 GLU A C 1
ATOM 6175 O O . GLU A 1 398 ? -6.07352 12.76634 -20.47415 1.000 62.95853 379 GLU A O 1
ATOM 6187 N N . ILE A 1 399 ? -5.48462 10.81223 -21.40566 1.000 68.13152 380 ILE A N 1
ATOM 6188 C CA . ILE A 1 399 ? -4.74647 11.42033 -22.51327 1.000 57.64701 380 ILE A CA 1
ATOM 6189 C C . ILE A 1 399 ? -5.65160 11.40655 -23.71926 1.000 55.84577 380 ILE A C 1
ATOM 6190 O O . ILE A 1 399 ? -5.87234 10.33133 -24.31845 1.000 64.42714 380 ILE A O 1
ATOM 6206 N N . PRO A 1 400 ? -6.21647 12.54328 -24.14826 1.000 62.46366 381 PRO A N 1
ATOM 6207 C CA . PRO A 1 400 ? -7.16091 12.53226 -25.26472 1.000 66.00770 381 PRO A CA 1
ATOM 6208 C C . PRO A 1 400 ? -6.52547 11.96647 -26.52861 1.000 59.40270 381 PRO A C 1
ATOM 6209 O O . PRO A 1 400 ? -5.33077 12.13444 -26.78196 1.000 52.17235 381 PRO A O 1
ATOM 6220 N N . ILE A 1 401 ? -7.34867 11.29376 -27.32765 1.000 57.09941 382 ILE A N 1
ATOM 6221 C CA . ILE A 1 401 ? -6.90970 10.60039 -28.53089 1.000 54.49484 382 ILE A CA 1
ATOM 6222 C C . ILE A 1 401 ? -7.54116 11.29094 -29.72783 1.000 74.04784 382 ILE A C 1
ATOM 6223 O O . ILE A 1 401 ? -8.76974 11.37298 -29.82840 1.000 78.42948 382 ILE A O 1
ATOM 6239 N N . ARG A 1 402 ? -6.70143 11.77306 -30.64156 1.000 75.71518 383 ARG A N 1
ATOM 6240 C CA . ARG A 1 402 ? -7.20121 12.39735 -31.85939 1.000 78.42274 383 ARG A CA 1
ATOM 6241 C C . ARG A 1 402 ? -7.67031 11.34932 -32.86053 1.000 74.42991 383 ARG A C 1
ATOM 6242 O O . ARG A 1 402 ? -8.74946 11.47829 -33.44854 1.000 64.79457 383 ARG A O 1
ATOM 6263 N N . LYS A 1 403 ? -6.86182 10.31333 -33.07224 1.000 64.87056 384 LYS A N 1
ATOM 6264 C CA . LYS A 1 403 ? -7.11127 9.31863 -34.10553 1.000 57.26156 384 LYS A CA 1
ATOM 6265 C C . LYS A 1 403 ? -6.35873 8.04684 -33.74533 1.000 54.12897 384 LYS A C 1
ATOM 6266 O O . LYS A 1 403 ? -5.28194 8.11002 -33.15068 1.000 48.65253 384 LYS A O 1
ATOM 6285 N N . ALA A 1 404 ? -6.92283 6.89688 -34.12591 1.000 49.29240 385 ALA A N 1
ATOM 6286 C CA . ALA A 1 404 ? -6.33768 5.59268 -33.81516 1.000 61.06120 385 ALA A CA 1
ATOM 6287 C C . ALA A 1 404 ? -6.59559 4.65777 -34.98669 1.000 60.48767 385 ALA A C 1
ATOM 6288 O O . ALA A 1 404 ? -7.75046 4.42413 -35.35344 1.000 61.07207 385 ALA A O 1
ATOM 6295 N N . ASP A 1 405 ? -5.52487 4.11293 -35.56055 1.000 51.45405 386 ASP A N 1
ATOM 6296 C CA . ASP A 1 405 ? -5.62354 3.28130 -36.74947 1.000 56.59119 386 ASP A CA 1
ATOM 6297 C C . ASP A 1 405 ? -4.40167 2.37554 -36.79739 1.000 54.54799 386 ASP A C 1
ATOM 6298 O O . ASP A 1 405 ? -3.39377 2.62080 -36.13005 1.000 48.03268 386 ASP A O 1
ATOM 6307 N N . VAL A 1 406 ? -4.50845 1.31734 -37.57920 1.000 47.80083 387 VAL A N 1
ATOM 6308 C CA . VAL A 1 406 ? -3.43093 0.34711 -37.72870 1.000 44.32418 387 VAL A CA 1
ATOM 6309 C C . VAL A 1 406 ? -2.51945 0.78486 -38.86289 1.000 66.33670 387 VAL A C 1
ATOM 6310 O O . VAL A 1 406 ? -2.97571 1.35126 -39.86118 1.000 60.08766 387 VAL A O 1
ATOM 6323 N N . GLY A 1 407 ? -1.22980 0.51296 -38.71598 1.000 51.68023 388 GLY A N 1
ATOM 6324 C CA . GLY A 1 407 ? -0.26627 0.70143 -39.77825 1.000 64.86901 388 GLY A CA 1
ATOM 6325 C C .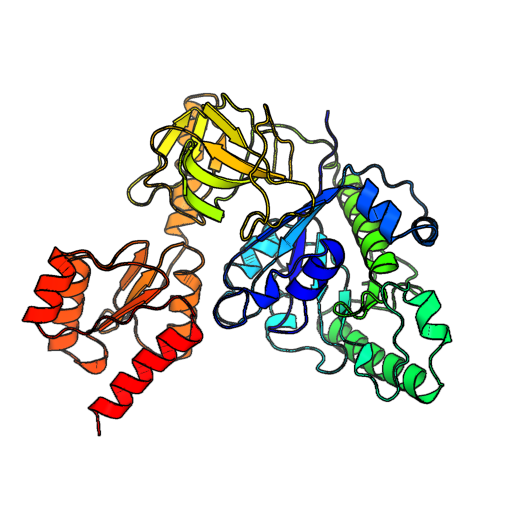 GLY A 1 407 ? 0.78939 1.73774 -39.44046 1.000 52.64494 388 GLY A C 1
ATOM 6326 O O . GLY A 1 407 ? 0.75675 2.40094 -38.40551 1.000 54.74325 388 GLY A O 1
ATOM 6330 N N . ASN A 1 408 ? 1.73412 1.86938 -40.36479 1.000 57.24948 389 ASN A N 1
ATOM 6331 C CA . ASN A 1 408 ? 2.84894 2.78639 -40.19612 1.000 46.44636 389 ASN A CA 1
ATOM 6332 C C . ASN A 1 408 ? 2.37664 4.23794 -40.16442 1.000 46.35310 389 ASN A C 1
ATOM 6333 O O . ASN A 1 408 ? 1.31448 4.60438 -40.68287 1.000 51.18708 389 ASN A O 1
ATOM 6344 N N . VAL A 1 409 ? 3.20567 5.07688 -39.55356 1.000 42.88778 390 VAL A N 1
ATOM 6345 C CA . VAL A 1 409 ? 2.87241 6.48798 -39.41250 1.000 49.92053 390 VAL A CA 1
ATOM 6346 C C . VAL A 1 409 ? 2.85927 7.10790 -40.80050 1.000 67.26286 390 VAL A C 1
ATOM 6347 O O . VAL A 1 409 ? 3.85089 7.01222 -41.53022 1.000 54.80795 390 VAL A O 1
ATOM 6360 N N . SER A 1 410 ? 1.73348 7.72539 -41.17254 1.000 88.86557 391 SER A N 1
ATOM 6361 C CA . SER A 1 410 ? 1.54290 8.31602 -42.49167 1.000 61.26775 391 SER A CA 1
ATOM 6362 C C . SER A 1 410 ? 1.93186 9.78985 -42.49885 1.000 71.56486 391 SER A C 1
ATOM 6363 O O . SER A 1 410 ? 2.02578 10.44424 -41.45853 1.000 52.32047 391 SER A O 1
ATOM 6371 N N . LYS A 1 411 ? 2.14465 10.31701 -43.70685 1.000 78.24483 392 LYS A N 1
ATOM 6372 C CA . LYS A 1 411 ? 2.27024 11.76145 -43.84871 1.000 66.80084 392 LYS A CA 1
ATOM 6373 C C . LYS A 1 411 ? 1.01608 12.45460 -43.33224 1.000 71.20808 392 LYS A C 1
ATOM 6374 O O . LYS A 1 411 ? 1.09537 13.49156 -42.66154 1.000 68.20591 392 LYS A O 1
ATOM 6393 N N . THR A 1 412 ? -0.15387 11.88477 -43.63100 1.000 60.51414 393 THR A N 1
ATOM 6394 C CA . THR A 1 412 ? -1.40252 12.41875 -43.09987 1.000 81.90534 393 THR A CA 1
ATOM 6395 C C . THR A 1 412 ? -1.37983 12.44839 -41.57694 1.000 79.39710 393 THR A C 1
ATOM 6396 O O . THR A 1 412 ? -1.67623 13.48099 -40.96294 1.000 68.53858 393 THR A O 1
ATOM 6407 N N . ASP A 1 413 ? -1.03882 11.31629 -40.94736 1.000 79.16284 394 ASP A N 1
ATOM 6408 C CA . ASP A 1 413 ? -0.91758 11.29082 -39.49167 1.000 80.66638 394 ASP A CA 1
ATOM 6409 C C . ASP A 1 413 ? -0.10569 12.48447 -38.99787 1.000 65.54769 394 ASP A C 1
ATOM 6410 O O . ASP A 1 413 ? -0.47978 13.15244 -38.02659 1.000 61.43285 394 ASP A O 1
ATOM 6419 N N . VAL A 1 414 ? 0.99758 12.78666 -39.67917 1.000 60.44277 395 VAL A N 1
ATOM 6420 C CA . VAL A 1 414 ? 1.83031 13.90959 -39.26918 1.000 69.26972 395 VAL A CA 1
ATOM 6421 C C . VAL A 1 414 ? 1.08564 15.22838 -39.44994 1.000 66.17856 395 VAL A C 1
ATOM 6422 O O . VAL A 1 414 ? 1.19081 16.13501 -38.61545 1.000 52.80859 395 VAL A O 1
ATOM 6435 N N . MET A 1 415 ? 0.33367 15.36976 -40.54143 1.000 71.70578 396 MET A N 1
ATOM 6436 C CA . MET A 1 415 ? -0.38157 16.62406 -40.75361 1.000 80.44187 396 MET A CA 1
ATOM 6437 C C . MET A 1 415 ? -1.50405 16.79533 -39.73737 1.000 85.25823 396 MET A C 1
ATOM 6438 O O . MET A 1 415 ? -1.75630 17.91166 -39.26687 1.000 79.65626 396 MET A O 1
ATOM 6452 N N . GLU A 1 416 ? -2.19779 15.70393 -39.39584 1.000 60.88655 397 GLU A N 1
ATOM 6453 C CA . GLU A 1 416 ? -3.21500 15.77788 -38.35059 1.000 62.93029 397 GLU A CA 1
ATOM 6454 C C . GLU A 1 416 ? -2.58988 16.14623 -37.01242 1.000 70.10719 397 GLU A C 1
ATOM 6455 O O . GLU A 1 416 ? -3.13063 16.98013 -36.27521 1.000 67.85940 397 GLU A O 1
ATOM 6467 N N . ALA A 1 417 ? -1.43921 15.54591 -36.68839 1.000 69.92642 398 ALA A N 1
ATOM 6468 C CA . ALA A 1 417 ? -0.74068 15.90137 -35.45616 1.000 80.14028 398 ALA A CA 1
ATOM 6469 C C . ALA A 1 417 ? -0.34925 17.37470 -35.45537 1.000 70.74254 398 ALA A C 1
ATOM 6470 O O . ALA A 1 417 ? -0.42497 18.04887 -34.42203 1.000 56.42854 398 ALA A O 1
ATOM 6477 N N . LEU A 1 418 ? 0.07888 17.89240 -36.60492 1.000 74.84705 399 LEU A N 1
ATOM 6478 C CA . LEU A 1 418 ? 0.42432 19.30635 -36.68301 1.000 78.56516 399 LEU A CA 1
ATOM 6479 C C . LEU A 1 418 ? -0.77722 20.18390 -36.35880 1.000 85.33513 399 LEU A C 1
ATOM 6480 O O . LEU A 1 418 ? -0.66038 21.14949 -35.59491 1.000 73.00229 399 LEU A O 1
ATOM 6496 N N . SER A 1 419 ? -1.94423 19.85511 -36.92040 1.000 62.21748 400 SER A N 1
ATOM 6497 C CA . SER A 1 419 ? -3.16079 20.60174 -36.60846 1.000 75.73368 400 SER A CA 1
ATOM 6498 C C . SER A 1 419 ? -3.42097 20.63403 -35.10485 1.000 88.48730 400 SER A C 1
ATOM 6499 O O . SER A 1 419 ? -3.67810 21.70036 -34.53400 1.000 88.10635 400 SER A O 1
ATOM 6507 N N . VAL A 1 420 ? -3.37499 19.47063 -34.44513 1.000 68.95455 401 VAL A N 1
ATOM 6508 C CA . VAL A 1 420 ? -3.52597 19.44432 -32.99260 1.000 72.05551 401 VAL A CA 1
ATOM 6509 C C . VAL A 1 420 ? -2.46890 20.32616 -32.35007 1.000 68.24618 401 VAL A C 1
ATOM 6510 O O . VAL A 1 420 ? -2.74551 21.09526 -31.41902 1.000 71.97351 401 VAL A O 1
ATOM 6523 N N . LYS A 1 421 ? -1.23021 20.20252 -32.82527 1.000 54.45638 402 LYS A N 1
ATOM 6524 C CA . LYS A 1 421 ? -0.14525 20.99665 -32.27028 1.000 75.25815 402 LYS A CA 1
ATOM 6525 C C . LYS A 1 421 ? -0.46031 22.48282 -32.33315 1.000 74.20740 402 LYS A C 1
ATOM 6526 O O . LYS A 1 421 ? -0.07117 23.23404 -31.43132 1.000 69.46412 402 LYS A O 1
ATOM 6545 N N . GLU A 1 422 ? -1.16135 22.92318 -33.38339 1.000 98.75594 403 GLU A N 1
ATOM 6546 C CA . GLU A 1 422 ? -1.58392 24.31792 -33.45712 1.000 110.90260 403 GLU A CA 1
ATOM 6547 C C . GLU A 1 422 ? -2.42485 24.68527 -32.24080 1.000 112.21954 403 GLU A C 1
ATOM 6548 O O . GLU A 1 422 ? -2.18719 25.70997 -31.59160 1.000 112.10214 403 GLU A O 1
ATOM 6560 N N . GLU A 1 423 ? -3.40153 23.84065 -31.90085 1.000 94.25649 404 GLU A N 1
ATOM 6561 C CA . GLU A 1 423 ? -4.28626 24.14298 -30.78081 1.000 103.20489 404 GLU A CA 1
ATOM 6562 C C . GLU A 1 423 ? -3.60101 23.87274 -29.44526 1.000 91.56308 404 GLU A C 1
ATOM 6563 O O . GLU A 1 423 ? -3.65968 24.69893 -28.52654 1.000 80.01329 404 GLU A O 1
ATOM 6575 N N . GLU A 1 424 ? -2.95861 22.71475 -29.31468 1.000 83.77660 405 GLU A N 1
ATOM 6576 C CA . GLU A 1 424 ? -2.36925 22.29434 -28.04394 1.000 88.39397 405 GLU A CA 1
ATOM 6577 C C . GLU A 1 424 ? -1.11864 21.48135 -28.34270 1.000 88.90832 405 GLU A C 1
ATOM 6578 O O . GLU A 1 424 ? -1.20898 20.30591 -28.73192 1.000 73.25115 405 GLU A O 1
ATOM 6590 N N . PRO A 1 425 ? 0.07212 22.05877 -28.14740 1.000 110.90207 406 PRO A N 1
ATOM 6591 C CA . PRO A 1 425 ? 1.29922 21.30531 -28.46928 1.000 108.15408 406 PRO A CA 1
ATOM 6592 C C . PRO A 1 425 ? 1.43472 19.99649 -27.70428 1.000 107.15167 406 PRO A C 1
ATOM 6593 O O . PRO A 1 425 ? 2.00796 19.03429 -28.23404 1.000 93.10543 406 PRO A O 1
ATOM 6604 N N . LYS A 1 426 ? 0.92579 19.93343 -26.47119 1.000 94.41687 407 LYS A N 1
ATOM 6605 C CA . LYS A 1 426 ? 1.06123 18.72260 -25.66731 1.000 89.70775 407 LYS A CA 1
ATOM 6606 C C . LYS A 1 426 ? 0.60853 17.48765 -26.42884 1.000 76.20721 407 LYS A C 1
ATOM 6607 O O . LYS A 1 426 ? 1.25098 16.43387 -26.35818 1.000 72.41611 407 LYS A O 1
ATOM 6626 N N . TYR A 1 427 ? -0.50626 17.59329 -27.14628 1.000 65.52757 408 TYR A N 1
ATOM 6627 C CA . TYR A 1 427 ? -1.13087 16.45712 -27.80450 1.000 65.12678 408 TYR A CA 1
ATOM 6628 C C . TYR A 1 427 ? -0.85933 16.41012 -29.30256 1.000 68.03661 408 TYR A C 1
ATOM 6629 O O . TYR A 1 427 ? -1.39733 15.53419 -29.98664 1.000 58.57128 408 TYR A O 1
ATOM 6647 N N . GLY A 1 428 ? -0.03397 17.31566 -29.82492 1.000 56.59297 409 GLY A N 1
ATOM 6648 C CA . GLY A 1 428 ? 0.32491 17.28722 -31.23036 1.000 75.57983 409 GLY A CA 1
ATOM 6649 C C . GLY A 1 428 ? 1.43056 16.28701 -31.49656 1.000 71.59072 409 GLY A C 1
ATOM 6650 O O . GLY A 1 428 ? 2.51768 16.65299 -31.95001 1.000 55.77565 409 GLY A O 1
ATOM 6654 N N . VAL A 1 429 ? 1.14069 15.00970 -31.24126 1.000 68.21725 410 VAL A N 1
ATOM 6655 C CA . VAL A 1 429 ? 2.14269 13.95424 -31.17245 1.000 51.29074 410 VAL A CA 1
ATOM 6656 C C . VAL A 1 429 ? 1.54283 12.67820 -31.75014 1.000 58.65432 410 VAL A C 1
ATOM 6657 O O . VAL A 1 429 ? 0.32206 12.51665 -31.83964 1.000 48.40159 410 VAL A O 1
ATOM 6670 N N . ILE A 1 430 ? 2.42446 11.77507 -32.16990 1.000 57.61551 411 ILE A N 1
ATOM 6671 C CA . ILE A 1 430 ? 2.03561 10.46190 -32.66565 1.000 50.82252 411 ILE A CA 1
ATOM 6672 C C . ILE A 1 430 ? 2.69637 9.40166 -31.80160 1.000 60.01126 411 ILE A C 1
ATOM 6673 O O . ILE A 1 430 ? 3.91105 9.44822 -31.57712 1.000 45.27061 411 ILE A O 1
ATOM 6689 N N . LEU A 1 431 ? 1.90519 8.43540 -31.34815 1.000 51.05308 412 LEU A N 1
ATOM 6690 C CA . LEU A 1 431 ? 2.40191 7.27598 -30.61946 1.000 40.73830 412 LEU A CA 1
ATOM 6691 C C . LEU A 1 431 ? 2.28865 6.06827 -31.52912 1.000 45.91683 412 LEU A C 1
ATOM 6692 O O . LEU A 1 431 ? 1.18541 5.73215 -31.97161 1.000 43.76084 412 LEU A O 1
ATOM 6708 N N . GLY A 1 432 ? 3.41959 5.41166 -31.78551 1.000 42.26411 413 GLY A N 1
ATOM 6709 C CA . GLY A 1 432 ? 3.46934 4.28442 -32.69667 1.000 51.37359 413 GLY A CA 1
ATOM 6710 C C . GLY A 1 432 ? 3.91649 2.99729 -32.03393 1.000 46.82354 413 GLY A C 1
ATOM 6711 O O . GLY A 1 432 ? 5.09610 2.83677 -31.72355 1.000 42.72794 413 GLY A O 1
ATOM 6715 N N . PHE A 1 433 ? 2.98537 2.05988 -31.86639 1.000 36.43243 414 PHE A N 1
ATOM 6716 C CA . PHE A 1 433 ? 3.17626 0.82821 -31.10034 1.000 35.60233 414 PHE A CA 1
ATOM 6717 C C . PHE A 1 433 ? 3.54368 -0.28093 -32.08187 1.000 45.45922 414 PHE A C 1
ATOM 6718 O O . PHE A 1 433 ? 2.69019 -0.78881 -32.81633 1.000 34.83725 414 PHE A O 1
ATOM 6735 N N . ASN A 1 434 ? 4.83646 -0.62409 -32.10466 1.000 45.13257 415 ASN A N 1
ATOM 6736 C CA A ASN A 1 434 ? 5.39378 -1.67579 -32.95943 0.610 48.60683 415 ASN A CA 1
ATOM 6737 C CA B ASN A 1 434 ? 5.34333 -1.69581 -32.95920 0.390 48.78799 415 ASN A CA 1
ATOM 6738 C C . ASN A 1 434 ? 5.16101 -1.38124 -34.44347 1.000 46.72818 415 ASN A C 1
ATOM 6739 O O . ASN A 1 434 ? 4.88850 -2.27447 -35.24597 1.000 45.30506 415 ASN A O 1
ATOM 6760 N N . VAL A 1 435 ? 5.31203 -0.10902 -34.82150 1.000 41.00473 416 VAL A N 1
ATOM 6761 C CA . VAL A 1 435 ? 5.14028 0.33260 -36.19981 1.000 41.92172 416 VAL A CA 1
ATOM 6762 C C . VAL A 1 435 ? 6.33546 1.18770 -36.59787 1.000 49.48331 416 VAL A C 1
ATOM 6763 O O . VAL A 1 435 ? 7.09152 1.67548 -35.75502 1.000 47.90908 416 VAL A O 1
ATOM 6776 N N . LYS A 1 436 ? 6.48217 1.37231 -37.90729 1.000 59.35894 417 LYS A N 1
ATOM 6777 C CA . LYS A 1 436 ? 7.53469 2.18624 -38.49600 1.000 62.71345 417 LYS A CA 1
ATOM 6778 C C . LYS A 1 436 ? 6.95592 3.49284 -39.01773 1.000 67.19835 417 LYS A C 1
ATOM 6779 O O . LYS A 1 436 ? 5.73745 3.66681 -39.11173 1.000 48.01592 417 LYS A O 1
ATOM 6798 N N . VAL A 1 437 ? 7.85970 4.39944 -39.39264 1.000 66.44279 418 VAL A N 1
ATOM 6799 C CA . VAL A 1 437 ? 7.51170 5.72444 -39.89596 1.000 66.10146 418 VAL A CA 1
ATOM 6800 C C . VAL A 1 437 ? 7.83653 5.78522 -41.38496 1.000 70.00971 418 VAL A C 1
ATOM 6801 O O . VAL A 1 437 ? 8.97018 5.50515 -41.79375 1.000 55.55469 418 VAL A O 1
ATOM 6814 N N . ASN A 1 438 ? 6.84322 6.14502 -42.19515 1.000 69.09119 419 ASN A N 1
ATOM 6815 C CA . ASN A 1 438 ? 7.08595 6.32841 -43.61964 1.000 60.58096 419 ASN A CA 1
ATOM 6816 C C . ASN A 1 438 ? 8.07340 7.47194 -43.84525 1.000 79.42560 419 ASN A C 1
ATOM 6817 O O . ASN A 1 438 ? 8.18342 8.40124 -43.04063 1.000 61.46556 419 ASN A O 1
ATOM 6828 N N . GLU A 1 439 ? 8.79603 7.39899 -44.96412 1.000 89.61486 420 GLU A N 1
ATOM 6829 C CA . GLU A 1 439 ? 9.86489 8.35922 -45.21602 1.000 63.78604 420 GLU A CA 1
ATOM 6830 C C . GLU A 1 439 ? 9.31001 9.76504 -45.40192 1.000 61.51486 420 GLU A C 1
ATOM 6831 O O . GLU A 1 439 ? 9.84299 10.72919 -44.83903 1.000 55.96865 420 GLU A O 1
ATOM 6843 N N . ASP A 1 440 ? 8.24574 9.90542 -46.20359 1.000 58.49911 421 ASP A N 1
ATOM 6844 C CA . ASP A 1 440 ? 7.67224 11.23087 -46.42741 1.000 78.41683 421 ASP A CA 1
ATOM 6845 C C . ASP A 1 440 ? 6.99482 11.75854 -45.16807 1.000 83.79806 421 ASP A C 1
ATOM 6846 O O . ASP A 1 440 ? 6.94007 12.97726 -44.96288 1.000 71.58406 421 ASP A O 1
ATOM 6855 N N . ALA A 1 441 ? 6.48416 10.86069 -44.31383 1.000 65.60434 422 ALA A N 1
ATOM 6856 C CA . ALA A 1 441 ? 5.96349 11.28123 -43.01477 1.000 74.68010 422 ALA A CA 1
ATOM 6857 C C . ALA A 1 441 ? 7.09298 11.77050 -42.11490 1.000 75.54735 422 ALA A C 1
ATOM 6858 O O . ALA A 1 441 ? 6.93924 12.75712 -41.38404 1.000 70.95055 422 ALA A O 1
ATOM 6865 N N . GLU A 1 442 ? 8.24179 11.09651 -42.16417 1.000 53.65837 423 GLU A N 1
ATOM 6866 C CA . GLU A 1 442 ? 9.36142 11.48590 -41.31698 1.000 61.64410 423 GLU A CA 1
ATOM 6867 C C . GLU A 1 442 ? 9.96991 12.79716 -41.79287 1.000 91.56728 423 GLU A C 1
ATOM 6868 O O . GLU A 1 442 ? 10.40952 13.61914 -40.97807 1.000 62.28693 423 GLU A O 1
ATOM 6880 N N . GLU A 1 443 ? 10.00145 13.01129 -43.11031 1.000 66.08113 424 GLU A N 1
ATOM 6881 C CA . GLU A 1 443 ? 10.46505 14.29055 -43.63261 1.000 79.51702 424 GLU A CA 1
ATOM 6882 C C . GLU A 1 443 ? 9.61219 15.43062 -43.09376 1.000 73.86453 424 GLU A C 1
ATOM 6883 O O . GLU A 1 443 ? 10.13251 16.41804 -42.56144 1.000 77.24127 424 GLU A O 1
ATOM 6895 N N . VAL A 1 444 ? 8.29118 15.31473 -43.23596 1.000 50.46777 425 VAL A N 1
ATOM 6896 C CA . VAL A 1 444 ? 7.40429 16.38349 -42.78712 1.000 78.45964 425 VAL A CA 1
ATOM 6897 C C . VAL A 1 444 ? 7.53126 16.58061 -41.28097 1.000 74.67921 425 VAL A C 1
ATOM 6898 O O . VAL A 1 444 ? 7.54833 17.71485 -40.78832 1.000 62.86522 425 VAL A O 1
ATOM 6911 N N . ALA A 1 445 ? 7.61851 15.48073 -40.52475 1.000 84.94628 426 ALA A N 1
ATOM 6912 C CA . ALA A 1 445 ? 7.66705 15.58575 -39.06769 1.000 82.35561 426 ALA A CA 1
ATOM 6913 C C . ALA A 1 445 ? 8.92047 16.32047 -38.60595 1.000 71.21987 426 ALA A C 1
ATOM 6914 O O . ALA A 1 445 ? 8.88120 17.07897 -37.62870 1.000 64.16885 426 ALA A O 1
ATOM 6921 N N . LYS A 1 446 ? 10.04716 16.09475 -39.28520 1.000 76.65632 427 LYS A N 1
ATOM 6922 C CA . LYS A 1 446 ? 11.25380 16.85825 -38.98898 1.000 89.88261 427 LYS A CA 1
ATOM 6923 C C . LYS A 1 446 ? 11.04320 18.33362 -39.29885 1.000 82.35392 427 LYS A C 1
ATOM 6924 O O . LYS A 1 446 ? 11.35254 19.20552 -38.47815 1.000 83.81927 427 LYS A O 1
ATOM 6943 N N . ALA A 1 447 ? 10.49965 18.62910 -40.48179 1.000 89.48592 428 ALA A N 1
ATOM 6944 C CA . ALA A 1 447 ? 10.36472 20.01684 -40.91055 1.000 96.63321 428 ALA A CA 1
ATOM 6945 C C . ALA A 1 447 ? 9.40106 20.78420 -40.01382 1.000 95.99122 428 ALA A C 1
ATOM 6946 O O . ALA A 1 447 ? 9.61274 21.96958 -39.73478 1.000 93.05920 428 ALA A O 1
ATOM 6953 N N . LYS A 1 448 ? 8.34123 20.12811 -39.54846 1.000 85.30704 429 LYS A N 1
ATOM 6954 C CA . LYS A 1 448 ? 7.29115 20.79162 -38.78803 1.000 93.52157 429 LYS A CA 1
ATOM 6955 C C . LYS A 1 448 ? 7.41601 20.57921 -37.28476 1.000 69.08645 429 LYS A C 1
ATOM 6956 O O . LYS A 1 448 ? 6.56835 21.06873 -36.53155 1.000 70.40212 429 LYS A O 1
ATOM 6975 N N . ASP A 1 449 ? 8.43211 19.84756 -36.83121 1.000 77.19351 430 ASP A N 1
ATOM 6976 C CA . ASP A 1 449 ? 8.70664 19.69361 -35.40142 1.000 85.05422 430 ASP A CA 1
ATOM 6977 C C . ASP A 1 449 ? 7.53788 19.03873 -34.66314 1.000 86.02580 430 ASP A C 1
ATOM 6978 O O . ASP A 1 449 ? 7.16321 19.44875 -33.56310 1.000 70.41944 430 ASP A O 1
ATOM 6987 N N . VAL A 1 450 ? 6.96525 17.99820 -35.25688 1.000 75.79783 431 VAL A N 1
ATOM 6988 C CA . VAL A 1 450 ? 5.97212 17.17074 -34.58254 1.000 74.18186 431 VAL A CA 1
ATOM 6989 C C . VAL A 1 450 ? 6.65599 15.89702 -34.10263 1.000 76.15768 431 VAL A C 1
ATOM 6990 O O . VAL A 1 450 ? 7.28504 15.17915 -34.89283 1.000 59.31611 431 VAL A O 1
ATOM 7003 N N . LYS A 1 451 ? 6.52391 15.61501 -32.80982 1.000 65.39114 432 LYS A N 1
ATOM 7004 C CA . LYS A 1 451 ? 7.20367 14.48780 -32.18938 1.000 73.55749 432 LYS A CA 1
ATOM 7005 C C . LYS A 1 451 ? 6.49016 13.18008 -32.50562 1.000 72.21298 432 LYS A C 1
ATOM 7006 O O . LYS A 1 451 ? 5.25700 13.11272 -32.53013 1.000 47.89271 432 LYS A O 1
ATOM 7025 N N . ILE A 1 452 ? 7.27629 12.13351 -32.73801 1.000 59.60776 433 ILE A N 1
ATOM 7026 C CA . ILE A 1 452 ? 6.75196 10.79413 -32.96938 1.000 69.15824 433 ILE A CA 1
ATOM 7027 C C . ILE A 1 452 ? 7.45617 9.85030 -32.00870 1.000 60.89688 433 ILE A C 1
ATOM 7028 O O . ILE A 1 452 ? 8.68494 9.72866 -32.05157 1.000 55.22373 433 ILE A O 1
ATOM 7044 N N . PHE A 1 453 ? 6.68201 9.18659 -31.15014 1.000 53.77989 434 PHE A N 1
ATOM 7045 C CA . PHE A 1 453 ? 7.18771 8.18755 -30.21806 1.000 50.08790 434 PHE A CA 1
ATOM 7046 C C . PHE A 1 453 ? 6.89397 6.80814 -30.78328 1.000 49.21145 434 PHE A C 1
ATOM 7047 O O . PHE A 1 453 ? 5.76878 6.53872 -31.21540 1.000 43.72491 434 PHE A O 1
ATOM 7064 N N A VAL A 1 454 ? 7.89978 5.93907 -30.77917 0.420 56.04401 435 VAL A N 1
ATOM 7065 N N B VAL A 1 454 ? 7.90882 5.95021 -30.80065 0.580 55.69458 435 VAL A N 1
ATOM 7066 C CA A VAL A 1 454 ? 7.74404 4.56656 -31.23728 0.420 52.21878 435 VAL A CA 1
ATOM 7067 C CA B VAL A 1 454 ? 7.75286 4.56874 -31.22795 0.580 53.05407 435 VAL A CA 1
ATOM 7068 C C A VAL A 1 454 ? 8.33593 3.63331 -30.19284 0.420 42.25474 435 VAL A C 1
ATOM 7069 C C B VAL A 1 454 ? 8.28492 3.65934 -30.13168 0.580 40.29898 435 VAL A C 1
ATOM 7070 O O A VAL A 1 454 ? 9.31458 3.96410 -29.51626 0.420 44.47338 435 VAL A O 1
ATOM 7071 O O B VAL A 1 454 ? 9.17202 4.03366 -29.35832 0.580 44.52209 435 VAL A O 1
ATOM 7096 N N . GLY A 1 455 ? 7.73402 2.45762 -30.06807 1.000 35.12877 436 GLY A N 1
ATOM 7097 C CA . GLY A 1 455 ? 8.20899 1.47676 -29.12017 1.000 40.48598 436 GLY A CA 1
ATOM 7098 C C . GLY A 1 455 ? 7.44288 0.18847 -29.30656 1.000 38.11907 436 GLY A C 1
ATOM 7099 O O . GLY A 1 455 ? 6.38803 0.15950 -29.94825 1.000 34.14562 436 GLY A O 1
ATOM 7104 N N . ASN A 1 456 ? 8.00209 -0.88454 -28.74277 1.000 29.32022 437 ASN A N 1
ATOM 7105 C CA . ASN A 1 456 ? 7.35426 -2.19033 -28.77960 1.000 24.79139 437 ASN A CA 1
ATOM 7106 C C . ASN A 1 456 ? 6.94170 -2.69610 -27.40235 1.000 27.90224 437 ASN A C 1
ATOM 7107 O O . ASN A 1 456 ? 6.54415 -3.86315 -27.28050 1.000 28.16400 437 ASN A O 1
ATOM 7118 N N . VAL A 1 457 ? 7.02348 -1.85102 -26.37044 1.000 30.01498 438 VAL A N 1
ATOM 7119 C CA . VAL A 1 457 ? 6.57808 -2.19057 -25.01803 1.000 26.75453 438 VAL A CA 1
ATOM 7120 C C . VAL A 1 457 ? 5.60526 -1.11476 -24.56372 1.000 24.91238 438 VAL A C 1
ATOM 7121 O O . VAL A 1 457 ? 5.97595 0.06256 -24.42772 1.000 26.77512 438 VAL A O 1
ATOM 7134 N N . ILE A 1 458 ? 4.36655 -1.52903 -24.30068 1.000 25.93928 439 ILE A N 1
ATOM 7135 C CA . ILE A 1 458 ? 3.29351 -0.56169 -24.12373 1.000 26.90995 439 ILE A CA 1
ATOM 7136 C C . ILE A 1 458 ? 3.62102 0.42268 -23.00996 1.000 26.57266 439 ILE A C 1
ATOM 7137 O O . ILE A 1 458 ? 3.44638 1.63717 -23.17304 1.000 35.61066 439 ILE A O 1
ATOM 7153 N N . TYR A 1 459 ? 4.11976 -0.07000 -21.86625 1.000 28.50953 440 TYR A N 1
ATOM 7154 C CA . TYR A 1 459 ? 4.24698 0.83956 -20.72567 1.000 30.69713 440 TYR A CA 1
ATOM 7155 C C . TYR A 1 459 ? 5.39168 1.81609 -20.93237 1.000 30.11877 440 TYR A C 1
ATOM 7156 O O . TYR A 1 459 ? 5.32787 2.95994 -20.44587 1.000 34.34397 440 TYR A O 1
ATOM 7174 N N . LYS A 1 460 ? 6.41659 1.39450 -21.68786 1.000 31.89598 441 LYS A N 1
ATOM 7175 C CA . LYS A 1 460 ? 7.56356 2.25845 -21.95516 1.000 36.20017 441 LYS A CA 1
ATOM 7176 C C . LYS A 1 460 ? 7.20984 3.33583 -22.97522 1.000 38.81528 441 LYS A C 1
ATOM 7177 O O . LYS A 1 460 ? 7.67303 4.47754 -22.87447 1.000 35.66904 441 LYS A O 1
ATOM 7196 N N . LEU A 1 461 ? 6.39504 2.99294 -23.97420 1.000 34.60132 442 LEU A N 1
ATOM 7197 C CA . LEU A 1 461 ? 5.97146 3.99612 -24.94326 1.000 39.84645 442 LEU A CA 1
ATOM 7198 C C . LEU A 1 461 ? 5.18030 5.11597 -24.26820 1.000 35.81813 442 LEU A C 1
ATOM 7199 O O . LEU A 1 461 ? 5.37299 6.30098 -24.57723 1.000 44.43729 442 LEU A O 1
ATOM 7215 N N . ILE A 1 462 ? 4.29786 4.75764 -23.33219 1.000 37.70832 443 ILE A N 1
ATOM 7216 C CA . ILE A 1 462 ? 3.51512 5.75621 -22.60691 1.000 42.52104 443 ILE A CA 1
ATOM 7217 C C . ILE A 1 462 ? 4.41798 6.58947 -21.71231 1.000 48.29652 443 ILE A C 1
ATOM 7218 O O . ILE A 1 462 ? 4.30853 7.82058 -21.67421 1.000 41.24223 443 ILE A O 1
ATOM 7234 N N . GLU A 1 463 ? 5.32263 5.93225 -20.98079 1.000 51.97041 444 GLU A N 1
ATOM 7235 C CA . GLU A 1 463 ? 6.26064 6.65641 -20.12617 1.000 50.15186 444 GLU A CA 1
ATOM 7236 C C . GLU A 1 463 ? 7.10817 7.63231 -20.93828 1.000 52.52415 444 GLU A C 1
ATOM 7237 O O . GLU A 1 463 ? 7.36821 8.76008 -20.50007 1.000 55.08757 444 GLU A O 1
ATOM 7249 N N . ASP A 1 464 ? 7.52889 7.23030 -22.13833 1.000 50.98396 445 ASP A N 1
ATOM 7250 C CA . ASP A 1 464 ? 8.30706 8.13843 -22.97486 1.000 43.96870 445 ASP A CA 1
ATOM 7251 C C . ASP A 1 464 ? 7.49383 9.37801 -23.34493 1.000 59.23884 445 ASP A C 1
ATOM 7252 O O . ASP A 1 464 ? 8.00990 10.50153 -23.30673 1.000 55.37308 445 ASP A O 1
ATOM 7261 N N . TYR A 1 465 ? 6.21958 9.19578 -23.70851 1.000 49.90007 446 TYR A N 1
ATOM 7262 C CA . TYR A 1 465 ? 5.37259 10.34183 -24.03752 1.000 48.45133 446 TYR A CA 1
ATOM 7263 C C . TYR A 1 465 ? 5.17623 11.25638 -22.83122 1.000 53.68012 446 TYR A C 1
ATOM 7264 O O . TYR A 1 465 ? 5.18224 12.48443 -22.96802 1.000 60.33511 446 TYR A O 1
ATOM 7282 N N . GLU A 1 466 ? 4.99257 10.67910 -21.64372 1.000 58.50645 447 GLU A N 1
ATOM 7283 C CA . GLU A 1 466 ? 4.82056 11.49300 -20.44304 1.000 56.29922 447 GLU A CA 1
ATOM 7284 C C . GLU A 1 466 ? 6.11661 12.19323 -20.04418 1.000 67.39643 447 GLU A C 1
ATOM 7285 O O . GLU A 1 466 ? 6.09820 13.36267 -19.64058 1.000 75.50264 447 GLU A O 1
ATOM 7297 N N . GLU A 1 467 ? 7.24838 11.49310 -20.13789 1.000 69.89999 448 GLU A N 1
ATOM 7298 C CA . GLU A 1 467 ? 8.53218 12.11651 -19.83362 1.000 70.55797 448 GLU A CA 1
ATOM 7299 C C . GLU A 1 467 ? 8.79064 13.31594 -20.73775 1.000 82.65274 448 GLU A C 1
ATOM 7300 O O . GLU A 1 467 ? 9.30872 14.34240 -20.28406 1.000 86.56180 448 GLU A O 1
ATOM 7312 N N . TRP A 1 468 ? 8.44283 13.20201 -22.02258 1.000 58.75790 449 TRP A N 1
ATOM 7313 C CA . TRP A 1 468 ? 8.59705 14.32658 -22.94162 1.000 71.67296 449 TRP A CA 1
ATOM 7314 C C . TRP A 1 468 ? 7.68567 15.48179 -22.55040 1.000 75.12332 449 TRP A C 1
ATOM 7315 O O . TRP A 1 468 ? 8.07996 16.65053 -22.62877 1.000 81.31289 449 TRP A O 1
ATOM 7336 N N . VAL A 1 469 ? 6.46619 15.17354 -22.11534 1.000 71.40782 450 VAL A N 1
ATOM 7337 C CA . VAL A 1 469 ? 5.53751 16.21766 -21.69987 1.000 78.30051 450 VAL A CA 1
ATOM 7338 C C . VAL A 1 469 ? 6.06437 16.93955 -20.46444 1.000 88.03090 450 VAL A C 1
ATOM 7339 O O . VAL A 1 469 ? 6.18692 18.17139 -20.44808 1.000 70.83043 450 VAL A O 1
ATOM 7352 N N . LYS A 1 470 ? 6.36958 16.18167 -19.40742 1.000 102.65577 451 LYS A N 1
ATOM 7353 C CA . LYS A 1 470 ? 6.86985 16.77676 -18.17124 1.000 95.30986 451 LYS A CA 1
ATOM 7354 C C . LYS A 1 470 ? 8.10091 17.63957 -18.43146 1.000 103.73615 451 LYS A C 1
ATOM 7355 O O . LYS A 1 470 ? 8.18860 18.77776 -17.95595 1.000 106.09801 451 LYS A O 1
ATOM 7374 N N . GLU A 1 471 ? 9.07057 17.10989 -19.18026 1.000 97.15879 452 GLU A N 1
ATOM 7375 C CA . GLU A 1 471 ? 10.33722 17.81528 -19.34003 1.000 97.73947 452 GLU A CA 1
ATOM 7376 C C . GLU A 1 471 ? 10.18458 19.05998 -20.20432 1.000 108.83015 452 GLU A C 1
ATOM 7377 O O . GLU A 1 471 ? 10.92579 20.03244 -20.01833 1.000 116.52998 452 GLU A O 1
ATOM 7389 N N . GLU A 1 472 ? 9.23261 19.05811 -21.14206 1.000 97.45135 453 GLU A N 1
ATOM 7390 C CA . GLU A 1 472 ? 8.98926 20.25654 -21.94047 1.000 97.72625 453 GLU A CA 1
ATOM 7391 C C . GLU A 1 472 ? 8.42477 21.38344 -21.08343 1.000 114.24996 453 GLU A C 1
ATOM 7392 O O . GLU A 1 472 ? 8.84683 22.53986 -21.20981 1.000 112.09427 453 GLU A O 1
ATOM 7404 N N . GLU A 1 473 ? 7.46692 21.06778 -20.20892 1.000 112.02506 454 GLU A N 1
ATOM 7405 C CA . GLU A 1 473 ? 6.90733 22.08607 -19.32590 1.000 113.83870 454 GLU A CA 1
ATOM 7406 C C . GLU A 1 473 ? 8.00587 22.78227 -18.53033 1.000 118.46804 454 GLU A C 1
ATOM 7407 O O . GLU A 1 473 ? 8.05615 24.01581 -18.46827 1.000 120.81208 454 GLU A O 1
ATOM 7419 N N . GLU A 1 474 ? 8.89814 22.00829 -17.91956 1.000 113.91433 455 GLU A N 1
ATOM 7420 C CA . GLU A 1 474 ? 10.06160 22.56878 -17.24079 1.000 117.75704 455 GLU A CA 1
ATOM 7421 C C . GLU A 1 474 ? 10.96981 23.24360 -18.26686 1.000 91.73172 455 GLU A C 1
ATOM 7422 O O . GLU A 1 474 ? 12.05916 23.71032 -17.94210 1.000 93.03682 455 GLU A O 1
#